Protein AF-0000000078423303 (afdb_homodimer)

Sequence (456 aa):
MHYSKVAYRYSNITTASCFVPTNVPTDEEDEVEEATNRPRKKQKTEQLGLTRTPMATLSGHTEAISSVLWSDAEEICSGSWDHTIKLWDVETGGLKSTLTGNKVFNSISYSPLCRRLASGSSDRHIRLWDPRSKDGSLVLLSLTSHTGWVMSVKWSPTHEQQLISGSLDNVVKLWDTRSCKAPLYDLAAHEDKVLCVDWTEAGLLLSGGADNKLYSYRYSAATSDVGAMHYSKVAYRYSNITTASCFVPTNVPTDEEDEVEEATNRPRKKQKTEQLGLTRTPMATLSGHTEAISSVLWSDAEEICSGSWDHTIKLWDVETGGLKSTLTGNKVFNSISYSPLCRRLASGSSDRHIRLWDPRSKDGSLVLLSLTSHTGWVMSVKWSPTHEQQLISGSLDNVVKLWDTRSCKAPLYDLAAHEDKVLCVDWTEAGLLLSGGADNKLYSYRYSAATSDVGA

pLDDT: mean 79.81, std 25.08, range [17.86, 98.44]

Solvent-accessible surface area (backbone atoms only — not comparable to full-atom values): 24249 Å² total; per-residue (Å²): 135,83,80,74,76,74,72,72,73,68,67,61,51,41,42,41,37,32,57,72,55,83,72,58,77,73,67,76,73,75,69,72,76,78,76,78,84,63,81,80,63,81,71,67,75,65,74,68,37,50,73,53,76,65,65,18,61,44,71,78,59,86,34,56,54,22,16,38,30,49,78,48,100,55,28,36,37,38,26,12,52,65,16,37,35,37,33,31,32,50,78,76,30,40,80,72,42,52,38,53,59,93,44,35,29,41,20,51,27,68,28,85,77,63,56,33,36,37,34,10,19,75,38,36,41,35,38,30,31,49,78,80,51,82,80,29,54,60,69,75,45,59,36,55,63,53,85,25,35,21,37,13,36,28,44,38,72,82,39,69,51,31,34,37,36,10,12,56,65,19,36,34,36,34,36,36,69,92,42,42,68,39,42,59,25,35,37,69,76,55,90,28,35,20,46,25,50,46,53,43,83,87,27,40,35,38,36,35,31,75,66,29,36,35,40,30,33,77,55,75,79,75,72,74,72,72,77,115,137,82,79,74,77,74,73,73,74,68,67,62,50,41,42,40,39,31,56,70,57,85,71,60,77,73,67,74,73,75,67,71,74,77,75,78,85,64,81,80,64,80,72,66,76,64,74,68,37,49,73,50,74,64,64,19,62,44,73,78,59,87,33,55,54,23,16,38,31,47,80,47,100,54,29,36,38,35,26,12,52,64,16,35,35,38,33,30,33,51,79,76,30,40,81,72,42,53,37,53,59,94,44,35,30,41,19,49,26,67,28,86,77,62,57,34,34,39,34,10,19,75,38,35,40,35,37,29,31,49,78,79,50,80,81,27,52,60,68,75,46,60,36,56,62,54,84,26,34,20,36,15,38,28,42,37,72,81,40,69,51,32,33,38,35,10,12,56,64,18,35,33,36,35,35,37,68,90,42,41,66,41,41,59,26,34,37,68,76,54,90,28,34,20,45,25,51,43,52,44,81,87,26,41,34,39,35,35,32,76,66,28,37,35,39,32,33,76,55,76,79,75,72,74,73,72,76,116

Secondary structure (DSSP, 8-state):
---------------EE----SS--------------------------EE---SEEEE--SS-EEEEEEEETTEEEEEETTSEEEEEETTTTEEEEEEE-SS-EEEEEEETTTTEEEEEESSS-EEEE-TT-SSS--EEEEE---SS-EEEEEE-SS-TTEEEEEETTS-EEEEETT-SS--SEEE---SS-EEEEEE-TTSEEEEEETTSEEEEEE-------TT-/---------------EE----SS--------------------------EE---SEEEE--SS-EEEEEEEETTEEEEEETTSEEEEEETTT--EEEEEE-SS-EEEEEEETTTTEEEEEESSS-EEEE-TT-SSS--EEEEE---SS-EEEEEE-SS-TTEEEEEETTS-EEEEETT-SS--SEEE---SS-EEEEEE-TTSEEEEEETTSEEEEEE-------TT-

Organism: Alligator mississippiensis (NCBI:txid8496)

InterPro domains:
  IPR001680 WD40 repeat [PF00400] (53-89)
  IPR001680 WD40 repeat [PF00400] (96-130)
  IPR001680 WD40 repeat [PF00400] (140-176)
  IPR001680 WD40 repeat [PF00400] (183-215)
  IPR001680 WD40 repeat [PS50082] (58-98)
  IPR001680 WD40 repeat [PS50082] (107-130)
  IPR001680 WD40 repeat [PS50082] (143-179)
  IPR001680 WD40 repeat [SM00320] (51-89)
  IPR001680 WD40 repeat [SM00320] (92-130)
  IPR001680 WD40 repeat [SM00320] (136-176)
  IPR001680 WD40 repeat [SM00320] (180-218)
  IPR015943 WD40/YVTN repeat-like-containing domain superfamily [G3DSA:2.130.10.10] (9-225)
  IPR019775 WD40 repeat, conserved site [PS00678] (76-90)
  IPR019775 WD40 repeat, conserved site [PS00678] (163-177)
  IPR020472 PAC1/LIS1-like, WD-40 repeat [PR00320] (76-90)
  IPR020472 PAC1/LIS1-like, WD-40 repeat [PR00320] (117-131)
  IPR020472 PAC1/LIS1-like, WD-40 repeat [PR00320] (163-177)
  IPR036322 WD40-repeat-containing domain superfamily [SSF50978] (51-218)

Foldseek 3Di:
DDPPPPPPPPPPFPWDFPDPPPCPPPPPPPPPPPPDCDPPDPPPPPVPPDDDDAQADQDDDPADWGIKTALDPQWMWTFFQSQWIWIAGNNVNDTDAIAGGDFGWQYWEAAPVQGWIWTWGQAQWIFIGRPPDRVRHDTPAIAHAGGGGWREKYAANVDNQWIWTWGQSQWIFIAGNVDRDDTPDIDRDGPGGWHYWDADNQQKIWTDGPVRDIDIDGDDDPPPCPVD/DDPPPPPPPPPPFPWDFPDDPPCPPPPPPPPPPPPDCDPPDPPPPPVPPDDDDAQADQDDDPADWGIKTALDPQWMWTFFQSQWIWIAGNNVNDTDAIAGGDFGWQYWEAAPVQQWIWTWGQAQWIFIGRPPDRVRHDTPAIAHAGGGGWREKYAARVDNQWIWTWGQSQWIFIAGRVDRDDTPDIDRDGPGGWHYWDADNQQKIWTDGPVRDIDIDGDDDPPPCPVD

Nearest PDB structures (foldseek):
  6n31-assembly1_A  TM=9.361E-01  e=4.127E-25  Homo sapiens
  8fky-assembly1_SP  TM=9.622E-01  e=5.938E-24  Homo sapiens
  8tx8-assembly1_A  TM=9.114E-01  e=4.020E-11  Homo sapiens
  2xu7-assembly1_A  TM=9.143E-01  e=9.953E-11  Homo sapiens
  8fyh-assembly1_J  TM=9.249E-01  e=1.168E-10  Homo sapiens

Radius of gyration: 22.67 Å; Cα contacts (8 Å, |Δi|>4): 1199; chains: 2; bounding box: 47×79×75 Å

Structure (mmCIF, N/CA/C/O backbone):
data_AF-0000000078423303-model_v1
#
loop_
_entity.id
_entity.type
_entity.pdbx_description
1 polymer 'Ribosome biogenesis protein WDR12'
#
loop_
_atom_site.group_PDB
_atom_site.id
_atom_site.type_symbol
_atom_site.label_atom_id
_atom_site.label_alt_id
_atom_site.label_comp_id
_atom_site.label_asym_id
_atom_site.label_entity_id
_atom_site.label_seq_id
_atom_site.pdbx_PDB_ins_code
_atom_site.Cartn_x
_atom_site.Cartn_y
_atom_site.Cartn_z
_atom_site.occupancy
_atom_site.B_iso_or_equiv
_atom_site.auth_seq_id
_atom_site.auth_comp_id
_atom_site.auth_asym_id
_atom_site.auth_atom_id
_atom_site.pdbx_PDB_model_num
ATOM 1 N N . MET A 1 1 ? -14.859 9.352 -38.25 1 19.59 1 MET A N 1
ATOM 2 C CA . MET A 1 1 ? -15.508 9.367 -36.938 1 19.59 1 MET A CA 1
ATOM 3 C C . MET A 1 1 ? -14.547 8.898 -35.844 1 19.59 1 MET A C 1
ATOM 5 O O . MET A 1 1 ? -14.07 7.758 -35.875 1 19.59 1 MET A O 1
ATOM 9 N N . HIS A 1 2 ? -13.602 9.695 -35.344 1 19.81 2 HIS A N 1
ATOM 10 C CA . HIS A 1 2 ? -12.312 9.562 -34.688 1 19.81 2 HIS A CA 1
ATOM 11 C C . HIS A 1 2 ? -12.477 9.109 -33.25 1 19.81 2 HIS A C 1
ATOM 13 O O . HIS A 1 2 ? -13.133 9.781 -32.438 1 19.81 2 HIS A O 1
ATOM 19 N N . TYR A 1 3 ? -12.734 7.828 -33 1 18.91 3 TYR A N 1
ATOM 20 C CA . TYR A 1 3 ? -12.961 7.117 -31.734 1 18.91 3 TYR A CA 1
ATOM 21 C C . TYR A 1 3 ? -11.836 7.395 -30.734 1 18.91 3 TYR A C 1
ATOM 23 O O . TYR A 1 3 ? -10.672 7.117 -31.016 1 18.91 3 TYR A O 1
ATOM 31 N N . SER A 1 4 ? -11.828 8.586 -30.156 1 17.86 4 SER A N 1
ATOM 32 C CA . SER A 1 4 ? -10.875 9.07 -29.156 1 17.86 4 SER A CA 1
ATOM 33 C C . SER A 1 4 ? -10.742 8.086 -28 1 17.86 4 SER A C 1
ATOM 35 O O . SER A 1 4 ? -11.727 7.766 -27.328 1 17.86 4 SER A O 1
ATOM 37 N N . LYS A 1 5 ? -9.945 7.051 -28.109 1 21.47 5 LYS A N 1
ATOM 38 C CA . LYS A 1 5 ? -9.562 6.059 -27.125 1 21.47 5 LYS A CA 1
ATOM 39 C C . LYS A 1 5 ? -9.312 6.707 -25.766 1 21.47 5 LYS A C 1
ATOM 41 O O . LYS A 1 5 ? -8.398 7.523 -25.609 1 21.47 5 LYS A O 1
ATOM 46 N N . VAL A 1 6 ? -10.281 7.141 -25.016 1 19.12 6 VAL A N 1
ATOM 47 C CA . VAL A 1 6 ? -10.266 7.547 -23.625 1 19.12 6 VAL A CA 1
ATOM 48 C C . VAL A 1 6 ? -9.414 6.57 -22.812 1 19.12 6 VAL A C 1
ATOM 50 O O . VAL A 1 6 ? -9.758 5.391 -22.688 1 19.12 6 VAL A O 1
ATOM 53 N N . ALA A 1 7 ? -8.195 6.57 -22.953 1 22.03 7 ALA A N 1
ATOM 54 C CA . ALA A 1 7 ? -7.215 5.902 -22.109 1 22.03 7 ALA A CA 1
ATOM 55 C C . ALA A 1 7 ? -7.641 5.941 -20.641 1 22.03 7 ALA A C 1
ATOM 57 O O . ALA A 1 7 ? -7.816 7.02 -20.078 1 22.03 7 ALA A O 1
ATOM 58 N N . TYR A 1 8 ? -8.578 5.176 -20.219 1 23.98 8 TYR A N 1
ATOM 59 C CA . TYR A 1 8 ? -8.953 4.91 -18.828 1 23.98 8 TYR A CA 1
ATOM 60 C C . TYR A 1 8 ? -7.723 4.918 -17.938 1 23.98 8 TYR A C 1
ATOM 62 O O . TYR A 1 8 ? -6.742 4.219 -18.203 1 23.98 8 TYR A O 1
ATOM 70 N N . ARG A 1 9 ? -7.273 6.008 -17.609 1 27.91 9 ARG A N 1
ATOM 71 C CA . ARG A 1 9 ? -6.281 6.172 -16.562 1 27.91 9 ARG A CA 1
ATOM 72 C C . ARG A 1 9 ? -6.508 5.164 -15.438 1 27.91 9 ARG A C 1
ATOM 74 O O . ARG A 1 9 ? -7.504 5.242 -14.719 1 27.91 9 ARG A O 1
ATOM 81 N N . TYR A 1 10 ? -6.418 3.924 -15.789 1 29.09 10 TYR A N 1
ATOM 82 C CA . TYR A 1 10 ? -6.379 2.891 -14.758 1 29.09 10 TYR A CA 1
ATOM 83 C C . TYR A 1 10 ? -5.668 3.395 -13.508 1 29.09 10 TYR A C 1
ATOM 85 O O . TYR A 1 10 ? -4.562 3.934 -13.594 1 29.09 10 TYR A O 1
ATOM 93 N N . SER A 1 11 ? -6.375 4.051 -12.734 1 34.47 11 SER A N 1
ATOM 94 C CA . SER A 1 11 ? -5.945 4.363 -11.375 1 34.47 11 SER A CA 1
ATOM 95 C C . SER A 1 11 ? -5.027 3.279 -10.82 1 34.47 11 SER A C 1
ATOM 97 O O . SER A 1 11 ? -5.293 2.088 -10.992 1 34.47 11 SER A O 1
ATOM 99 N N . ASN A 1 12 ? -3.85 3.414 -11 1 37.44 12 ASN A N 1
ATOM 100 C CA . ASN A 1 12 ? -2.855 2.594 -10.32 1 37.44 12 ASN A CA 1
ATOM 101 C C . ASN A 1 12 ? -3.363 2.102 -8.969 1 37.44 12 ASN A C 1
ATOM 103 O O . ASN A 1 12 ? -3.654 2.904 -8.078 1 37.44 12 ASN A O 1
ATOM 107 N N . ILE A 1 13 ? -4.172 1.067 -9.07 1 37.78 13 ILE A N 1
ATOM 108 C CA . ILE A 1 13 ? -4.742 0.351 -7.938 1 37.78 13 ILE A CA 1
ATOM 109 C C . ILE A 1 13 ? -3.678 0.159 -6.859 1 37.78 13 ILE A C 1
ATOM 111 O O . ILE A 1 13 ? -2.621 -0.419 -7.117 1 37.78 13 ILE A O 1
ATOM 115 N N . THR A 1 14 ? -3.537 1.252 -6.125 1 42.66 14 THR A N 1
ATOM 116 C CA . THR A 1 14 ? -2.645 1.173 -4.973 1 42.66 14 THR A CA 1
ATOM 117 C C . THR A 1 14 ? -3.125 0.114 -3.986 1 42.66 14 THR A C 1
ATOM 119 O O . THR A 1 14 ? -4.309 0.07 -3.643 1 42.66 14 THR A O 1
ATOM 122 N N . THR A 1 15 ? -2.547 -1.089 -4.133 1 42.69 15 THR A N 1
ATOM 123 C CA . THR A 1 15 ? -2.764 -2.072 -3.076 1 42.69 15 THR A CA 1
ATOM 124 C C . THR A 1 15 ? -2.283 -1.537 -1.73 1 42.69 15 THR A C 1
ATOM 126 O O . THR A 1 15 ? -1.137 -1.104 -1.602 1 42.69 15 THR A O 1
ATOM 129 N N . ALA A 1 16 ? -3.289 -0.937 -1.061 1 46.88 16 ALA A N 1
ATOM 130 C CA . ALA A 1 16 ? -2.918 -0.609 0.313 1 46.88 16 ALA A CA 1
ATOM 131 C C . ALA A 1 16 ? -2.963 -1.848 1.204 1 46.88 16 ALA A C 1
ATOM 133 O O . ALA A 1 16 ? -3.926 -2.617 1.159 1 46.88 16 ALA A O 1
ATOM 134 N N . SER A 1 17 ? -1.769 -2.414 1.434 1 45.38 17 SER A N 1
ATOM 135 C CA . SER A 1 17 ? -1.745 -3.449 2.463 1 45.38 17 SER A CA 1
ATOM 136 C C . SER A 1 17 ? -1.887 -2.846 3.855 1 45.38 17 SER A C 1
ATOM 138 O O . SER A 1 17 ? -1.184 -1.894 4.199 1 45.38 17 SER A O 1
ATOM 140 N N . CYS A 1 18 ? -3.123 -2.799 4.332 1 46.56 18 CYS A N 1
ATOM 141 C CA . CYS A 1 18 ? -3.359 -2.312 5.688 1 46.56 18 CYS A CA 1
ATOM 142 C C . CYS A 1 18 ? -3.107 -3.41 6.715 1 46.56 18 CYS A C 1
ATOM 144 O O . CYS A 1 18 ? -3.854 -4.391 6.777 1 46.56 18 CYS A O 1
ATOM 146 N N . PHE A 1 19 ? -1.762 -3.613 6.941 1 43.81 19 PHE A N 1
ATOM 147 C CA . PHE A 1 19 ? -1.542 -4.613 7.98 1 43.81 19 PHE A CA 1
ATOM 148 C C . PHE A 1 19 ? -1.741 -4.012 9.367 1 43.81 19 PHE A C 1
ATOM 150 O O . PHE A 1 19 ? -1.32 -2.881 9.625 1 43.81 19 PHE A O 1
ATOM 157 N N . VAL A 1 20 ? -2.834 -4.328 10.031 1 42.91 20 VAL A N 1
ATOM 158 C CA . VAL A 1 20 ? -3.043 -3.965 11.43 1 42.91 20 VAL A CA 1
ATOM 159 C C . VAL A 1 20 ? -2.041 -4.707 12.312 1 42.91 20 VAL A C 1
ATOM 161 O O . VAL A 1 20 ? -2.051 -5.938 12.375 1 42.91 20 VAL A O 1
ATOM 164 N N . PRO A 1 21 ? -0.969 -3.904 12.641 1 41 21 PRO A N 1
ATOM 165 C CA . PRO A 1 21 ? -0.154 -4.602 13.641 1 41 21 PRO A CA 1
ATOM 166 C C . PRO A 1 21 ? -0.955 -5.012 14.875 1 41 21 PRO A C 1
ATOM 168 O O . PRO A 1 21 ? -1.777 -4.234 15.367 1 41 21 PRO A O 1
ATOM 171 N N . THR A 1 22 ? -1.22 -6.234 15.047 1 39.25 22 THR A N 1
ATOM 172 C CA . THR A 1 22 ? -1.919 -6.629 16.266 1 39.25 22 THR A CA 1
ATOM 173 C C . THR A 1 22 ? -1.226 -6.051 17.5 1 39.25 22 THR A C 1
ATOM 175 O O . THR A 1 22 ? -1.858 -5.852 18.531 1 39.25 22 THR A O 1
ATOM 178 N N . ASN A 1 23 ? 0.066 -6.09 17.484 1 38.75 23 ASN A N 1
ATOM 179 C CA . ASN A 1 23 ? 0.721 -5.582 18.688 1 38.75 23 ASN A CA 1
ATOM 180 C C . ASN A 1 23 ? 1.223 -4.152 18.484 1 38.75 23 ASN A C 1
ATOM 182 O O . ASN A 1 23 ? 2.33 -3.943 17.984 1 38.75 23 ASN A O 1
ATOM 186 N N . VAL A 1 24 ? 0.417 -3.295 18.312 1 43.47 24 VAL A N 1
ATOM 187 C CA . VAL A 1 24 ? 0.889 -1.918 18.406 1 43.47 24 VAL A CA 1
ATOM 188 C C . VAL A 1 24 ? 1.726 -1.748 19.672 1 43.47 24 VAL A C 1
ATOM 190 O O . VAL A 1 24 ? 1.291 -2.119 20.766 1 43.47 24 VAL A O 1
ATOM 193 N N . PRO A 1 25 ? 3.008 -1.603 19.547 1 40.78 25 PRO A N 1
ATOM 194 C CA . PRO A 1 25 ? 3.684 -1.32 20.812 1 40.78 25 PRO A CA 1
ATOM 195 C C . PRO A 1 25 ? 2.91 -0.333 21.688 1 40.78 25 PRO A C 1
ATOM 197 O O . PRO A 1 25 ? 2.479 0.716 21.203 1 40.78 25 PRO A O 1
ATOM 200 N N . THR A 1 26 ? 2.203 -0.819 22.672 1 39.44 26 THR A N 1
ATOM 201 C CA . THR A 1 26 ? 1.695 0.122 23.656 1 39.44 26 THR A CA 1
ATOM 202 C C . THR A 1 26 ? 2.811 1.036 24.156 1 39.44 26 THR A C 1
ATOM 204 O O . THR A 1 26 ? 3.717 0.59 24.859 1 39.44 26 THR A O 1
ATOM 207 N N . ASP A 1 27 ? 3.5 1.785 23.375 1 40.19 27 ASP A N 1
ATOM 208 C CA . ASP A 1 27 ? 4.375 2.693 24.109 1 40.19 27 ASP A CA 1
ATOM 209 C C . ASP A 1 27 ? 3.779 3.047 25.469 1 40.19 27 ASP A C 1
ATOM 211 O O . ASP A 1 27 ? 2.559 3.127 25.609 1 40.19 27 ASP A O 1
ATOM 215 N N . GLU A 1 28 ? 4.602 2.959 26.594 1 40.03 28 GLU A N 1
ATOM 216 C CA . GLU A 1 28 ? 4.367 3.59 27.891 1 40.03 28 GLU A CA 1
ATOM 217 C C . GLU A 1 28 ? 3.648 4.926 27.734 1 40.03 28 GLU A C 1
ATOM 219 O O . GLU A 1 28 ? 3.881 5.648 26.75 1 40.03 28 GLU A O 1
ATOM 224 N N . GLU A 1 29 ? 2.664 5.148 28.516 1 37 29 GLU A N 1
ATOM 225 C CA . GLU A 1 29 ? 1.866 6.344 28.797 1 37 29 GLU A CA 1
ATOM 226 C C . GLU A 1 29 ? 2.721 7.605 28.719 1 37 29 GLU A C 1
ATOM 228 O O . GLU A 1 29 ? 3.596 7.812 29.562 1 37 29 GLU A O 1
ATOM 233 N N . ASP A 1 30 ? 3.348 8.016 27.781 1 39.75 30 ASP A N 1
ATOM 234 C CA . ASP A 1 30 ? 3.619 9.43 28.031 1 39.75 30 ASP A CA 1
ATOM 235 C C . ASP A 1 30 ? 2.49 10.062 28.844 1 39.75 30 ASP A C 1
ATOM 237 O O . ASP A 1 30 ? 1.356 10.164 28.375 1 39.75 30 ASP A O 1
ATOM 241 N N . GLU A 1 31 ? 2.547 9.859 30.125 1 35.56 31 GLU A N 1
ATOM 242 C CA . GLU A 1 31 ? 1.712 10.562 31.094 1 35.56 31 GLU A CA 1
ATOM 243 C C . GLU A 1 31 ? 1.505 12.023 30.703 1 35.56 31 GLU A C 1
ATOM 245 O O . GLU A 1 31 ? 2.432 12.828 30.781 1 35.56 31 GLU A O 1
ATOM 250 N N . VAL A 1 32 ? 0.817 12.352 29.703 1 36.38 32 VAL A N 1
ATOM 251 C CA . VAL A 1 32 ? 0.308 13.719 29.75 1 36.38 32 VAL A CA 1
ATOM 252 C C . VAL A 1 32 ? -0.136 14.07 31.156 1 36.38 32 VAL A C 1
ATOM 254 O O . VAL A 1 32 ? -1.007 13.406 31.734 1 36.38 32 VAL A O 1
ATOM 257 N N . GLU A 1 33 ? 0.76 14.578 32.062 1 34.41 33 GLU A N 1
ATOM 258 C CA . GLU A 1 33 ? 0.345 15.195 33.312 1 34.41 33 GLU A CA 1
ATOM 259 C C . GLU A 1 33 ? -1.027 15.844 33.188 1 34.41 33 GLU A C 1
ATOM 261 O O . GLU A 1 33 ? -1.236 16.688 32.312 1 34.41 33 GLU A O 1
ATOM 2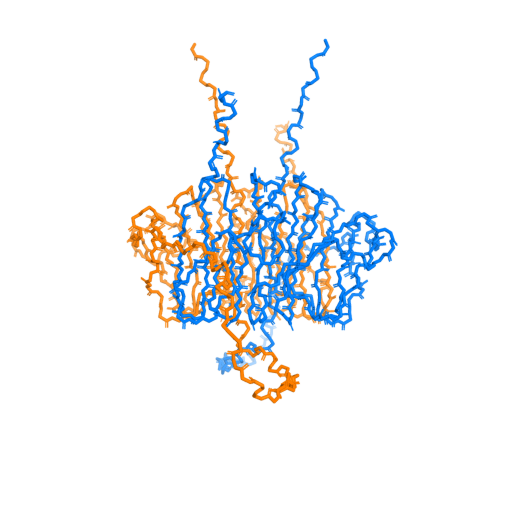66 N N . GLU A 1 34 ? -2.055 15.258 33.656 1 34.56 34 GLU A N 1
ATOM 267 C CA . GLU A 1 34 ? -3.387 15.82 33.875 1 34.56 34 GLU A CA 1
ATOM 268 C C . GLU A 1 34 ? -3.314 17.156 34.594 1 34.56 34 GLU A C 1
ATOM 270 O O . GLU A 1 34 ? -2.873 17.234 35.75 1 34.56 34 GLU A O 1
ATOM 275 N N . ALA A 1 35 ? -3 18.312 34 1 35.56 35 ALA A N 1
ATOM 276 C CA . ALA A 1 35 ? -3.225 19.625 34.625 1 35.56 35 ALA A CA 1
ATOM 277 C C . ALA A 1 35 ? -4.492 19.609 35.469 1 35.56 35 ALA A C 1
ATOM 279 O O . ALA A 1 35 ? -5.438 18.875 35.188 1 35.56 35 ALA A O 1
ATOM 280 N N . THR A 1 36 ? -4.488 20.031 36.75 1 34.69 36 THR A N 1
ATOM 281 C CA . THR A 1 36 ? -5.445 20.359 37.781 1 34.69 36 THR A CA 1
ATOM 282 C C . THR A 1 36 ? -6.688 21.016 37.219 1 34.69 36 THR A C 1
ATOM 284 O O . THR A 1 36 ? -6.637 21.594 36.125 1 34.69 36 THR A O 1
ATOM 287 N N . ASN A 1 37 ? -7.883 20.844 37.812 1 34.97 37 ASN A N 1
ATOM 288 C CA . ASN A 1 37 ? -9.297 21.156 37.656 1 34.97 37 ASN A CA 1
ATOM 289 C C . ASN A 1 37 ? -9.523 22.656 37.531 1 34.97 37 ASN A C 1
ATOM 291 O O . ASN A 1 37 ? -9.75 23.344 38.531 1 34.97 37 ASN A O 1
ATOM 295 N N . ARG A 1 38 ? -8.727 23.547 36.969 1 34.88 38 ARG A N 1
ATOM 296 C CA . ARG A 1 38 ? -9.305 24.891 37.062 1 34.88 38 ARG A CA 1
ATOM 297 C C . ARG A 1 38 ? -10.703 24.922 36.469 1 34.88 38 ARG A C 1
ATOM 299 O O . ARG A 1 38 ? -11.031 24.109 35.594 1 34.88 38 ARG A O 1
ATOM 306 N N . PRO A 1 39 ? -11.672 25.688 37 1 41.06 39 PRO A N 1
ATOM 307 C CA . PRO A 1 39 ? -13.055 25.797 36.531 1 41.06 39 PRO A CA 1
ATOM 308 C C . PRO A 1 39 ? -13.164 25.812 35 1 41.06 39 PRO A C 1
ATOM 310 O O . PRO A 1 39 ? -12.297 26.359 34.312 1 41.06 39 PRO A O 1
ATOM 313 N N . ARG A 1 40 ? -13.812 24.797 34.438 1 37.56 40 ARG A N 1
ATOM 314 C CA . ARG A 1 40 ? -14.047 24.547 33 1 37.56 40 ARG A CA 1
ATOM 315 C C . ARG A 1 40 ? -14.508 25.812 32.312 1 37.56 40 ARG A C 1
ATOM 317 O O . ARG A 1 40 ? -15.625 26.281 32.531 1 37.56 40 ARG A O 1
ATOM 324 N N . LYS A 1 41 ? -13.555 26.75 32.156 1 38 41 LYS A N 1
ATOM 325 C CA . LYS A 1 41 ? -14.047 27.75 31.219 1 38 41 LYS A CA 1
ATOM 326 C C . LYS A 1 41 ? -14.773 27.094 30.047 1 38 41 LYS A C 1
ATOM 328 O O . LYS A 1 41 ? -14.508 25.938 29.719 1 38 41 LYS A O 1
ATOM 333 N N . LYS A 1 42 ? -15.836 27.703 29.516 1 39.06 42 LYS A N 1
ATOM 334 C CA . LYS A 1 42 ? -16.656 27.375 28.344 1 39.06 42 LYS A CA 1
ATOM 335 C C . LYS A 1 42 ? -15.781 26.875 27.188 1 39.06 42 LYS A C 1
ATOM 337 O O . LYS A 1 42 ? -14.844 27.562 26.781 1 39.06 42 LYS A O 1
ATOM 342 N N . GLN A 1 43 ? -15.586 25.578 27.172 1 36.22 43 GLN A N 1
ATOM 343 C CA . GLN A 1 43 ? -14.922 24.938 26.031 1 36.22 43 GLN A CA 1
ATOM 344 C C . GLN A 1 43 ? -15.305 25.609 24.719 1 36.22 43 GLN A C 1
ATOM 346 O O . GLN A 1 43 ? -16.484 25.703 24.391 1 36.22 43 GLN A O 1
ATOM 351 N N . LYS A 1 44 ? -14.602 26.594 24.406 1 38.47 44 LYS A N 1
ATOM 352 C CA . LYS A 1 44 ? -14.812 27.078 23.047 1 38.47 44 LYS A CA 1
ATOM 353 C C . LYS A 1 44 ? -15.164 25.938 22.094 1 38.47 44 LYS A C 1
ATOM 355 O O . LYS A 1 44 ? -14.633 24.844 22.219 1 38.47 44 LYS A O 1
ATOM 360 N N . THR A 1 45 ? -16.359 25.906 21.562 1 37.81 45 THR A N 1
ATOM 361 C CA . THR A 1 45 ? -16.781 25.031 20.484 1 37.81 45 THR A CA 1
ATOM 362 C C . THR A 1 45 ? -15.625 24.75 19.516 1 37.81 45 THR A C 1
ATOM 364 O O . THR A 1 45 ? -15.172 25.656 18.812 1 37.81 45 THR A O 1
ATOM 367 N N . GLU A 1 46 ? -14.586 24.109 19.984 1 43.06 46 GLU A N 1
ATOM 368 C CA . GLU A 1 46 ? -13.672 23.625 18.953 1 43.06 46 GLU A CA 1
ATOM 369 C C . GLU A 1 46 ? -14.398 23.375 17.641 1 43.06 46 GLU A C 1
ATOM 371 O O . GLU A 1 46 ? -15.5 22.828 17.625 1 43.06 46 GLU A O 1
ATOM 376 N N . GLN A 1 47 ? -14.375 24.297 16.734 1 47.84 47 GLN A N 1
ATOM 377 C CA . GLN A 1 47 ? -14.898 24.109 15.391 1 47.84 47 GLN A CA 1
ATOM 378 C C . GLN A 1 47 ? -14.797 22.656 14.953 1 47.84 47 GLN A C 1
ATOM 380 O O . GLN A 1 47 ? -13.703 22.156 14.68 1 47.84 47 GLN A O 1
ATOM 385 N N . LEU A 1 48 ? -15.578 21.766 15.602 1 52.97 48 LEU A N 1
ATOM 386 C CA . LEU A 1 48 ? -15.727 20.375 15.18 1 52.97 48 LEU A CA 1
ATOM 387 C C . LEU A 1 48 ? -15.891 20.281 13.664 1 52.97 48 LEU A C 1
ATOM 389 O O . LEU A 1 48 ? -16.703 21.016 13.078 1 52.97 48 LEU A O 1
ATOM 393 N N . GLY A 1 49 ? -14.938 19.812 12.961 1 60.69 49 GLY A N 1
ATOM 394 C CA . GLY A 1 49 ? -15.109 19.531 11.547 1 60.69 49 GLY A CA 1
ATOM 395 C C . GLY A 1 49 ? -16.484 18.984 11.211 1 60.69 49 GLY A C 1
ATOM 396 O O . GLY A 1 49 ? -17.188 18.484 12.094 1 60.69 49 GLY A O 1
ATOM 397 N N . LEU A 1 50 ? -17.031 19.406 10.086 1 82.31 50 LEU A N 1
ATOM 398 C CA . LEU A 1 50 ? -18.266 18.812 9.555 1 82.31 50 LEU A CA 1
ATOM 399 C C . LEU A 1 50 ? -18.141 17.297 9.469 1 82.31 50 LEU A C 1
ATOM 401 O O . LEU A 1 50 ? -17.047 16.766 9.234 1 82.31 50 LEU A O 1
ATOM 405 N N . THR A 1 51 ? -19.109 16.641 10.078 1 84.06 51 THR A N 1
ATOM 406 C CA . THR A 1 51 ? -19.125 15.188 10.023 1 84.06 51 THR A CA 1
ATOM 407 C C . THR A 1 51 ? -19.797 14.703 8.742 1 84.06 51 THR A C 1
ATOM 409 O O . THR A 1 51 ? -20.844 15.219 8.352 1 84.06 51 THR A O 1
ATOM 412 N N . ARG A 1 52 ? -19.141 13.797 8.031 1 86.25 52 ARG A N 1
ATOM 413 C CA . ARG A 1 52 ? -19.719 13.195 6.832 1 86.25 52 ARG A CA 1
ATOM 414 C C . ARG A 1 52 ? -19.984 11.711 7.035 1 86.25 52 ARG A C 1
ATOM 416 O O . ARG A 1 52 ? -19.219 11.031 7.727 1 86.25 52 ARG A O 1
ATOM 423 N N . THR A 1 53 ? -21.094 11.273 6.469 1 88 53 THR A N 1
ATOM 424 C CA . THR A 1 53 ? -21.453 9.859 6.531 1 88 53 THR A CA 1
ATOM 425 C C . THR A 1 53 ? -20.906 9.109 5.32 1 88 53 THR A C 1
ATOM 427 O O . THR A 1 53 ? -20.859 9.648 4.215 1 88 53 THR A O 1
ATOM 430 N N . PRO A 1 54 ? -20.609 7.902 5.59 1 92.31 54 PRO A N 1
ATOM 431 C CA . PRO A 1 54 ? -20.109 7.113 4.465 1 92.31 54 PRO A CA 1
ATOM 432 C C . PRO A 1 54 ? -21.172 6.852 3.404 1 92.31 54 PRO A C 1
ATOM 434 O O . PRO A 1 54 ? -22.375 6.777 3.727 1 92.31 54 PRO A O 1
ATOM 437 N N . MET A 1 55 ? -20.688 6.75 2.176 1 92.31 55 MET A N 1
ATOM 438 C CA . MET A 1 55 ? -21.578 6.363 1.084 1 92.31 55 MET A CA 1
ATOM 439 C C . MET A 1 55 ? -21.875 4.871 1.131 1 92.31 55 MET A C 1
ATOM 441 O O . MET A 1 55 ? -22.969 4.438 0.744 1 92.31 55 MET A O 1
ATOM 445 N N . ALA A 1 56 ? -20.922 4.074 1.599 1 94.5 56 ALA A N 1
ATOM 446 C CA . ALA A 1 56 ? -21.094 2.629 1.715 1 94.5 56 ALA A CA 1
ATOM 447 C C . ALA A 1 56 ? -20.266 2.066 2.871 1 94.5 56 ALA A C 1
ATOM 449 O O . ALA A 1 56 ? -19.203 2.602 3.205 1 94.5 56 ALA A O 1
ATOM 450 N N . THR A 1 57 ? -20.828 1.073 3.521 1 94.81 57 THR A N 1
ATOM 451 C CA . THR A 1 57 ? -20.125 0.225 4.473 1 94.81 57 THR A CA 1
ATOM 452 C C . THR A 1 57 ? -19.922 -1.178 3.908 1 94.81 57 THR A C 1
ATOM 454 O O . THR A 1 57 ? -20.906 -1.858 3.57 1 94.81 57 THR A O 1
ATOM 457 N N . LEU A 1 58 ? -18.766 -1.539 3.752 1 95.44 58 LEU A N 1
ATOM 458 C CA . LEU A 1 58 ? -18.438 -2.877 3.271 1 95.44 58 LEU A CA 1
ATOM 459 C C . LEU A 1 58 ? -18.125 -3.809 4.434 1 95.44 58 LEU A C 1
ATOM 461 O O . LEU A 1 58 ? -16.984 -3.838 4.918 1 95.44 58 LEU A O 1
ATOM 465 N N . SER A 1 59 ? -19.203 -4.473 4.742 1 94.56 59 SER A N 1
ATOM 466 C CA . SER A 1 59 ? -19.141 -5.348 5.91 1 94.56 59 SER A CA 1
ATOM 467 C C . SER A 1 59 ? -19.406 -6.797 5.527 1 94.56 59 SER A C 1
ATOM 469 O O . SER A 1 59 ? -20.312 -7.078 4.738 1 94.56 59 SER A O 1
ATOM 471 N N . GLY A 1 60 ? -18.438 -7.664 5.75 1 94.62 60 GLY A N 1
ATOM 472 C CA . GLY A 1 60 ? -18.656 -9.07 5.426 1 94.62 60 GLY A CA 1
ATOM 473 C C . GLY A 1 60 ? -17.531 -9.969 5.906 1 94.62 60 GLY A C 1
ATOM 474 O O . GLY A 1 60 ? -17.719 -11.164 6.098 1 94.62 60 GLY A O 1
ATOM 475 N N . HIS A 1 61 ? -16.438 -9.406 6.051 1 95.56 61 HIS A N 1
ATOM 476 C CA . HIS A 1 61 ? -15.336 -10.195 6.586 1 95.56 61 HIS A CA 1
ATOM 477 C C . HIS A 1 61 ? -15.523 -10.469 8.078 1 95.56 61 HIS A C 1
ATOM 479 O O . HIS A 1 61 ? -16.062 -9.625 8.805 1 95.56 61 HIS A O 1
ATOM 485 N N . THR A 1 62 ? -15.039 -11.594 8.523 1 97.38 62 THR A N 1
ATOM 486 C CA . THR A 1 62 ? -15.203 -11.984 9.914 1 97.38 62 THR A CA 1
ATOM 487 C C . THR A 1 62 ? -13.883 -11.883 10.672 1 97.38 62 THR A C 1
ATOM 489 O O . THR A 1 62 ? -13.852 -12.023 11.898 1 97.38 62 THR A O 1
ATOM 492 N N . GLU A 1 63 ? -12.805 -11.711 9.984 1 94.62 63 GLU A N 1
ATOM 493 C CA . GLU A 1 63 ? -11.477 -11.492 10.547 1 94.62 63 GLU A CA 1
ATOM 494 C C . GLU A 1 63 ? -10.781 -10.312 9.883 1 94.62 63 GLU A C 1
ATOM 496 O O . GLU A 1 63 ? -11.367 -9.641 9.031 1 94.62 63 GLU A O 1
ATOM 501 N N . ALA A 1 64 ? -9.578 -10.07 10.266 1 90.62 64 ALA A N 1
ATOM 502 C CA . ALA A 1 64 ? -8.812 -8.914 9.805 1 90.62 64 ALA A CA 1
ATOM 503 C C . ALA A 1 64 ? -8.719 -8.906 8.281 1 90.62 64 ALA A C 1
ATOM 505 O O . ALA A 1 64 ? -8.508 -9.953 7.656 1 90.62 64 ALA A O 1
ATOM 506 N N . ILE A 1 65 ? -8.93 -7.73 7.73 1 93.62 65 ILE A N 1
ATOM 507 C CA . ILE A 1 65 ? -8.664 -7.488 6.316 1 93.62 65 ILE A CA 1
ATOM 508 C C . ILE A 1 65 ? -7.188 -7.168 6.109 1 93.62 65 ILE A C 1
ATOM 510 O O . ILE A 1 65 ? -6.656 -6.238 6.727 1 93.62 65 ILE A O 1
ATOM 514 N N . SER A 1 66 ? -6.531 -7.906 5.254 1 90.75 66 SER A N 1
ATOM 515 C CA . SER A 1 66 ? -5.082 -7.805 5.117 1 90.75 66 SER A CA 1
ATOM 516 C C . SER A 1 66 ? -4.695 -6.973 3.898 1 90.75 66 SER A C 1
ATOM 518 O O . SER A 1 66 ? -3.6 -6.41 3.846 1 90.75 66 SER A O 1
ATOM 520 N N . SER A 1 67 ? -5.531 -6.965 2.979 1 92.69 67 SER A N 1
ATOM 521 C CA . SER A 1 67 ? -5.223 -6.285 1.725 1 92.69 67 SER A CA 1
ATOM 522 C C . SER A 1 67 ? -6.488 -5.801 1.027 1 92.69 67 SER A C 1
ATOM 524 O O . SER A 1 67 ? -7.508 -6.492 1.031 1 92.69 67 SER A O 1
ATOM 526 N N . VAL A 1 68 ? -6.367 -4.598 0.471 1 93.06 68 VAL A N 1
ATOM 527 C CA . VAL A 1 68 ? -7.48 -4.008 -0.263 1 93.06 68 VAL A CA 1
ATOM 528 C C . VAL A 1 68 ? -6.965 -3.328 -1.529 1 93.06 68 VAL A C 1
ATOM 530 O O . VAL A 1 68 ? -5.895 -2.719 -1.521 1 93.06 68 VAL A O 1
ATOM 533 N N . LEU A 1 69 ? -7.723 -3.486 -2.576 1 91.69 69 LEU A N 1
ATOM 534 C CA . LEU A 1 69 ? -7.359 -2.795 -3.811 1 91.69 69 LEU A CA 1
ATOM 535 C C . LEU A 1 69 ? -8.609 -2.42 -4.605 1 91.69 69 LEU A C 1
ATOM 537 O O . LEU A 1 69 ? -9.688 -2.963 -4.367 1 91.69 69 LEU A O 1
ATOM 541 N N . TRP A 1 70 ? -8.414 -1.379 -5.438 1 92.19 70 TRP A N 1
ATOM 542 C CA . TRP A 1 70 ? -9.43 -1.062 -6.434 1 92.19 70 TRP A CA 1
ATOM 543 C C . TRP A 1 70 ? -9.234 -1.903 -7.691 1 92.19 70 TRP A C 1
ATOM 545 O O . TRP A 1 70 ? -8.18 -1.855 -8.32 1 92.19 70 TRP A O 1
ATOM 555 N N . SER A 1 71 ? -10.195 -2.717 -8.047 1 92.62 71 SER A N 1
ATOM 556 C CA . SER A 1 71 ? -10.102 -3.541 -9.242 1 92.62 71 SER A CA 1
ATOM 557 C C . SER A 1 71 ? -10.766 -2.859 -10.438 1 92.62 71 SER A C 1
ATOM 559 O O . SER A 1 71 ? -10.609 -3.299 -11.578 1 92.62 71 SER A O 1
ATOM 561 N N . ASP A 1 72 ? -11.523 -1.875 -10.188 1 91 72 ASP A N 1
ATOM 562 C CA . ASP A 1 72 ? -12.156 -0.999 -11.172 1 91 72 ASP A CA 1
ATOM 563 C C . ASP A 1 72 ? -12.539 0.342 -10.547 1 91 72 ASP A C 1
ATOM 565 O O . ASP A 1 72 ? -12.266 0.582 -9.367 1 91 72 ASP A O 1
ATOM 569 N N . ALA A 1 73 ? -13.141 1.275 -11.289 1 88.75 73 ALA A N 1
ATOM 570 C CA . ALA A 1 73 ? -13.492 2.613 -10.812 1 88.75 73 ALA A CA 1
ATOM 571 C C . ALA A 1 73 ? -14.414 2.545 -9.602 1 88.75 73 ALA A C 1
ATOM 573 O O . ALA A 1 73 ? -14.328 3.385 -8.703 1 88.75 73 ALA A O 1
ATOM 574 N N . GLU A 1 74 ? -15.258 1.549 -9.547 1 91.75 74 GLU A N 1
ATOM 575 C CA . GLU A 1 74 ? -16.234 1.473 -8.461 1 91.75 74 GLU A CA 1
ATOM 576 C C . GLU A 1 74 ? -16.25 0.081 -7.836 1 91.75 74 GLU A C 1
ATOM 578 O O . GLU A 1 74 ? -17.281 -0.355 -7.316 1 91.75 74 GLU A O 1
ATOM 583 N N . GLU A 1 75 ? -15.172 -0.602 -7.949 1 93.56 75 GLU A N 1
ATOM 584 C CA . GLU A 1 75 ? -15.086 -1.946 -7.387 1 93.56 75 GLU A CA 1
ATOM 585 C C . GLU A 1 75 ? -13.828 -2.105 -6.535 1 93.56 75 GLU A C 1
ATOM 587 O O . GLU A 1 75 ? -12.734 -1.701 -6.941 1 93.56 75 GLU A O 1
ATOM 592 N N . ILE A 1 76 ? -14.078 -2.744 -5.367 1 93.94 76 ILE A N 1
ATOM 593 C CA . ILE A 1 76 ? -12.984 -2.992 -4.434 1 93.94 76 ILE A CA 1
ATOM 594 C C . ILE A 1 76 ? -12.844 -4.496 -4.199 1 93.94 76 ILE A C 1
ATOM 596 O O . ILE A 1 76 ? -13.836 -5.215 -4.086 1 93.94 76 ILE A O 1
ATOM 600 N N . CYS A 1 77 ? -11.602 -4.938 -4.176 1 94.62 77 CYS A N 1
ATOM 601 C CA . CYS A 1 77 ? -11.289 -6.285 -3.705 1 94.62 77 CYS A CA 1
ATOM 602 C C . CYS A 1 77 ? -10.594 -6.242 -2.352 1 94.62 77 CYS A C 1
ATOM 604 O O . CYS A 1 77 ? -9.68 -5.441 -2.143 1 94.62 77 CYS A O 1
ATOM 606 N N . SER A 1 78 ? -11.055 -7.086 -1.437 1 94.12 78 SER A N 1
ATOM 607 C CA . SER A 1 78 ? -10.445 -7.172 -0.114 1 94.12 78 SER A CA 1
ATOM 608 C C . SER A 1 78 ? -10.07 -8.609 0.226 1 94.12 78 SER A C 1
ATOM 610 O O . SER A 1 78 ? -10.867 -9.531 0.044 1 94.12 78 SER A O 1
ATOM 612 N N . GLY A 1 79 ? -8.836 -8.828 0.589 1 95.38 79 GLY A N 1
ATOM 613 C CA . GLY A 1 79 ? -8.359 -10.094 1.122 1 95.38 79 GLY A CA 1
ATOM 614 C C . GLY A 1 79 ? -8.273 -10.109 2.637 1 95.38 79 GLY A C 1
ATOM 615 O O . GLY A 1 79 ? -7.91 -9.109 3.254 1 95.38 79 GLY A O 1
ATOM 616 N N . SER A 1 80 ? -8.539 -11.312 3.203 1 94.81 80 SER A N 1
ATOM 617 C CA . SER A 1 80 ? -8.742 -11.336 4.648 1 94.81 80 SER A CA 1
ATOM 618 C C . SER A 1 80 ? -8.156 -12.602 5.27 1 94.81 80 SER A C 1
ATOM 620 O O . SER A 1 80 ? -7.93 -13.594 4.574 1 94.81 80 SER A O 1
ATOM 622 N N . TRP A 1 81 ? -8.023 -12.516 6.535 1 95.38 81 TRP A N 1
ATOM 623 C CA . TRP A 1 81 ? -7.625 -13.664 7.34 1 95.38 81 TRP A CA 1
ATOM 624 C C . TRP A 1 81 ? -8.766 -14.664 7.457 1 95.38 81 TRP A C 1
ATOM 626 O O . TRP A 1 81 ? -8.555 -15.805 7.883 1 95.38 81 TRP A O 1
ATOM 636 N N . ASP A 1 82 ? -9.969 -14.367 7.035 1 96.12 82 ASP A N 1
ATOM 637 C CA . ASP A 1 82 ? -11.102 -15.289 7.129 1 96.12 82 ASP A CA 1
ATOM 638 C C . ASP A 1 82 ? -11.133 -16.234 5.934 1 96.12 82 ASP A C 1
ATOM 640 O O . ASP A 1 82 ? -12.156 -16.875 5.664 1 96.12 82 ASP A O 1
ATOM 644 N N . HIS A 1 83 ? -10.117 -16.188 5.121 1 96.88 83 HIS A N 1
ATOM 645 C CA . HIS A 1 83 ? -9.883 -17.094 4.004 1 96.88 83 HIS A CA 1
ATOM 646 C C . HIS A 1 83 ? -10.719 -16.703 2.791 1 96.88 83 HIS A C 1
ATOM 648 O O . HIS A 1 83 ? -10.938 -17.516 1.896 1 96.88 83 HIS A O 1
ATOM 654 N N . THR A 1 84 ? -11.125 -15.414 2.797 1 96.19 84 THR A N 1
ATOM 655 C CA . THR A 1 84 ? -11.906 -15.023 1.629 1 96.19 84 THR A CA 1
ATOM 656 C C . THR A 1 84 ? -11.344 -13.758 0.992 1 96.19 84 THR A C 1
ATOM 658 O O . THR A 1 84 ? -10.711 -12.945 1.669 1 96.19 84 THR A O 1
ATOM 661 N N . ILE A 1 85 ? -11.508 -13.711 -0.273 1 95.88 85 ILE A N 1
ATOM 662 C CA . ILE A 1 85 ? -11.43 -12.477 -1.035 1 95.88 85 ILE A CA 1
ATOM 663 C C . ILE A 1 85 ? -12.836 -12.031 -1.436 1 95.88 85 ILE A C 1
ATOM 665 O O . ILE A 1 85 ? -13.602 -12.812 -2.008 1 95.88 85 ILE A O 1
ATOM 669 N N . LYS A 1 86 ? -13.086 -10.805 -1.149 1 95.62 86 LYS A N 1
ATOM 670 C CA . LYS A 1 86 ? -14.414 -10.297 -1.472 1 95.62 86 LYS A CA 1
ATOM 671 C C . LYS A 1 86 ? -14.336 -9.133 -2.461 1 95.62 86 LYS A C 1
ATOM 673 O O . LYS A 1 86 ? -13.43 -8.297 -2.375 1 95.62 86 LYS A O 1
ATOM 678 N N . LEU A 1 87 ? -15.242 -9.164 -3.4 1 95.75 87 LEU A N 1
ATOM 679 C CA . LEU A 1 87 ? -15.422 -8.086 -4.363 1 95.75 87 LEU A CA 1
ATOM 680 C C . LEU A 1 87 ? -16.672 -7.266 -4.039 1 95.75 87 LEU A C 1
ATOM 682 O O . LEU A 1 87 ? -17.75 -7.824 -3.873 1 95.75 87 LEU A O 1
ATOM 686 N N . TRP A 1 88 ? -16.438 -5.988 -3.965 1 96 88 TRP A N 1
ATOM 687 C CA . TRP A 1 88 ? -17.516 -5.102 -3.521 1 96 88 TRP A CA 1
ATOM 688 C C . TRP A 1 88 ? -17.859 -4.086 -4.605 1 96 88 TRP A C 1
ATOM 690 O O . TRP A 1 88 ? -16.969 -3.537 -5.262 1 96 88 TRP A O 1
ATOM 700 N N . ASP A 1 89 ? -19.125 -3.828 -4.723 1 95.69 89 ASP A N 1
ATOM 701 C CA . ASP A 1 89 ? -19.594 -2.643 -5.441 1 95.69 89 ASP A CA 1
ATOM 702 C C . ASP A 1 89 ? -19.625 -1.424 -4.523 1 95.69 89 ASP A C 1
ATOM 704 O O . ASP A 1 89 ? -20.406 -1.378 -3.57 1 95.69 89 ASP A O 1
ATOM 708 N N . VAL A 1 90 ? -18.859 -0.424 -4.75 1 93.81 90 VAL A N 1
ATOM 709 C CA . VAL A 1 90 ? -18.672 0.692 -3.828 1 93.81 90 VAL A CA 1
ATOM 710 C C . VAL A 1 90 ? -19.891 1.613 -3.879 1 93.81 90 VAL A C 1
ATOM 712 O O . VAL A 1 90 ? -20.234 2.248 -2.879 1 93.81 90 VAL A O 1
ATOM 715 N N . GLU A 1 91 ? -20.516 1.735 -5.004 1 91 91 GLU A N 1
ATOM 716 C CA . GLU A 1 91 ? -21.703 2.594 -5.133 1 91 91 GLU A CA 1
ATOM 717 C C . GLU A 1 91 ? -22.859 2.061 -4.309 1 91 91 GLU A C 1
ATOM 719 O O . GLU A 1 91 ? -23.547 2.824 -3.625 1 91 91 GLU A O 1
ATOM 724 N N . THR A 1 92 ? -23.016 0.818 -4.332 1 92.31 92 THR A N 1
ATOM 725 C CA . THR A 1 92 ? -24.156 0.232 -3.652 1 92.31 92 THR A CA 1
ATOM 726 C C . THR A 1 92 ? -23.766 -0.293 -2.275 1 92.31 92 THR A C 1
ATOM 728 O O . THR A 1 92 ? -24.625 -0.475 -1.404 1 92.31 92 THR A O 1
ATOM 731 N N . GLY A 1 93 ? -22.562 -0.574 -2.119 1 93.5 93 GLY A N 1
ATOM 732 C CA . GLY A 1 93 ? -22.078 -1.246 -0.919 1 93.5 93 GLY A CA 1
ATOM 733 C C . GLY A 1 93 ? -22.312 -2.744 -0.942 1 93.5 93 GLY A C 1
ATOM 734 O O . GLY A 1 93 ? -22.094 -3.43 0.056 1 93.5 93 GLY A O 1
ATOM 735 N N . GLY A 1 94 ? -22.672 -3.217 -2.031 1 95.38 94 GLY A N 1
ATOM 736 C CA . GLY A 1 94 ? -23.047 -4.621 -2.123 1 95.38 94 GLY A CA 1
ATOM 737 C C . GLY A 1 94 ? -21.859 -5.531 -2.389 1 95.38 94 GLY A C 1
ATOM 738 O O . GLY A 1 94 ? -20.891 -5.129 -3.039 1 95.38 94 GLY A O 1
ATOM 739 N N . LEU A 1 95 ? -22.016 -6.773 -1.875 1 95.62 95 LEU A N 1
ATOM 740 C CA . LEU A 1 95 ? -21.062 -7.836 -2.168 1 95.62 95 LEU A CA 1
ATOM 741 C C . LEU A 1 95 ? -21.344 -8.445 -3.537 1 95.62 95 LEU A C 1
ATOM 743 O O . LEU A 1 95 ? -22.422 -8.984 -3.779 1 95.62 95 LEU A O 1
ATOM 747 N N . LYS A 1 96 ? -20.328 -8.297 -4.387 1 93.94 96 LYS A N 1
ATOM 748 C CA . LYS A 1 96 ? -20.484 -8.828 -5.738 1 93.94 96 LYS A CA 1
ATOM 749 C C . LYS A 1 96 ? -20.141 -10.312 -5.789 1 93.94 96 LYS A C 1
ATOM 751 O O . LYS A 1 96 ? -20.812 -11.102 -6.445 1 93.94 96 LYS A O 1
ATOM 756 N N . SER A 1 97 ? -19.047 -10.672 -5.172 1 93.56 97 SER A N 1
ATOM 757 C CA . SER A 1 97 ? -18.578 -12.047 -5.195 1 93.56 97 SER A CA 1
ATOM 758 C C . SER A 1 97 ? -17.625 -12.328 -4.031 1 93.56 97 SER A C 1
ATOM 760 O O . SER A 1 97 ? -17.078 -11.406 -3.434 1 93.56 97 SER A O 1
ATOM 762 N N . THR A 1 98 ? -17.609 -13.633 -3.674 1 95.19 98 THR A N 1
ATOM 763 C CA . THR A 1 98 ? -16.672 -14.125 -2.676 1 95.19 98 THR A CA 1
ATOM 764 C C . THR A 1 98 ? -15.828 -15.258 -3.244 1 95.19 98 THR A C 1
ATOM 766 O O . THR A 1 98 ? -16.359 -16.25 -3.752 1 95.19 98 THR A O 1
ATOM 769 N N . LEU A 1 99 ? -14.555 -15.031 -3.271 1 95.38 99 LEU A N 1
ATOM 770 C CA . LEU A 1 99 ? -13.617 -16.109 -3.576 1 95.38 99 LEU A CA 1
ATOM 771 C C . LEU A 1 99 ? -13.07 -16.734 -2.297 1 95.38 99 LEU A C 1
ATOM 773 O O . LEU A 1 99 ? -12.539 -16.031 -1.436 1 95.38 99 LEU A O 1
ATOM 777 N N . THR A 1 100 ? -13.18 -18.047 -2.219 1 95.75 100 THR A N 1
ATOM 778 C CA . THR A 1 100 ? -12.844 -18.719 -0.97 1 95.75 100 THR A CA 1
ATOM 779 C C . THR A 1 100 ? -11.586 -19.562 -1.137 1 95.75 100 THR A C 1
ATOM 781 O O . THR A 1 100 ? -11.484 -20.344 -2.086 1 95.75 100 THR A O 1
ATOM 784 N N . GLY A 1 101 ? -10.672 -19.266 -0.308 1 95.06 101 GLY A N 1
ATOM 785 C CA . GLY A 1 101 ? -9.508 -20.125 -0.198 1 95.06 101 GLY A CA 1
ATOM 786 C C . GLY A 1 101 ? -9.492 -20.969 1.067 1 95.06 101 GLY A C 1
ATOM 787 O O . GLY A 1 101 ? -10.516 -21.078 1.747 1 95.06 101 GLY A O 1
ATOM 788 N N . ASN A 1 102 ? -8.344 -21.609 1.316 1 95.88 102 ASN A N 1
ATOM 789 C CA . ASN A 1 102 ? -8.242 -22.453 2.502 1 95.88 102 ASN A CA 1
ATOM 790 C C . ASN A 1 102 ? -7.152 -21.969 3.453 1 95.88 102 ASN A C 1
ATOM 792 O O . ASN A 1 102 ? -6.852 -22.625 4.453 1 95.88 102 ASN A O 1
ATOM 796 N N . LYS A 1 103 ? -6.559 -20.891 3.127 1 97.12 103 LYS A N 1
ATOM 797 C CA . LYS A 1 103 ? -5.551 -20.25 3.961 1 97.12 103 LYS A CA 1
ATOM 798 C C . LYS A 1 103 ? -5.82 -18.75 4.086 1 97.12 103 LYS A C 1
ATOM 800 O O . LYS A 1 103 ? -6.562 -18.188 3.287 1 97.12 103 LYS A O 1
ATOM 805 N N . VAL A 1 104 ? -5.203 -18.234 5.094 1 95.75 104 VAL A N 1
ATOM 806 C CA . VAL A 1 104 ? -5.223 -16.781 5.27 1 95.75 104 VAL A CA 1
ATOM 807 C C . VAL A 1 104 ? -4.641 -16.094 4.035 1 95.75 104 VAL A C 1
ATOM 809 O O . VAL A 1 104 ? -3.631 -16.547 3.488 1 95.75 104 VAL A O 1
ATOM 812 N N . PHE A 1 105 ? -5.262 -14.977 3.613 1 95.75 105 PHE A N 1
ATOM 813 C CA . PHE A 1 105 ? -4.676 -14.156 2.561 1 95.75 105 PHE A CA 1
ATOM 814 C C . PHE A 1 105 ? -3.82 -13.047 3.152 1 95.75 105 PHE A C 1
ATOM 816 O O . PHE A 1 105 ? -4.285 -12.273 3.994 1 95.75 105 PHE A O 1
ATOM 823 N N . ASN A 1 106 ? -2.594 -12.945 2.672 1 94 106 ASN A N 1
ATOM 824 C CA . ASN A 1 106 ? -1.677 -11.906 3.139 1 94 106 ASN A CA 1
ATOM 825 C C . ASN A 1 106 ? -1.648 -10.719 2.191 1 94 106 ASN A C 1
ATOM 827 O O . ASN A 1 106 ? -1.429 -9.578 2.621 1 94 106 ASN A O 1
ATOM 831 N N . SER A 1 107 ? -1.826 -10.977 0.977 1 94.38 107 SER A N 1
ATOM 832 C CA . SER A 1 107 ? -1.76 -9.938 -0.043 1 94.38 107 SER A CA 1
ATOM 833 C C . SER A 1 107 ? -2.531 -10.344 -1.296 1 94.38 107 SER A C 1
ATOM 835 O O . SER A 1 107 ? -2.629 -11.523 -1.616 1 94.38 107 SER A O 1
ATOM 837 N N . ILE A 1 108 ? -3.062 -9.297 -1.93 1 96 108 ILE A N 1
ATOM 838 C CA . ILE A 1 108 ? -3.668 -9.516 -3.24 1 96 108 ILE A CA 1
ATOM 839 C C . ILE A 1 108 ? -3.184 -8.445 -4.215 1 96 108 ILE A C 1
ATOM 841 O O . ILE A 1 108 ? -2.787 -7.352 -3.799 1 96 108 ILE A O 1
ATOM 845 N N . SER A 1 109 ? -3.199 -8.773 -5.434 1 96.44 109 SER A N 1
ATOM 846 C CA . SER A 1 109 ? -2.863 -7.887 -6.543 1 96.44 109 SER A CA 1
ATOM 847 C C . SER A 1 109 ? -3.76 -8.141 -7.75 1 96.44 109 SER A C 1
ATOM 849 O O . SER A 1 109 ? -4.164 -9.281 -8 1 96.44 109 SER A O 1
ATOM 851 N N . TYR A 1 110 ? -4.07 -7.078 -8.43 1 96.19 110 TYR A N 1
ATOM 852 C CA . TYR A 1 110 ? -4.922 -7.184 -9.609 1 96.19 110 TYR A CA 1
ATOM 853 C C . TYR A 1 110 ? -4.203 -6.68 -10.852 1 96.19 110 TYR A C 1
ATOM 855 O O . TYR A 1 110 ? -3.508 -5.66 -10.812 1 96.19 110 TYR A O 1
ATOM 863 N N . SER A 1 111 ? -4.398 -7.379 -11.938 1 95.94 111 SER A N 1
ATOM 864 C CA . SER A 1 111 ? -3.879 -6.941 -13.227 1 95.94 111 SER A CA 1
ATOM 865 C C . SER A 1 111 ? -5.008 -6.531 -14.164 1 95.94 111 SER A C 1
ATOM 867 O O . SER A 1 111 ? -5.801 -7.371 -14.602 1 95.94 111 SER A O 1
ATOM 869 N N . PRO A 1 112 ? -5.023 -5.262 -14.531 1 94.75 112 PRO A N 1
ATOM 870 C CA . PRO A 1 112 ? -5.996 -4.879 -15.555 1 94.75 112 PRO A CA 1
ATOM 871 C C . PRO A 1 112 ? -5.68 -5.48 -16.922 1 94.75 112 PRO A C 1
ATOM 873 O O . PRO A 1 112 ? -6.562 -5.574 -17.781 1 94.75 112 PRO A O 1
ATOM 876 N N . LEU A 1 113 ? -4.414 -5.836 -17.109 1 94.81 113 LEU A N 1
ATOM 877 C CA . LEU A 1 113 ? -3.977 -6.387 -18.391 1 94.81 113 LEU A CA 1
ATOM 878 C C . LEU A 1 113 ? -4.562 -7.777 -18.609 1 94.81 113 LEU A C 1
ATOM 880 O O . LEU A 1 113 ? -5.09 -8.07 -19.688 1 94.81 113 LEU A O 1
ATOM 884 N N . CYS A 1 114 ? -4.473 -8.57 -17.688 1 94.75 114 CYS A N 1
ATOM 885 C CA . CYS A 1 114 ? -4.969 -9.93 -17.875 1 94.75 114 CYS A CA 1
ATOM 886 C C . CYS A 1 114 ? -6.262 -10.156 -17.094 1 94.75 114 CYS A C 1
ATOM 888 O O . CYS A 1 114 ? -6.855 -11.227 -17.156 1 94.75 114 CYS A O 1
ATOM 890 N N . ARG A 1 115 ? -6.652 -9.102 -16.312 1 94.44 115 ARG A N 1
ATOM 891 C CA . ARG A 1 115 ? -7.902 -9.102 -15.555 1 94.44 115 ARG A CA 1
ATOM 892 C C . ARG A 1 115 ? -7.953 -10.273 -14.578 1 94.44 115 ARG A C 1
ATOM 894 O O . ARG A 1 115 ? -8.969 -10.969 -14.492 1 94.44 115 ARG A O 1
ATOM 901 N N . ARG A 1 116 ? -6.887 -10.492 -13.82 1 95.69 116 ARG A N 1
ATOM 902 C CA . ARG A 1 116 ? -6.801 -11.547 -12.812 1 95.69 116 ARG A CA 1
ATOM 903 C C . ARG A 1 116 ? -6.301 -10.992 -11.484 1 95.69 116 ARG A C 1
ATOM 905 O O . ARG A 1 116 ? -5.574 -10 -11.453 1 95.69 116 ARG A O 1
ATOM 912 N N . LEU A 1 117 ? -6.758 -11.727 -10.438 1 96.31 117 LEU A N 1
ATOM 913 C CA . LEU A 1 117 ? -6.195 -11.5 -9.109 1 96.31 117 LEU A CA 1
ATOM 914 C C . LEU A 1 117 ? -5.086 -12.508 -8.812 1 96.31 117 LEU A C 1
ATOM 916 O O . LEU A 1 117 ? -5.172 -13.672 -9.211 1 96.31 117 LEU A O 1
ATOM 920 N N . ALA A 1 118 ? -4.055 -12.039 -8.219 1 97.38 118 ALA A N 1
ATOM 921 C CA . ALA A 1 118 ? -3.051 -12.898 -7.586 1 97.38 118 ALA A CA 1
ATOM 922 C C . ALA A 1 118 ? -3.062 -12.734 -6.07 1 97.38 118 ALA A C 1
ATOM 924 O O . ALA A 1 118 ? -3.217 -11.625 -5.559 1 97.38 118 ALA A O 1
ATOM 925 N N . SER A 1 119 ? -2.904 -13.844 -5.371 1 97.12 119 SER A N 1
ATOM 926 C CA . SER A 1 119 ? -2.9 -13.758 -3.914 1 97.12 119 SER A CA 1
ATOM 927 C C . SER A 1 119 ? -1.686 -14.469 -3.324 1 97.12 119 SER A C 1
ATOM 929 O O . SER A 1 119 ? -1.233 -15.484 -3.857 1 97.12 119 SER A O 1
ATOM 931 N N . GLY A 1 120 ? -1.113 -13.859 -2.324 1 97.56 120 GLY A N 1
ATOM 932 C CA . GLY A 1 120 ? -0.215 -14.539 -1.406 1 97.56 120 GLY A CA 1
ATOM 933 C C . GLY A 1 120 ? -0.893 -14.977 -0.123 1 97.56 120 GLY A C 1
ATOM 934 O O . GLY A 1 120 ? -1.73 -14.258 0.421 1 97.56 120 GLY A O 1
ATOM 935 N N . SER A 1 121 ? -0.551 -16.188 0.371 1 97.19 121 SER A N 1
ATOM 936 C CA . SER A 1 121 ? -1.229 -16.766 1.526 1 97.19 121 SER A CA 1
ATOM 937 C C . SER A 1 121 ? -0.227 -17.297 2.545 1 97.19 121 SER A C 1
ATOM 939 O O . SER A 1 121 ? 0.983 -17.25 2.318 1 97.19 121 SER A O 1
ATOM 941 N N . SER A 1 122 ? -0.823 -17.812 3.688 1 96.44 122 SER A N 1
ATOM 942 C CA . SER A 1 122 ? 0.003 -18.422 4.727 1 96.44 122 SER A CA 1
ATOM 943 C C . SER A 1 122 ? 0.378 -19.859 4.363 1 96.44 122 SER A C 1
ATOM 945 O O . SER A 1 122 ? 0.202 -20.766 5.172 1 96.44 122 SER A O 1
ATOM 947 N N . ASP A 1 123 ? 0.824 -20.047 3.215 1 97.94 123 ASP A N 1
ATOM 948 C CA . ASP A 1 123 ? 1.481 -21.219 2.652 1 97.94 123 ASP A CA 1
ATOM 949 C C . ASP A 1 123 ? 2.436 -20.828 1.525 1 97.94 123 ASP A C 1
ATOM 951 O O . ASP A 1 123 ? 2.695 -19.641 1.31 1 97.94 123 ASP A O 1
ATOM 955 N N . ARG A 1 124 ? 2.988 -21.766 0.831 1 98.06 124 ARG A N 1
ATOM 956 C CA . ARG A 1 124 ? 4.066 -21.5 -0.121 1 98.06 124 ARG A CA 1
ATOM 957 C C . ARG A 1 124 ? 3.506 -21.125 -1.49 1 98.06 124 ARG A C 1
ATOM 959 O O . ARG A 1 124 ? 4.262 -20.984 -2.455 1 98.06 124 ARG A O 1
ATOM 966 N N . HIS A 1 125 ? 2.189 -20.938 -1.659 1 98.19 125 HIS A N 1
ATOM 967 C CA . HIS A 1 125 ? 1.585 -20.844 -2.982 1 98.19 125 HIS A CA 1
ATOM 968 C C . HIS A 1 125 ? 1.155 -19.406 -3.287 1 98.19 125 HIS A C 1
ATOM 970 O O . HIS A 1 125 ? 0.646 -18.703 -2.408 1 98.19 125 HIS A O 1
ATOM 976 N N . ILE A 1 126 ? 1.364 -19.016 -4.504 1 98.44 126 ILE A N 1
ATOM 977 C CA . ILE A 1 126 ? 0.648 -17.922 -5.129 1 98.44 126 ILE A CA 1
ATOM 978 C C . ILE A 1 126 ? -0.509 -18.453 -5.965 1 98.44 126 ILE A C 1
ATOM 980 O O . ILE A 1 126 ? -0.32 -19.359 -6.789 1 98.44 126 ILE A O 1
ATOM 984 N N . ARG A 1 127 ? -1.645 -17.938 -5.762 1 98 127 ARG A N 1
ATOM 985 C CA . ARG A 1 127 ? -2.811 -18.422 -6.492 1 98 127 ARG A CA 1
ATOM 986 C C . ARG A 1 127 ? -3.393 -17.328 -7.379 1 98 127 ARG A C 1
ATOM 988 O O . ARG A 1 127 ? -3.484 -16.172 -6.969 1 98 127 ARG A O 1
ATOM 995 N N . LEU A 1 128 ? -3.746 -17.703 -8.555 1 97.38 128 LEU A N 1
ATOM 996 C CA . LEU A 1 128 ? -4.402 -16.812 -9.5 1 97.38 128 LEU A CA 1
ATOM 997 C C . LEU A 1 128 ? -5.906 -17.062 -9.539 1 97.38 128 LEU A C 1
ATOM 999 O O . LEU A 1 128 ? -6.344 -18.219 -9.531 1 97.38 128 LEU A O 1
ATOM 1003 N N . TRP A 1 129 ? -6.617 -15.953 -9.508 1 95.94 129 TRP A N 1
ATOM 1004 C CA . TRP A 1 129 ? -8.07 -16 -9.461 1 95.94 129 TRP A CA 1
ATOM 1005 C C . TRP A 1 129 ? -8.688 -15.227 -10.617 1 95.94 129 TRP A C 1
ATOM 1007 O O . TRP A 1 129 ? -8.125 -14.219 -11.062 1 95.94 129 TRP A O 1
ATOM 1017 N N . ASP A 1 130 ? -9.766 -15.703 -11.062 1 92.88 130 ASP A N 1
ATOM 1018 C CA . ASP A 1 130 ? -10.633 -14.906 -11.922 1 92.88 130 ASP A CA 1
ATOM 1019 C C . ASP A 1 130 ? -11.727 -14.211 -11.109 1 92.88 130 ASP A C 1
ATOM 1021 O O . ASP A 1 130 ? -12.641 -14.867 -10.602 1 92.88 130 ASP A O 1
ATOM 1025 N N . PRO A 1 131 ? -11.672 -12.93 -11.008 1 90 131 PRO A N 1
ATOM 1026 C CA . PRO A 1 131 ? -12.641 -12.234 -10.156 1 90 131 PRO A CA 1
ATOM 1027 C C . PRO A 1 131 ? -14.062 -12.32 -10.703 1 90 131 PRO A C 1
ATOM 1029 O O . PRO A 1 131 ? -15.023 -12.031 -9.977 1 90 131 PRO A O 1
ATOM 1032 N N . ARG A 1 132 ? -14.25 -12.703 -11.906 1 82.44 132 ARG A N 1
ATOM 1033 C CA . ARG A 1 132 ? -15.562 -12.797 -12.531 1 82.44 132 ARG A CA 1
ATOM 1034 C C . ARG A 1 132 ? -16.188 -14.164 -12.281 1 82.44 132 ARG A C 1
ATOM 1036 O O . ARG A 1 132 ? -17.344 -14.398 -12.664 1 82.44 132 ARG A O 1
ATOM 1043 N N . SER A 1 133 ? -15.32 -14.914 -11.664 1 80.5 133 SER A N 1
ATOM 1044 C CA . SER A 1 133 ? -15.836 -16.266 -11.438 1 80.5 133 SER A CA 1
ATOM 1045 C C . SER A 1 133 ? -17.031 -16.234 -10.484 1 80.5 133 SER A C 1
ATOM 1047 O O . SER A 1 133 ? -16.969 -15.609 -9.43 1 80.5 133 SER A O 1
ATOM 1049 N N . LYS A 1 134 ? -18.109 -16.75 -10.953 1 72.25 134 LYS A N 1
ATOM 1050 C CA . LYS A 1 134 ? -19.312 -16.812 -10.133 1 72.25 134 LYS A CA 1
ATOM 1051 C C . LYS A 1 134 ? -19.312 -18.062 -9.258 1 72.25 134 LYS A C 1
ATOM 1053 O O . LYS A 1 134 ? -20.094 -18.172 -8.32 1 72.25 134 LYS A O 1
ATOM 1058 N N . ASP A 1 135 ? -18.453 -18.953 -9.586 1 67.5 135 ASP A N 1
ATOM 1059 C CA . ASP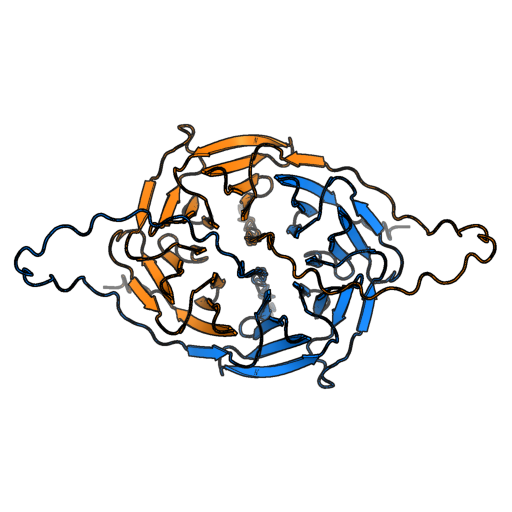 A 1 135 ? -18.438 -20.219 -8.867 1 67.5 135 ASP A CA 1
ATOM 1060 C C . ASP A 1 135 ? -17.672 -20.094 -7.551 1 67.5 135 ASP A C 1
ATOM 1062 O O . ASP A 1 135 ? -17.672 -21.031 -6.746 1 67.5 135 ASP A O 1
ATOM 1066 N N . GLY A 1 136 ? -17.328 -18.953 -7.035 1 63.53 136 GLY A N 1
ATOM 1067 C CA . GLY A 1 136 ? -16.797 -18.594 -5.727 1 63.53 136 GLY A CA 1
ATOM 1068 C C . GLY A 1 136 ? -15.367 -19.031 -5.516 1 63.53 136 GLY A C 1
ATOM 1069 O O . GLY A 1 136 ? -14.664 -18.484 -4.664 1 63.53 136 GLY A O 1
ATOM 1070 N N . SER A 1 137 ? -14.914 -20.328 -5.809 1 60.91 137 SER A N 1
ATOM 1071 C CA . SER A 1 137 ? -13.602 -20.797 -5.398 1 60.91 137 SER A CA 1
ATOM 1072 C C . SER A 1 137 ? -12.766 -21.234 -6.598 1 60.91 137 SER A C 1
ATOM 1074 O O . SER A 1 137 ? -12.102 -22.266 -6.559 1 60.91 137 SER A O 1
ATOM 1076 N N . LEU A 1 138 ? -12.68 -20.375 -7.656 1 77.75 138 LEU A N 1
ATOM 1077 C CA . LEU A 1 138 ? -11.891 -21.031 -8.695 1 77.75 138 LEU A CA 1
ATOM 1078 C C . LEU A 1 138 ? -10.5 -20.422 -8.789 1 77.75 138 LEU A C 1
ATOM 1080 O O . LEU A 1 138 ? -10.352 -19.266 -9.156 1 77.75 138 LEU A O 1
ATOM 1084 N N . VAL A 1 139 ? -9.562 -21.281 -8.172 1 85.75 139 VAL A N 1
ATOM 1085 C CA . VAL A 1 139 ? -8.164 -21 -8.445 1 85.75 139 VAL A CA 1
ATOM 1086 C C . VAL A 1 139 ? -7.816 -21.438 -9.875 1 85.75 139 VAL A C 1
ATOM 1088 O O . VAL A 1 139 ? -8.008 -22.594 -10.234 1 85.75 139 VAL A O 1
ATOM 1091 N N . LEU A 1 140 ? -7.379 -20.516 -10.609 1 87 140 LEU A N 1
ATOM 1092 C CA . LEU A 1 140 ? -7.02 -20.797 -11.992 1 87 140 LEU A CA 1
ATOM 1093 C C . LEU A 1 140 ? -5.691 -21.547 -12.062 1 87 140 LEU A C 1
ATOM 1095 O O . LEU A 1 140 ? -5.539 -22.484 -12.852 1 87 140 LEU A O 1
ATOM 1099 N N . LEU A 1 141 ? -4.789 -21.062 -11.281 1 92.31 141 LEU A N 1
ATOM 1100 C CA . LEU A 1 141 ? -3.412 -21.547 -11.305 1 92.31 141 LEU A CA 1
ATOM 1101 C C . LEU A 1 141 ? -2.707 -21.25 -9.984 1 92.31 141 LEU A C 1
ATOM 1103 O O . LEU A 1 141 ? -3.021 -20.25 -9.32 1 92.31 141 LEU A O 1
ATOM 1107 N N . SER A 1 142 ? -1.751 -22.172 -9.609 1 96.88 142 SER A N 1
ATOM 1108 C CA . SER A 1 142 ? -0.925 -21.938 -8.43 1 96.88 142 SER A CA 1
ATOM 1109 C C . SER A 1 142 ? 0.559 -21.953 -8.781 1 96.88 142 SER A C 1
ATOM 1111 O O . SER A 1 142 ? 1.025 -22.875 -9.453 1 96.88 142 SER A O 1
ATOM 1113 N N . LEU A 1 143 ? 1.241 -20.984 -8.375 1 97.75 143 LEU A N 1
ATOM 1114 C CA . LEU A 1 143 ? 2.697 -20.953 -8.445 1 97.75 143 LEU A CA 1
ATOM 1115 C C . LEU A 1 143 ? 3.32 -21.484 -7.16 1 97.75 143 LEU A C 1
ATOM 1117 O O . LEU A 1 143 ? 2.957 -21.062 -6.066 1 97.75 143 LEU A O 1
ATOM 1121 N N . THR A 1 144 ? 4.305 -22.422 -7.219 1 96.94 144 THR A N 1
ATOM 1122 C CA . THR A 1 144 ? 4.555 -23.25 -6.047 1 96.94 144 THR A CA 1
ATOM 1123 C C . THR A 1 144 ? 6.047 -23.297 -5.727 1 96.94 144 THR A C 1
ATOM 1125 O O . THR A 1 144 ? 6.512 -24.203 -5.027 1 96.94 144 THR A O 1
ATOM 1128 N N . SER A 1 145 ? 6.793 -22.375 -6.012 1 94.19 145 SER A N 1
ATOM 1129 C CA . SER A 1 145 ? 8.234 -22.5 -5.84 1 94.19 145 SER A CA 1
ATOM 1130 C C . SER A 1 145 ? 8.68 -21.922 -4.5 1 94.19 145 SER A C 1
ATOM 1132 O O . SER A 1 145 ? 9.727 -22.312 -3.967 1 94.19 145 SER A O 1
ATOM 1134 N N . HIS A 1 146 ? 8.031 -21.047 -3.854 1 97.88 146 HIS A N 1
ATOM 1135 C CA . HIS A 1 146 ? 8.398 -20.578 -2.523 1 97.88 146 HIS A CA 1
ATOM 1136 C C . HIS A 1 146 ? 8.367 -21.719 -1.506 1 97.88 146 HIS A C 1
ATOM 1138 O O . HIS A 1 146 ? 7.699 -22.734 -1.718 1 97.88 146 HIS A O 1
ATOM 1144 N N . THR A 1 147 ? 9.109 -21.562 -0.403 1 98.38 147 THR A N 1
ATOM 1145 C CA . THR A 1 147 ? 9.125 -22.578 0.648 1 98.38 147 THR A CA 1
ATOM 1146 C C . THR A 1 147 ? 8.531 -22.031 1.939 1 98.38 147 THR A C 1
ATOM 1148 O O . THR A 1 147 ? 8.367 -22.766 2.916 1 98.38 147 THR A O 1
ATOM 1151 N N . GLY A 1 148 ? 8.258 -20.781 2.061 1 98.25 148 GLY A N 1
ATOM 1152 C CA . GLY A 1 148 ? 7.578 -20.141 3.172 1 98.25 148 GLY A CA 1
ATOM 1153 C C . GLY A 1 148 ? 6.312 -19.406 2.756 1 98.25 148 GLY A C 1
ATOM 1154 O O . GLY A 1 148 ? 5.93 -19.438 1.585 1 98.25 148 GLY A O 1
ATOM 1155 N N . TRP A 1 149 ? 5.672 -18.844 3.773 1 97.94 149 TRP A N 1
ATOM 1156 C CA . TRP A 1 149 ? 4.477 -18.062 3.479 1 97.94 149 TRP A CA 1
ATOM 1157 C C . TRP A 1 149 ? 4.781 -16.953 2.461 1 97.94 149 TRP A C 1
ATOM 1159 O O . TRP A 1 149 ? 5.84 -16.328 2.514 1 97.94 149 TRP A O 1
ATOM 1169 N N . VAL A 1 150 ? 3.875 -16.719 1.597 1 97.88 150 VAL A N 1
ATOM 1170 C CA . VAL A 1 150 ? 3.982 -15.625 0.647 1 97.88 150 VAL A CA 1
ATOM 1171 C C . VAL A 1 150 ? 3.32 -14.375 1.226 1 97.88 150 VAL A C 1
ATOM 1173 O O . VAL A 1 150 ? 2.098 -14.336 1.394 1 97.88 150 VAL A O 1
ATOM 1176 N N . MET A 1 151 ? 4.125 -13.312 1.405 1 94.88 151 MET A N 1
ATOM 1177 C CA . MET A 1 151 ? 3.658 -12.141 2.15 1 94.88 151 MET A CA 1
ATOM 1178 C C . MET A 1 151 ? 3.18 -11.047 1.205 1 94.88 151 MET A C 1
ATOM 1180 O O . MET A 1 151 ? 2.33 -10.234 1.571 1 94.88 151 MET A O 1
ATOM 1184 N N . SER A 1 152 ? 3.721 -11.062 0.026 1 95.44 152 SER A N 1
ATOM 1185 C CA . SER A 1 152 ? 3.381 -9.992 -0.901 1 95.44 152 SER A CA 1
ATOM 1186 C C . SER A 1 152 ? 3.471 -10.461 -2.35 1 95.44 152 SER A C 1
ATOM 1188 O O . SER A 1 152 ? 4.348 -11.25 -2.697 1 95.44 152 SER A O 1
ATOM 1190 N N . VAL A 1 153 ? 2.539 -9.938 -3.141 1 97.38 153 VAL A N 1
ATOM 1191 C CA . VAL A 1 153 ? 2.506 -10.203 -4.574 1 97.38 153 VAL A CA 1
ATOM 1192 C C . VAL A 1 153 ? 2.197 -8.914 -5.336 1 97.38 153 VAL A C 1
ATOM 1194 O O . VAL A 1 153 ? 1.445 -8.07 -4.852 1 97.38 153 VAL A O 1
ATOM 1197 N N . LYS A 1 154 ? 2.803 -8.789 -6.461 1 96.88 154 LYS A N 1
ATOM 1198 C CA . LYS A 1 154 ? 2.561 -7.633 -7.32 1 96.88 154 LYS A CA 1
ATOM 1199 C C . LYS A 1 154 ? 2.637 -8.016 -8.797 1 96.88 154 LYS A C 1
ATOM 1201 O O . LYS A 1 154 ? 3.668 -8.5 -9.266 1 96.88 154 LYS A O 1
ATOM 1206 N N . TRP A 1 155 ? 1.542 -7.758 -9.516 1 97.25 155 TRP A N 1
ATOM 1207 C CA . TRP A 1 155 ? 1.544 -7.949 -10.961 1 97.25 155 TRP A CA 1
ATOM 1208 C C . TRP A 1 155 ? 2.422 -6.906 -11.648 1 97.25 155 TRP A C 1
ATOM 1210 O O . TRP A 1 155 ? 2.486 -5.754 -11.211 1 97.25 155 TRP A O 1
ATOM 1220 N N . SER A 1 156 ? 2.959 -7.367 -12.75 1 96.25 156 SER A N 1
ATOM 1221 C CA . SER A 1 156 ? 3.604 -6.387 -13.617 1 96.25 156 SER A CA 1
ATOM 1222 C C . SER A 1 156 ? 2.586 -5.41 -14.203 1 96.25 156 SER A C 1
ATOM 1224 O O . SER A 1 156 ? 1.521 -5.82 -14.664 1 96.25 156 SER A O 1
ATOM 1226 N N . PRO A 1 157 ? 3.006 -4.18 -14.125 1 94.25 157 PRO A N 1
ATOM 1227 C CA . PRO A 1 157 ? 2.078 -3.223 -14.727 1 94.25 157 PRO A CA 1
ATOM 1228 C C . PRO A 1 157 ? 2.123 -3.246 -16.25 1 94.25 157 PRO A C 1
ATOM 1230 O O . PRO A 1 157 ? 1.229 -2.701 -16.906 1 94.25 157 PRO A O 1
ATOM 1233 N N . THR A 1 158 ? 3.104 -3.895 -16.812 1 94.81 158 THR A N 1
ATOM 1234 C CA . THR A 1 158 ? 3.285 -3.76 -18.25 1 94.81 158 THR A CA 1
ATOM 1235 C C . THR A 1 158 ? 3.287 -5.129 -18.922 1 94.81 158 THR A C 1
ATOM 1237 O O . THR A 1 158 ? 3.221 -5.219 -20.156 1 94.81 158 THR A O 1
ATOM 1240 N N . HIS A 1 159 ? 3.373 -6.16 -18.188 1 95.44 159 HIS A N 1
ATOM 1241 C CA . HIS A 1 159 ? 3.398 -7.504 -18.75 1 95.44 159 HIS A CA 1
ATOM 1242 C C . HIS A 1 159 ? 2.297 -8.375 -18.156 1 95.44 159 HIS A C 1
ATOM 1244 O O . HIS A 1 159 ? 2.312 -8.672 -16.953 1 95.44 159 HIS A O 1
ATOM 1250 N N . GLU A 1 160 ? 1.468 -8.922 -18.938 1 96.31 160 GLU A N 1
ATOM 1251 C CA . GLU A 1 160 ? 0.234 -9.547 -18.484 1 96.31 160 GLU A CA 1
ATOM 1252 C C . GLU A 1 160 ? 0.503 -10.938 -17.906 1 96.31 160 GLU A C 1
ATOM 1254 O O . GLU A 1 160 ? -0.368 -11.531 -17.266 1 96.31 160 GLU A O 1
ATOM 1259 N N . GLN A 1 161 ? 1.749 -11.453 -18.109 1 97.25 161 GLN A N 1
ATOM 1260 C CA . GLN A 1 161 ? 2.014 -12.812 -17.656 1 97.25 161 GLN A CA 1
ATOM 1261 C C . GLN A 1 161 ? 3.023 -12.812 -16.516 1 97.25 161 GLN A C 1
ATOM 1263 O O . GLN A 1 161 ? 3.525 -13.867 -16.125 1 97.25 161 GLN A O 1
ATOM 1268 N N . GLN A 1 162 ? 3.324 -11.625 -16 1 97.69 162 GLN A N 1
ATOM 1269 C CA . GLN A 1 162 ? 4.422 -11.602 -15.039 1 97.69 162 GLN A CA 1
ATOM 1270 C C . GLN A 1 162 ? 3.992 -10.945 -13.734 1 97.69 162 GLN A C 1
ATOM 1272 O O . GLN A 1 162 ? 3.17 -10.031 -13.734 1 97.69 162 GLN A O 1
ATOM 1277 N N . LEU A 1 163 ? 4.539 -11.477 -12.664 1 97.56 163 LEU A N 1
ATOM 1278 C CA . LEU A 1 163 ? 4.367 -10.898 -11.336 1 97.56 163 LEU A CA 1
ATOM 1279 C C . LEU A 1 163 ? 5.582 -11.18 -10.461 1 97.56 163 LEU A C 1
ATOM 1281 O O . LEU A 1 163 ? 6.445 -11.977 -10.828 1 97.56 163 LEU A O 1
ATOM 1285 N N . ILE A 1 164 ? 5.691 -10.453 -9.352 1 97.69 164 ILE A N 1
ATOM 1286 C CA . ILE A 1 164 ? 6.738 -10.727 -8.375 1 97.69 164 ILE A CA 1
ATOM 1287 C C . ILE A 1 164 ? 6.109 -11.031 -7.02 1 97.69 164 ILE A C 1
ATOM 1289 O O . ILE A 1 164 ? 4.965 -10.648 -6.758 1 97.69 164 ILE A O 1
ATOM 1293 N N . SER A 1 165 ? 6.848 -11.773 -6.215 1 97.69 165 SER A N 1
ATOM 1294 C CA . SER A 1 165 ? 6.379 -12.148 -4.887 1 97.69 165 SER A CA 1
ATOM 1295 C C . SER A 1 165 ? 7.508 -12.078 -3.861 1 97.69 165 SER A C 1
ATOM 1297 O O . SER A 1 165 ? 8.68 -12.227 -4.211 1 97.69 165 SER A O 1
ATOM 1299 N N . GLY A 1 166 ? 7.176 -11.758 -2.646 1 97 166 GLY A N 1
ATOM 1300 C CA . GLY A 1 166 ? 8.055 -11.812 -1.49 1 97 166 GLY A CA 1
ATOM 1301 C C . GLY A 1 166 ? 7.582 -12.781 -0.422 1 97 166 GLY A C 1
ATOM 1302 O O . GLY A 1 166 ? 6.379 -12.891 -0.17 1 97 166 GLY A O 1
ATOM 1303 N N . SER A 1 167 ? 8.523 -13.422 0.174 1 97.25 167 SER A N 1
ATOM 1304 C CA . SER A 1 167 ? 8.164 -14.539 1.044 1 97.25 167 SER A CA 1
ATOM 1305 C C . SER A 1 167 ? 8.984 -14.531 2.326 1 97.25 167 SER A C 1
ATOM 1307 O O . SER A 1 167 ? 10.031 -13.883 2.393 1 97.25 167 SER A O 1
ATOM 1309 N N . LEU A 1 168 ? 8.484 -15.328 3.301 1 96.94 168 LEU A N 1
ATOM 1310 C CA . LEU A 1 168 ? 9.203 -15.539 4.555 1 96.94 168 LEU A CA 1
ATOM 1311 C C . LEU A 1 168 ? 10.438 -16.406 4.332 1 96.94 168 LEU A C 1
ATOM 1313 O O . LEU A 1 168 ? 11.289 -16.516 5.223 1 96.94 168 LEU A O 1
ATOM 1317 N N . ASP A 1 169 ? 10.633 -16.969 3.146 1 98 169 ASP A N 1
ATOM 1318 C CA . ASP A 1 169 ? 11.828 -17.75 2.85 1 98 169 ASP A CA 1
ATOM 1319 C C . ASP A 1 169 ? 12.992 -16.844 2.439 1 98 169 ASP A C 1
ATOM 1321 O O . ASP A 1 169 ? 14.008 -17.328 1.938 1 98 169 ASP A O 1
ATOM 1325 N N . ASN A 1 170 ? 12.805 -15.539 2.527 1 97.12 170 ASN A N 1
ATOM 1326 C CA . ASN A 1 170 ? 13.812 -14.508 2.324 1 97.12 170 ASN A CA 1
ATOM 1327 C C . ASN A 1 170 ? 14.07 -14.258 0.84 1 97.12 170 ASN A C 1
ATOM 1329 O O . ASN A 1 170 ? 15.055 -13.617 0.475 1 97.12 170 ASN A O 1
ATOM 1333 N N . VAL A 1 171 ? 13.195 -14.742 -0.004 1 97.81 171 VAL A N 1
ATOM 1334 C CA . VAL A 1 171 ? 13.477 -14.664 -1.433 1 97.81 171 VAL A CA 1
ATOM 1335 C C . VAL A 1 171 ? 12.367 -13.891 -2.141 1 97.81 171 VAL A C 1
ATOM 1337 O O . VAL A 1 171 ? 11.188 -14.086 -1.846 1 97.81 171 VAL A O 1
ATOM 1340 N N . VAL A 1 172 ? 12.805 -13 -3.025 1 97.62 172 VAL A N 1
ATOM 1341 C CA . VAL A 1 172 ? 11.898 -12.445 -4.023 1 97.62 172 VAL A CA 1
ATOM 1342 C C . VAL A 1 172 ? 11.938 -13.289 -5.293 1 97.62 172 VAL A C 1
ATOM 1344 O O . VAL A 1 172 ? 13.016 -13.656 -5.77 1 97.62 172 VAL A O 1
ATOM 1347 N N . LYS A 1 173 ? 10.742 -13.602 -5.797 1 98.06 173 LYS A N 1
ATOM 1348 C CA . LYS A 1 173 ? 10.695 -14.367 -7.043 1 98.06 173 LYS A CA 1
ATOM 1349 C C . LYS A 1 173 ? 9.938 -13.594 -8.125 1 98.06 173 LYS A C 1
ATOM 1351 O O . LYS A 1 173 ? 8.898 -12.992 -7.859 1 98.06 173 LYS A O 1
ATOM 1356 N N . LEU A 1 174 ? 10.516 -13.547 -9.281 1 97.88 174 LEU A N 1
ATOM 1357 C CA . LEU A 1 174 ? 9.844 -13.07 -10.484 1 97.88 174 LEU A CA 1
ATOM 1358 C C . LEU A 1 174 ? 9.281 -14.234 -11.289 1 97.88 174 LEU A C 1
ATOM 1360 O O . LEU A 1 174 ? 10.008 -15.172 -11.625 1 97.88 174 LEU A O 1
ATOM 1364 N N . TRP A 1 175 ? 8.008 -14.07 -11.625 1 97.75 175 TRP A N 1
ATOM 1365 C CA . TRP A 1 175 ? 7.305 -15.195 -12.234 1 97.75 175 TRP A CA 1
ATOM 1366 C C . TRP A 1 175 ? 6.848 -14.852 -13.641 1 97.75 175 TRP A C 1
ATOM 1368 O O . TRP A 1 175 ? 6.555 -13.688 -13.945 1 97.75 175 TRP A O 1
ATOM 1378 N N . ASP A 1 176 ? 6.852 -15.867 -14.492 1 97 176 ASP A N 1
ATOM 1379 C CA . ASP A 1 176 ? 5.992 -15.977 -15.664 1 97 176 ASP A CA 1
ATOM 1380 C C . ASP A 1 176 ? 4.891 -17.016 -15.445 1 97 176 ASP A C 1
ATOM 1382 O O . ASP A 1 176 ? 5.176 -18.188 -15.195 1 97 176 ASP A O 1
ATOM 1386 N N . THR A 1 177 ? 3.701 -16.625 -15.484 1 97 177 THR A N 1
ATOM 1387 C CA . THR A 1 177 ? 2.592 -17.438 -15.016 1 97 177 THR A CA 1
ATOM 1388 C C . THR A 1 177 ? 2.385 -18.641 -15.922 1 97 177 THR A C 1
ATOM 1390 O O . THR A 1 177 ? 1.649 -19.578 -15.578 1 97 177 THR A O 1
ATOM 1393 N N . ARG A 1 178 ? 3 -18.672 -17.047 1 94.75 178 ARG A N 1
ATOM 1394 C CA . ARG A 1 178 ? 2.92 -19.828 -17.953 1 94.75 178 ARG A CA 1
ATOM 1395 C C . ARG A 1 178 ? 3.748 -20.984 -17.406 1 94.75 178 ARG A C 1
ATOM 1397 O O . ARG A 1 178 ? 3.6 -22.125 -17.875 1 94.75 178 ARG A O 1
ATOM 1404 N N . SER A 1 179 ? 4.668 -20.672 -16.453 1 91.88 179 SER A N 1
ATOM 1405 C CA . SER A 1 179 ? 5.41 -21.703 -15.734 1 91.88 179 SER A CA 1
ATOM 1406 C C . SER A 1 179 ? 5.035 -21.734 -14.25 1 91.88 179 SER A C 1
ATOM 1408 O O . SER A 1 179 ? 5.41 -20.828 -13.5 1 91.88 179 SER A O 1
ATOM 1410 N N . CYS A 1 180 ? 4.402 -22.781 -13.805 1 89.75 180 CYS A N 1
ATOM 1411 C CA . CYS A 1 180 ? 3.836 -22.797 -12.461 1 89.75 180 CYS A CA 1
ATOM 1412 C C . CYS A 1 180 ? 4.879 -23.234 -11.438 1 89.75 180 CYS A C 1
ATOM 1414 O O . CYS A 1 180 ? 4.824 -22.828 -10.281 1 89.75 180 CYS A O 1
ATOM 1416 N N . LYS A 1 181 ? 5.832 -23.953 -11.805 1 92.31 181 LYS A N 1
ATOM 1417 C CA . LYS A 1 181 ? 6.734 -24.578 -10.836 1 92.31 181 LYS A CA 1
ATOM 1418 C C . LYS A 1 181 ? 8.047 -23.812 -10.742 1 92.31 181 LYS A C 1
ATOM 1420 O O . LYS A 1 181 ? 8.781 -23.922 -9.758 1 92.31 181 LYS A O 1
ATOM 1425 N N . ALA A 1 182 ? 8.328 -23.062 -11.789 1 94.06 182 ALA A N 1
ATOM 1426 C CA . ALA A 1 182 ? 9.641 -22.422 -11.82 1 94.06 182 ALA A CA 1
ATOM 1427 C C . ALA A 1 182 ? 9.5 -20.922 -12.07 1 94.06 182 ALA A C 1
ATOM 1429 O O . ALA A 1 182 ? 8.984 -20.5 -13.109 1 94.06 182 ALA A O 1
ATOM 1430 N N . PRO A 1 183 ? 10.086 -20.172 -11.18 1 96.5 183 PRO A N 1
ATOM 1431 C CA . PRO A 1 183 ? 10.133 -18.734 -11.453 1 96.5 183 PRO A CA 1
ATOM 1432 C C . PRO A 1 183 ? 11.117 -18.375 -12.562 1 96.5 183 PRO A C 1
ATOM 1434 O O . PRO A 1 183 ? 12.008 -19.172 -12.883 1 96.5 183 PRO A O 1
ATOM 1437 N N . LEU A 1 184 ? 10.891 -17.25 -13.164 1 95.12 184 LEU A N 1
ATOM 1438 C CA . LEU A 1 184 ? 11.859 -16.703 -14.109 1 95.12 184 LEU A CA 1
ATOM 1439 C C . LEU A 1 184 ? 13.18 -16.391 -13.414 1 95.12 184 LEU A C 1
ATOM 1441 O O . LEU A 1 184 ? 14.25 -16.734 -13.922 1 95.12 184 LEU A O 1
ATOM 1445 N N . TYR A 1 185 ? 13.078 -15.68 -12.25 1 95.5 185 TYR A N 1
ATOM 1446 C CA . TYR A 1 185 ? 14.258 -15.305 -11.477 1 95.5 185 TYR A CA 1
ATOM 1447 C C . TYR A 1 185 ? 14.008 -15.445 -9.984 1 95.5 185 TYR A C 1
ATOM 1449 O O . TYR A 1 185 ? 12.891 -15.188 -9.508 1 95.5 185 TYR A O 1
ATOM 1457 N N . ASP A 1 186 ? 15.047 -15.859 -9.297 1 95.94 186 ASP A N 1
ATOM 1458 C CA . ASP A 1 186 ? 15.141 -15.688 -7.852 1 95.94 186 ASP A CA 1
ATOM 1459 C C . ASP A 1 186 ? 16.016 -14.477 -7.5 1 95.94 186 ASP A C 1
ATOM 1461 O O . ASP A 1 186 ? 17.188 -14.43 -7.859 1 95.94 186 ASP A O 1
ATOM 1465 N N . LEU A 1 187 ? 15.445 -13.562 -6.863 1 94.75 187 LEU A N 1
ATOM 1466 C CA . LEU A 1 187 ? 16.172 -12.391 -6.379 1 94.75 187 LEU A CA 1
ATOM 1467 C C . LEU A 1 187 ? 16.5 -12.539 -4.898 1 94.75 187 LEU A C 1
ATOM 1469 O O . LEU A 1 187 ? 15.789 -12.023 -4.039 1 94.75 187 LEU A O 1
ATOM 1473 N N . ALA A 1 188 ? 17.672 -13.141 -4.594 1 93.56 188 ALA A N 1
ATOM 1474 C CA . ALA A 1 188 ? 18.031 -13.586 -3.248 1 93.56 188 ALA A CA 1
ATOM 1475 C C . ALA A 1 188 ? 18.984 -12.602 -2.59 1 93.56 188 ALA A C 1
ATOM 1477 O O . ALA A 1 188 ? 20.094 -12.977 -2.205 1 93.56 188 ALA A O 1
ATOM 1478 N N . ALA A 1 189 ? 18.578 -11.453 -2.299 1 95.31 189 ALA A N 1
ATOM 1479 C CA . ALA A 1 189 ? 19.453 -10.453 -1.687 1 95.31 189 ALA A CA 1
ATOM 1480 C C . ALA A 1 189 ? 19.125 -10.273 -0.207 1 95.31 189 ALA A C 1
ATOM 1482 O O . ALA A 1 189 ? 20.016 -9.984 0.601 1 95.31 189 ALA A O 1
ATOM 1483 N N . HIS A 1 190 ? 17.969 -10.477 0.205 1 96.31 190 HIS A N 1
ATOM 1484 C CA . HIS A 1 190 ? 17.531 -10.242 1.579 1 96.31 190 HIS A CA 1
ATOM 1485 C C . HIS A 1 190 ? 18.125 -11.281 2.527 1 96.31 190 HIS A C 1
ATOM 1487 O O . HIS A 1 190 ? 18.188 -12.469 2.189 1 96.31 190 HIS A O 1
ATOM 1493 N N . GLU A 1 191 ? 18.484 -10.891 3.711 1 96.81 191 GLU A N 1
ATOM 1494 C CA . GLU A 1 191 ? 19.016 -11.773 4.75 1 96.81 191 GLU A CA 1
ATOM 1495 C C . GLU A 1 191 ? 17.922 -12.18 5.73 1 96.81 191 GLU A C 1
ATOM 1497 O O . GLU A 1 191 ? 18.172 -12.898 6.699 1 96.81 191 GLU A O 1
ATOM 1502 N N . ASP A 1 192 ? 16.781 -11.734 5.574 1 96.69 192 ASP A N 1
ATOM 1503 C CA . ASP A 1 192 ? 15.602 -12.031 6.391 1 96.69 192 ASP A CA 1
ATOM 1504 C C . ASP A 1 192 ? 14.328 -11.992 5.551 1 96.69 192 ASP A C 1
ATOM 1506 O O . ASP A 1 192 ? 14.375 -11.781 4.336 1 96.69 192 ASP A O 1
ATOM 1510 N N . LYS A 1 193 ? 13.211 -12.266 6.184 1 94.62 193 LYS A N 1
ATOM 1511 C CA . LYS A 1 193 ? 11.906 -12.375 5.543 1 94.62 193 LYS A CA 1
ATOM 1512 C C . LYS A 1 193 ? 11.633 -11.18 4.641 1 94.62 193 LYS A C 1
ATOM 1514 O O . LYS A 1 193 ? 11.953 -10.039 4.996 1 94.62 193 LYS A O 1
ATOM 1519 N N . VAL A 1 194 ? 11.07 -11.422 3.471 1 95.06 194 VAL A N 1
ATOM 1520 C CA . VAL A 1 194 ? 10.617 -10.375 2.559 1 95.06 194 VAL A CA 1
ATOM 1521 C C . VAL A 1 194 ? 9.148 -10.07 2.816 1 95.06 194 VAL A C 1
ATOM 1523 O O . VAL A 1 194 ? 8.297 -10.961 2.744 1 95.06 194 VAL A O 1
ATOM 1526 N N . LEU A 1 195 ? 8.859 -8.812 3.037 1 91.25 195 LEU A N 1
ATOM 1527 C CA . LEU A 1 195 ? 7.527 -8.469 3.518 1 91.25 195 LEU A CA 1
ATOM 1528 C C . LEU A 1 195 ? 6.758 -7.688 2.459 1 91.25 195 LEU A C 1
ATOM 1530 O O . LEU A 1 195 ? 5.523 -7.691 2.457 1 91.25 195 LEU A O 1
ATOM 1534 N N . CYS A 1 196 ? 7.453 -7.043 1.591 1 92.19 196 CYS A N 1
ATOM 1535 C CA . CYS A 1 196 ? 6.758 -6.234 0.594 1 92.19 196 CYS A CA 1
ATOM 1536 C C . CYS A 1 196 ? 7.523 -6.219 -0.724 1 92.19 196 CYS A C 1
ATOM 1538 O O . CYS A 1 196 ? 8.758 -6.281 -0.733 1 92.19 196 CYS A O 1
ATOM 1540 N N . VAL A 1 197 ? 6.727 -6.117 -1.852 1 94.19 197 VAL A N 1
ATOM 1541 C CA . VAL A 1 197 ? 7.289 -5.984 -3.189 1 94.19 197 VAL A CA 1
ATOM 1542 C C . VAL A 1 197 ? 6.465 -4.988 -4 1 94.19 197 VAL A C 1
ATOM 1544 O O . VAL A 1 197 ? 5.281 -4.781 -3.725 1 94.19 197 VAL A O 1
ATOM 1547 N N . ASP A 1 198 ? 7.164 -4.391 -4.953 1 93.56 198 ASP A N 1
ATOM 1548 C CA . ASP A 1 198 ? 6.504 -3.467 -5.871 1 93.56 198 ASP A CA 1
ATOM 1549 C C . ASP A 1 198 ? 7.152 -3.508 -7.25 1 93.56 198 ASP A C 1
ATOM 1551 O O . ASP A 1 198 ? 8.289 -3.969 -7.395 1 93.56 198 ASP A O 1
ATOM 1555 N N . TRP A 1 199 ? 6.363 -3.131 -8.172 1 94.06 199 TRP A N 1
ATOM 1556 C CA . TRP A 1 199 ? 6.797 -3.109 -9.57 1 94.06 199 TRP A CA 1
ATOM 1557 C C . TRP A 1 199 ? 6.281 -1.864 -10.281 1 94.06 199 TRP A C 1
ATOM 1559 O O . TRP A 1 199 ? 5.07 -1.675 -10.414 1 94.06 199 TRP A O 1
ATOM 1569 N N . THR A 1 200 ? 7.18 -1.024 -10.781 1 92.12 200 THR A N 1
ATOM 1570 C CA . THR A 1 200 ? 6.781 0.226 -11.414 1 92.12 200 THR A CA 1
ATOM 1571 C C . THR A 1 200 ? 6.59 0.029 -12.914 1 92.12 200 THR A C 1
ATOM 1573 O O . THR A 1 200 ? 7.078 -0.946 -13.492 1 92.12 200 THR A O 1
ATOM 1576 N N . GLU A 1 201 ? 6 1.01 -13.539 1 91.75 201 GLU A N 1
ATOM 1577 C CA . GLU A 1 201 ? 5.805 0.998 -14.984 1 91.75 201 GLU A CA 1
ATOM 1578 C C . GLU A 1 201 ? 7.137 1.1 -15.719 1 91.75 201 GLU A C 1
ATOM 1580 O O . GLU A 1 201 ? 7.289 0.562 -16.812 1 91.75 201 GLU A O 1
ATOM 1585 N N . ALA A 1 202 ? 8.086 1.681 -15.055 1 90.75 202 ALA A N 1
ATOM 1586 C CA . ALA A 1 202 ? 9.391 1.876 -15.672 1 90.75 202 ALA A CA 1
ATOM 1587 C C . ALA A 1 202 ? 10.242 0.615 -15.562 1 90.75 202 ALA A C 1
ATOM 1589 O O . ALA A 1 202 ? 11.398 0.596 -16 1 90.75 202 ALA A O 1
ATOM 1590 N N . GLY A 1 203 ? 9.727 -0.358 -14.977 1 92.44 203 GLY A N 1
ATOM 1591 C CA . GLY A 1 203 ? 10.43 -1.631 -14.914 1 92.44 203 GLY A CA 1
ATOM 1592 C C . GLY A 1 203 ? 11.336 -1.758 -13.711 1 92.44 203 GLY A C 1
ATOM 1593 O O . GLY A 1 203 ? 12.273 -2.557 -13.711 1 92.44 203 GLY A O 1
ATOM 1594 N N . LEU A 1 204 ? 11.133 -0.949 -12.789 1 93.31 204 LEU A N 1
ATOM 1595 C CA . LEU A 1 204 ? 11.891 -1.06 -11.547 1 93.31 204 LEU A CA 1
ATOM 1596 C C . LEU A 1 204 ? 11.141 -1.9 -10.523 1 93.31 204 LEU A C 1
ATOM 1598 O O . LEU A 1 204 ? 9.945 -1.675 -10.281 1 93.31 204 LEU A O 1
ATOM 1602 N N . LEU A 1 205 ? 11.852 -2.887 -9.977 1 94.19 205 LEU A N 1
ATOM 1603 C CA . LEU A 1 205 ? 11.344 -3.713 -8.883 1 94.19 205 LEU A CA 1
ATOM 1604 C C . LEU A 1 205 ? 11.891 -3.238 -7.547 1 94.19 205 LEU A C 1
ATOM 1606 O O . LEU A 1 205 ? 13.055 -2.826 -7.457 1 94.19 205 LEU A O 1
ATOM 1610 N N . LEU A 1 206 ? 11.07 -3.291 -6.566 1 94.38 206 LEU A N 1
ATOM 1611 C CA . LEU A 1 206 ? 11.469 -2.92 -5.215 1 94.38 206 LEU A CA 1
ATOM 1612 C C . LEU A 1 206 ? 11.016 -3.969 -4.203 1 94.38 206 LEU A C 1
ATOM 1614 O O . LEU A 1 206 ? 9.898 -4.469 -4.285 1 94.38 206 LEU A O 1
ATOM 1618 N N . SER A 1 207 ? 11.883 -4.297 -3.271 1 94.06 207 SER A N 1
ATOM 1619 C CA . SER A 1 207 ? 11.531 -5.195 -2.178 1 94.06 207 SER A CA 1
ATOM 1620 C C . SER A 1 207 ? 12 -4.648 -0.836 1 94.06 207 SER A C 1
ATOM 1622 O O . SER A 1 207 ? 13.016 -3.943 -0.768 1 94.06 207 SER A O 1
ATOM 1624 N N . GLY A 1 208 ? 11.234 -4.895 0.147 1 93.25 208 GLY A N 1
ATOM 1625 C CA . GLY A 1 208 ? 11.578 -4.578 1.522 1 93.25 208 GLY A CA 1
ATOM 1626 C C . GLY A 1 208 ? 11.445 -5.762 2.461 1 93.25 208 GLY A C 1
ATOM 1627 O O . GLY A 1 208 ? 10.508 -6.547 2.35 1 93.25 208 GLY A O 1
ATOM 1628 N N . GLY A 1 209 ? 12.445 -5.805 3.367 1 91.44 209 GLY A N 1
ATOM 1629 C CA . GLY A 1 209 ? 12.461 -6.965 4.242 1 91.44 209 GLY A CA 1
ATOM 1630 C C . GLY A 1 209 ? 12.664 -6.609 5.703 1 91.44 209 GLY A C 1
ATOM 1631 O O . GLY A 1 209 ? 12.805 -5.434 6.047 1 91.44 209 GLY A O 1
ATOM 1632 N N . ALA A 1 210 ? 12.609 -7.668 6.52 1 92.19 210 ALA A N 1
ATOM 1633 C CA . ALA A 1 210 ? 12.812 -7.543 7.961 1 92.19 210 ALA A CA 1
ATOM 1634 C C . ALA A 1 210 ? 14.273 -7.246 8.289 1 92.19 210 ALA A C 1
ATOM 1636 O O . ALA A 1 210 ? 14.609 -6.949 9.43 1 92.19 210 ALA A O 1
ATOM 1637 N N . ASP A 1 211 ? 15.156 -7.27 7.359 1 92.69 211 ASP A N 1
ATOM 1638 C CA . ASP A 1 211 ? 16.562 -6.914 7.551 1 92.69 211 ASP A CA 1
ATOM 1639 C C . ASP A 1 211 ? 16.75 -5.402 7.48 1 92.69 211 ASP A C 1
ATOM 1641 O O . ASP A 1 211 ? 17.891 -4.914 7.473 1 92.69 211 ASP A O 1
ATOM 1645 N N . ASN A 1 212 ? 15.734 -4.598 7.344 1 92.5 212 ASN A N 1
ATOM 1646 C CA . ASN A 1 212 ? 15.695 -3.141 7.316 1 92.5 212 ASN A CA 1
ATOM 1647 C C . ASN A 1 212 ? 16.328 -2.586 6.047 1 92.5 212 ASN A C 1
ATOM 1649 O O . ASN A 1 212 ? 16.812 -1.45 6.035 1 92.5 212 ASN A O 1
ATOM 1653 N N . LYS A 1 213 ? 16.328 -3.449 5.016 1 94 213 LYS A N 1
ATOM 1654 C CA . LYS A 1 213 ? 16.906 -3.033 3.738 1 94 213 LYS A CA 1
ATOM 1655 C C . LYS A 1 213 ? 15.852 -3.027 2.635 1 94 213 LYS A C 1
ATOM 1657 O O . LYS A 1 213 ? 14.852 -3.75 2.715 1 94 213 LYS A O 1
ATOM 1662 N N . LEU A 1 214 ? 16.094 -2.127 1.714 1 95.56 214 LEU A N 1
ATOM 1663 C CA . LEU A 1 214 ? 15.383 -2.156 0.441 1 95.56 214 LEU A CA 1
ATOM 1664 C C . LEU A 1 214 ? 16.328 -2.527 -0.7 1 95.56 214 LEU A C 1
ATOM 1666 O O . LEU A 1 214 ? 17.469 -2.076 -0.736 1 95.56 214 LEU A O 1
ATOM 1670 N N . TYR A 1 215 ? 15.812 -3.354 -1.572 1 96.25 215 TYR A N 1
ATOM 1671 C CA . TYR A 1 215 ? 16.562 -3.693 -2.775 1 96.25 215 TYR A CA 1
ATOM 1672 C C . TYR A 1 215 ? 15.789 -3.32 -4.031 1 96.25 215 TYR A C 1
ATOM 1674 O O . TYR A 1 215 ? 14.578 -3.539 -4.105 1 96.25 215 TYR A O 1
ATOM 1682 N N . SER A 1 216 ? 16.5 -2.762 -4.93 1 95.19 216 SER A N 1
ATOM 1683 C CA . SER A 1 216 ? 15.891 -2.434 -6.219 1 95.19 216 SER A CA 1
ATOM 1684 C C . SER A 1 216 ? 16.531 -3.227 -7.348 1 95.19 216 SER A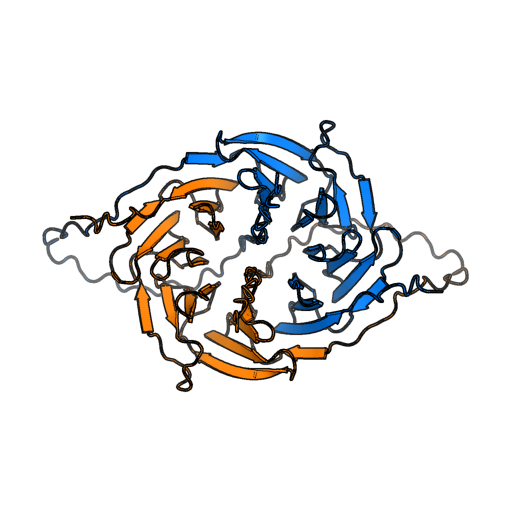 C 1
ATOM 1686 O O . SER A 1 216 ? 17.734 -3.512 -7.309 1 95.19 216 SER A O 1
ATOM 1688 N N . TYR A 1 217 ? 15.703 -3.604 -8.297 1 95 217 TYR A N 1
ATOM 1689 C CA . TYR A 1 217 ? 16.125 -4.312 -9.5 1 95 217 TYR A CA 1
ATOM 1690 C C . TYR A 1 217 ? 15.562 -3.643 -10.75 1 95 217 TYR A C 1
ATOM 1692 O O . TYR A 1 217 ? 14.5 -3.021 -10.711 1 95 217 TYR A O 1
ATOM 1700 N N . ARG A 1 218 ? 16.281 -3.754 -11.781 1 93.44 218 ARG A N 1
ATOM 1701 C CA . ARG A 1 218 ? 15.75 -3.367 -13.078 1 93.44 218 ARG A CA 1
ATOM 1702 C C . ARG A 1 218 ? 15.406 -4.594 -13.914 1 93.44 218 ARG A C 1
ATOM 1704 O O . ARG A 1 218 ? 16.203 -5.527 -14.023 1 93.44 218 ARG A O 1
ATOM 1711 N N . TYR A 1 219 ? 14.258 -4.562 -14.391 1 92.69 219 TYR A N 1
ATOM 1712 C CA . TYR A 1 219 ? 13.805 -5.668 -15.227 1 92.69 219 TYR A CA 1
ATOM 1713 C C . TYR A 1 219 ? 13.18 -5.152 -16.516 1 92.69 219 TYR A C 1
ATOM 1715 O O . TYR A 1 219 ? 12.328 -4.262 -16.5 1 92.69 219 TYR A O 1
ATOM 1723 N N . SER A 1 220 ? 13.672 -5.566 -17.688 1 85.25 220 SER A N 1
ATOM 1724 C CA . SER A 1 220 ? 13.094 -5.344 -19.016 1 85.25 220 SER A CA 1
ATOM 1725 C C . SER A 1 220 ? 12.828 -6.66 -19.734 1 85.25 220 SER A C 1
ATOM 1727 O O . SER A 1 220 ? 13.719 -7.508 -19.844 1 85.25 220 SER A O 1
ATOM 1729 N N . ALA A 1 221 ? 11.578 -6.887 -20 1 72.81 221 ALA A N 1
ATOM 1730 C CA . ALA A 1 221 ? 11.242 -8.125 -20.688 1 72.81 221 ALA A CA 1
ATOM 1731 C C . ALA A 1 221 ? 11.844 -8.148 -22.094 1 72.81 221 ALA A C 1
ATOM 1733 O O . ALA A 1 221 ? 11.938 -7.105 -22.75 1 72.81 221 ALA A O 1
ATOM 1734 N N . ALA A 1 222 ? 12.711 -9 -22.391 1 60.09 222 ALA A N 1
ATOM 1735 C CA . ALA A 1 222 ? 13.289 -9.141 -23.734 1 60.09 222 ALA A CA 1
ATOM 1736 C C . ALA A 1 222 ? 12.227 -8.969 -24.812 1 60.09 222 ALA A C 1
ATOM 1738 O O . ALA A 1 222 ? 11.102 -9.453 -24.672 1 60.09 222 ALA A O 1
ATOM 1739 N N . THR A 1 223 ? 12.172 -7.816 -25.453 1 51 223 THR A N 1
ATOM 1740 C CA . THR A 1 223 ? 11.391 -7.738 -26.688 1 51 223 THR A CA 1
ATOM 1741 C C . THR A 1 223 ? 11.578 -9 -27.516 1 51 223 THR A C 1
ATOM 1743 O O . THR A 1 223 ? 12.703 -9.453 -27.734 1 51 223 THR A O 1
ATOM 1746 N N . SER A 1 224 ? 10.875 -9.992 -27.422 1 42.97 224 SER A N 1
ATOM 1747 C CA . SER A 1 224 ? 10.961 -11.039 -28.438 1 42.97 224 SER A CA 1
ATOM 1748 C C . SER A 1 224 ? 11.141 -10.438 -29.828 1 42.97 224 SER A C 1
ATOM 1750 O O . SER A 1 224 ? 10.391 -9.555 -30.219 1 42.97 224 SER A O 1
ATOM 1752 N N . ASP A 1 225 ? 12.344 -10.164 -30.266 1 40.31 225 ASP A N 1
ATOM 1753 C CA . ASP A 1 225 ? 12.609 -9.945 -31.688 1 40.31 225 ASP A CA 1
ATOM 1754 C C . ASP A 1 225 ? 11.812 -10.914 -32.562 1 40.31 225 ASP A C 1
ATOM 1756 O O . ASP A 1 225 ? 12.164 -12.086 -32.656 1 40.31 225 ASP A O 1
ATOM 1760 N N . VAL A 1 226 ? 10.531 -10.844 -32.5 1 40.81 226 VAL A N 1
ATOM 1761 C CA . VAL A 1 226 ? 9.828 -11.555 -33.562 1 40.81 226 VAL A CA 1
ATOM 1762 C C . VAL A 1 226 ? 10.422 -11.172 -34.906 1 40.81 226 VAL A C 1
ATOM 1764 O O . VAL A 1 226 ? 9.82 -11.438 -35.969 1 40.81 226 VAL A O 1
ATOM 1767 N N . GLY A 1 227 ? 11.414 -10.297 -34.969 1 31.81 227 GLY A N 1
ATOM 1768 C CA . GLY A 1 227 ? 11.812 -10.117 -36.375 1 31.81 227 GLY A CA 1
ATOM 1769 C C . GLY A 1 227 ? 12.508 -11.328 -36.938 1 31.81 227 GLY A C 1
ATOM 1770 O O . GLY A 1 227 ? 12.984 -11.297 -38.094 1 31.81 227 GLY A O 1
ATOM 1771 N N . ALA A 1 228 ? 12.688 -12.5 -36.406 1 30.83 228 ALA A N 1
ATOM 1772 C CA . ALA A 1 228 ? 13.375 -13.328 -37.375 1 30.83 228 ALA A CA 1
ATOM 1773 C C . ALA A 1 228 ? 12.391 -13.898 -38.406 1 30.83 228 ALA A C 1
ATOM 1775 O O . ALA A 1 228 ? 11.211 -14.086 -38.094 1 30.83 228 ALA A O 1
ATOM 1776 N N . MET B 1 1 ? 5.723 24.734 -33.688 1 19.58 1 MET B N 1
ATOM 1777 C CA . MET B 1 1 ? 6.582 23.703 -33.125 1 19.58 1 MET B CA 1
ATOM 1778 C C . MET B 1 1 ? 5.949 23.094 -31.859 1 19.58 1 MET B C 1
ATOM 1780 O O . MET B 1 1 ? 5.699 23.797 -30.891 1 19.58 1 MET B O 1
ATOM 1784 N N . HIS B 1 2 ? 4.98 22.188 -31.922 1 19.62 2 HIS B N 1
ATOM 1785 C CA . HIS B 1 2 ? 3.893 21.703 -31.078 1 19.62 2 HIS B CA 1
ATOM 1786 C C . HIS B 1 2 ? 4.422 20.844 -29.938 1 19.62 2 HIS B C 1
ATOM 1788 O O . HIS B 1 2 ? 5.055 19.812 -30.172 1 19.62 2 HIS B O 1
ATOM 1794 N N . TYR B 1 3 ? 4.977 21.422 -28.891 1 19.05 3 TYR B N 1
ATOM 1795 C CA . TYR B 1 3 ? 5.559 20.844 -27.672 1 19.05 3 TYR B CA 1
ATOM 1796 C C . TYR B 1 3 ? 4.602 19.859 -27.031 1 19.05 3 TYR B C 1
ATOM 1798 O O . TYR B 1 3 ? 3.473 20.219 -26.672 1 19.05 3 TYR B O 1
ATOM 1806 N N . SER B 1 4 ? 4.5 18.672 -27.594 1 17.94 4 SER B N 1
ATOM 1807 C CA . SER B 1 4 ? 3.674 17.547 -27.156 1 17.94 4 SER B CA 1
ATOM 1808 C C . SER B 1 4 ? 3.893 17.25 -25.672 1 17.94 4 SER B C 1
ATOM 1810 O O . SER B 1 4 ? 5.023 17 -25.234 1 17.94 4 SER B O 1
ATOM 1812 N N . LYS B 1 5 ? 3.232 17.938 -24.766 1 21.78 5 LYS B N 1
ATOM 1813 C CA . LYS B 1 5 ? 3.17 17.766 -23.328 1 21.78 5 LYS B CA 1
ATOM 1814 C C . LYS B 1 5 ? 3.145 16.281 -22.953 1 21.78 5 LYS B C 1
ATOM 1816 O O . LYS B 1 5 ? 2.197 15.562 -23.281 1 21.78 5 LYS B O 1
ATOM 1821 N N . VAL B 1 6 ? 4.207 15.547 -23.062 1 19.7 6 VAL B N 1
ATOM 1822 C CA . VAL B 1 6 ? 4.445 14.203 -22.547 1 19.7 6 VAL B CA 1
ATOM 1823 C C . VAL B 1 6 ? 3.902 14.102 -21.125 1 19.7 6 VAL B C 1
ATOM 1825 O O . VAL B 1 6 ? 4.375 14.797 -20.219 1 19.7 6 VAL B O 1
ATOM 1828 N N . ALA B 1 7 ? 2.691 14.039 -20.938 1 22 7 ALA B N 1
ATOM 1829 C CA . ALA B 1 7 ? 1.982 13.703 -19.703 1 22 7 ALA B CA 1
ATOM 1830 C C . ALA B 1 7 ? 2.736 12.641 -18.906 1 22 7 ALA B C 1
ATOM 1832 O O . ALA B 1 7 ? 2.957 11.531 -19.406 1 22 7 ALA B O 1
ATOM 1833 N N . TYR B 1 8 ? 3.799 12.945 -18.297 1 23.89 8 TYR B N 1
ATOM 1834 C CA . TYR B 1 8 ? 4.496 12.117 -17.312 1 23.89 8 TYR B CA 1
ATOM 1835 C C . TYR B 1 8 ? 3.51 11.297 -16.484 1 23.89 8 TYR B C 1
ATOM 1837 O O . TYR B 1 8 ? 2.566 11.844 -15.914 1 23.89 8 TYR B O 1
ATOM 1845 N N . ARG B 1 9 ? 3.029 10.305 -17.016 1 27.94 9 ARG B N 1
ATOM 1846 C CA . ARG B 1 9 ? 2.281 9.297 -16.281 1 27.94 9 ARG B CA 1
ATOM 1847 C C . ARG B 1 9 ? 2.861 9.094 -14.883 1 27.94 9 ARG B C 1
ATOM 1849 O O . ARG B 1 9 ? 3.984 8.609 -14.734 1 27.94 9 ARG B O 1
ATOM 1856 N N . TYR B 1 10 ? 2.854 10.148 -14.125 1 29.17 10 TYR B N 1
ATOM 1857 C CA . TYR B 1 10 ? 3.148 10 -12.703 1 29.17 10 TYR B CA 1
ATOM 1858 C C . TYR B 1 10 ? 2.668 8.656 -12.188 1 29.17 10 TYR B C 1
ATOM 1860 O O . TYR B 1 10 ? 1.516 8.273 -12.406 1 29.17 10 TYR B O 1
ATOM 1868 N N . SER B 1 11 ? 3.441 7.703 -12.375 1 34.47 11 SER B N 1
ATOM 1869 C CA . SER B 1 11 ? 3.283 6.414 -11.711 1 34.47 11 SER B CA 1
ATOM 1870 C C . SER B 1 11 ? 2.631 6.57 -10.336 1 34.47 11 SER B C 1
ATOM 1872 O O . SER B 1 11 ? 2.965 7.492 -9.586 1 34.47 11 SER B O 1
ATOM 1874 N N . ASN B 1 12 ? 1.436 6.492 -10.289 1 37.66 12 ASN B N 1
ATOM 1875 C CA . ASN B 1 12 ? 0.698 6.379 -9.039 1 37.66 12 ASN B CA 1
ATOM 1876 C C . ASN B 1 12 ? 1.536 5.707 -7.953 1 37.66 12 ASN B C 1
ATOM 1878 O O . ASN B 1 12 ? 1.937 4.551 -8.102 1 37.66 12 ASN B O 1
ATOM 1882 N N . ILE B 1 13 ? 2.395 6.555 -7.395 1 37.94 13 ILE B N 1
ATOM 1883 C CA . ILE B 1 13 ? 3.26 6.203 -6.273 1 37.94 13 ILE B CA 1
ATOM 1884 C C . ILE B 1 13 ? 2.477 5.379 -5.258 1 37.94 13 ILE B C 1
ATOM 1886 O O . ILE B 1 13 ? 1.44 5.82 -4.754 1 37.94 13 ILE B O 1
ATOM 1890 N N . THR B 1 14 ? 2.418 4.094 -5.617 1 43.41 14 THR B N 1
ATOM 1891 C CA . THR B 1 14 ? 1.794 3.16 -4.688 1 43.41 14 THR B CA 1
ATOM 1892 C C . THR B 1 14 ? 2.564 3.111 -3.373 1 43.41 14 THR B C 1
ATOM 1894 O O . THR B 1 14 ? 3.795 3.02 -3.371 1 43.41 14 THR B O 1
ATOM 1897 N N . THR B 1 15 ? 2.076 3.904 -2.41 1 43.72 15 THR B N 1
ATOM 1898 C CA . THR B 1 15 ? 2.602 3.727 -1.061 1 43.72 15 THR B CA 1
ATOM 1899 C C . THR B 1 15 ? 2.355 2.303 -0.568 1 43.72 15 THR B C 1
ATOM 1901 O O . THR B 1 15 ? 1.225 1.812 -0.612 1 43.72 15 THR B O 1
ATOM 1904 N N . ALA B 1 16 ? 3.43 1.522 -0.808 1 47.84 16 ALA B N 1
ATOM 1905 C CA . ALA B 1 16 ? 3.316 0.215 -0.165 1 47.84 16 ALA B CA 1
ATOM 1906 C C . ALA B 1 16 ? 3.672 0.301 1.316 1 47.84 16 ALA B C 1
ATOM 1908 O O . ALA B 1 16 ? 4.672 0.921 1.688 1 47.84 16 ALA B O 1
ATOM 1909 N N . SER B 1 17 ? 2.613 0.323 2.145 1 46.28 17 SER B N 1
ATOM 1910 C CA . SER B 1 17 ? 2.91 0.178 3.566 1 46.28 17 SER B CA 1
ATOM 1911 C C . SER B 1 17 ? 3.303 -1.256 3.904 1 46.28 17 SER B C 1
ATOM 1913 O O . SER B 1 17 ? 2.621 -2.203 3.508 1 46.28 17 SER B O 1
ATOM 1915 N N . CYS B 1 18 ? 4.609 -1.501 3.955 1 47.59 18 CYS B N 1
ATOM 1916 C CA . CYS B 1 18 ? 5.105 -2.818 4.332 1 47.59 18 CYS B CA 1
ATOM 1917 C C . CYS B 1 18 ? 5.16 -2.967 5.848 1 47.59 18 CYS B C 1
ATOM 1919 O O . CYS B 1 18 ? 5.969 -2.314 6.512 1 47.59 18 CYS B O 1
ATOM 1921 N N . PHE B 1 19 ? 3.908 -3.201 6.398 1 44.84 19 PHE B N 1
ATOM 1922 C CA . PHE B 1 19 ? 3.98 -3.393 7.84 1 44.84 19 PHE B CA 1
ATOM 1923 C C . PHE B 1 19 ? 4.43 -4.809 8.18 1 44.84 19 PHE B C 1
ATOM 1925 O O . PHE B 1 19 ? 4.008 -5.77 7.523 1 44.84 19 PHE B O 1
ATOM 1932 N N . VAL B 1 20 ? 5.637 -4.973 8.664 1 43.47 20 VAL B N 1
ATOM 1933 C CA . VAL B 1 20 ? 6.109 -6.246 9.203 1 43.47 20 VAL B CA 1
ATOM 1934 C C . VAL B 1 20 ? 5.34 -6.59 10.469 1 43.47 20 VAL B C 1
ATOM 1936 O O . VAL B 1 20 ? 5.414 -5.867 11.469 1 43.47 20 VAL B O 1
ATOM 1939 N N . PRO B 1 21 ? 4.316 -7.488 10.219 1 41.38 21 PRO B N 1
ATOM 1940 C CA . PRO B 1 21 ? 3.73 -7.906 11.492 1 41.38 21 PRO B CA 1
ATOM 1941 C C . PRO B 1 21 ? 4.762 -8.5 12.453 1 41.38 21 PRO B C 1
ATOM 1943 O O . PRO B 1 21 ? 5.629 -9.273 12.031 1 41.38 21 PRO B O 1
ATOM 1946 N N . THR B 1 22 ? 5.109 -7.844 13.469 1 39.59 22 THR B N 1
ATOM 1947 C CA . THR B 1 22 ? 6.035 -8.453 14.422 1 39.59 22 THR B CA 1
ATOM 1948 C C . THR B 1 22 ? 5.535 -9.82 14.867 1 39.59 22 THR B C 1
ATOM 1950 O O . THR B 1 22 ? 6.324 -10.672 15.281 1 39.59 22 THR B O 1
ATOM 1953 N N . ASN B 1 23 ? 4.27 -9.93 15.062 1 39.31 23 ASN B N 1
ATOM 1954 C CA . ASN B 1 23 ? 3.799 -11.234 15.523 1 39.31 23 ASN B CA 1
ATOM 1955 C C . ASN B 1 23 ? 3.166 -12.031 14.391 1 39.31 23 ASN B C 1
ATOM 1957 O O . ASN B 1 23 ? 1.969 -11.898 14.125 1 39.31 23 ASN B O 1
ATOM 1961 N N . VAL B 1 24 ? 3.857 -12.344 13.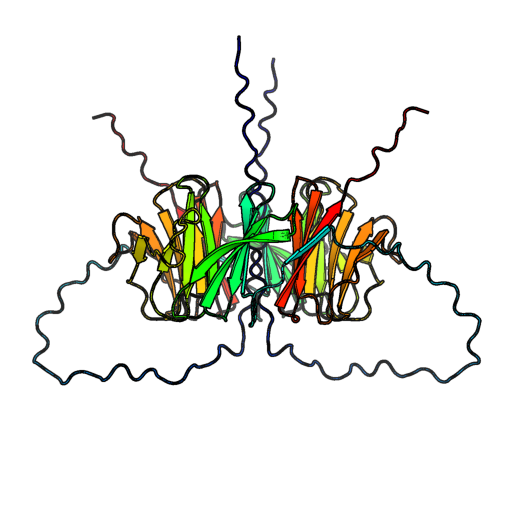477 1 44 24 VAL B N 1
ATOM 1962 C CA . VAL B 1 24 ? 3.314 -13.336 12.555 1 44 24 VAL B CA 1
ATOM 1963 C C . VAL B 1 24 ? 2.723 -14.508 13.336 1 44 24 VAL B C 1
ATOM 1965 O O . VAL B 1 24 ? 3.385 -15.07 14.211 1 44 24 VAL B O 1
ATOM 1968 N N . PRO B 1 25 ? 1.427 -14.625 13.367 1 41.22 25 PRO B N 1
ATOM 1969 C CA . PRO B 1 25 ? 0.984 -15.844 14.039 1 41.22 25 PRO B CA 1
ATOM 1970 C C . PRO B 1 25 ? 1.843 -17.062 13.688 1 41.22 25 PRO B C 1
ATOM 1972 O O . PRO B 1 25 ? 2.115 -17.312 12.508 1 41.22 25 PRO B O 1
ATOM 1975 N N . THR B 1 26 ? 2.754 -17.406 14.547 1 39.84 26 THR B N 1
ATOM 1976 C CA . THR B 1 26 ? 3.377 -18.719 14.352 1 39.84 26 THR B CA 1
ATOM 1977 C C . THR B 1 26 ? 2.318 -19.797 14.141 1 39.84 26 THR B C 1
ATOM 1979 O O . THR B 1 26 ? 1.599 -20.156 15.07 1 39.84 26 THR B O 1
ATOM 1982 N N . ASP B 1 27 ? 1.438 -19.719 13.195 1 40.38 27 ASP B N 1
ATOM 1983 C CA . ASP B 1 27 ? 0.663 -20.953 13.094 1 40.38 27 ASP B CA 1
ATOM 1984 C C . ASP B 1 27 ? 1.477 -22.156 13.562 1 40.38 27 ASP B C 1
ATOM 1986 O O . ASP B 1 27 ? 2.697 -22.188 13.391 1 40.38 27 ASP B O 1
ATOM 1990 N N . GLU B 1 28 ? 0.882 -23.047 14.461 1 40.28 28 GLU B N 1
ATOM 1991 C CA . GLU B 1 28 ? 1.333 -24.406 14.727 1 40.28 28 GLU B CA 1
ATOM 1992 C C . GLU B 1 28 ? 1.935 -25.047 13.477 1 40.28 28 GLU B C 1
ATOM 1994 O O . GLU B 1 28 ? 1.482 -24.781 12.359 1 40.28 28 GLU B O 1
ATOM 1999 N N . GLU B 1 29 ? 3.039 -25.672 13.625 1 37.16 29 GLU B N 1
ATOM 2000 C CA . GLU B 1 29 ? 3.801 -26.547 12.727 1 37.16 29 GLU B CA 1
ATOM 2001 C C . GLU B 1 29 ? 2.873 -27.375 11.844 1 37.16 29 GLU B C 1
ATOM 2003 O O . GLU B 1 29 ? 2.162 -28.25 12.336 1 37.16 29 GLU B O 1
ATOM 2008 N N . ASP B 1 30 ? 2.039 -26.953 11.07 1 39.94 30 ASP B N 1
ATOM 2009 C CA . ASP B 1 30 ? 1.727 -28.047 10.172 1 39.94 30 ASP B CA 1
ATOM 2010 C C . ASP B 1 30 ? 2.945 -28.953 9.953 1 39.94 30 ASP B C 1
ATOM 2012 O O . ASP B 1 30 ? 3.945 -28.516 9.375 1 39.94 30 ASP B O 1
ATOM 2016 N N . GLU B 1 31 ? 3.188 -29.781 10.914 1 35.72 31 GLU B N 1
ATOM 2017 C CA . GLU B 1 31 ? 4.145 -30.875 10.781 1 35.72 31 GLU B CA 1
ATOM 2018 C C . GLU B 1 31 ? 4.125 -31.469 9.375 1 35.72 31 GLU B C 1
ATOM 2020 O O . GLU B 1 31 ? 3.168 -32.156 9 1 35.72 31 GLU B O 1
ATOM 2025 N N . VAL B 1 32 ? 4.551 -30.812 8.391 1 36.78 32 VAL B N 1
ATOM 2026 C CA . VAL B 1 32 ? 4.926 -31.641 7.254 1 36.78 32 VAL B CA 1
ATOM 2027 C C . VAL B 1 32 ? 5.602 -32.938 7.746 1 36.78 32 VAL B C 1
ATOM 2029 O O . VAL B 1 32 ? 6.633 -32.875 8.422 1 36.78 32 VAL B O 1
ATOM 2032 N N . GLU B 1 33 ? 4.848 -34 8.086 1 34.88 33 GLU B N 1
ATOM 2033 C CA . GLU B 1 33 ? 5.441 -35.312 8.289 1 34.88 33 GLU B CA 1
ATOM 2034 C C . GLU B 1 33 ? 6.695 -35.5 7.43 1 34.88 33 GLU B C 1
ATOM 2036 O O . GLU B 1 33 ? 6.648 -35.312 6.211 1 34.88 33 GLU B O 1
ATOM 2041 N N . GLU B 1 34 ? 7.844 -35.406 7.973 1 34.84 34 GLU B N 1
ATOM 2042 C CA . GLU B 1 34 ? 9.117 -35.812 7.391 1 34.84 34 GLU B CA 1
ATOM 2043 C C . GLU B 1 34 ? 9.031 -37.188 6.789 1 34.84 34 GLU B C 1
ATOM 2045 O O . GLU B 1 34 ? 8.812 -38.188 7.508 1 34.84 34 GLU B O 1
ATOM 2050 N N . ALA B 1 35 ? 8.438 -37.469 5.625 1 35.41 35 ALA B N 1
ATOM 2051 C CA . ALA B 1 35 ? 8.617 -38.75 4.945 1 35.41 35 ALA B CA 1
ATOM 2052 C C . ALA B 1 35 ? 10.023 -39.312 5.176 1 35.41 35 ALA B C 1
ATOM 2054 O O . ALA B 1 35 ? 10.969 -38.562 5.402 1 35.41 35 ALA B O 1
ATOM 2055 N N . THR B 1 36 ? 10.227 -40.562 5.637 1 35.34 36 THR B N 1
ATOM 2056 C CA . THR B 1 36 ? 11.344 -41.469 5.793 1 35.34 36 THR B CA 1
ATOM 2057 C C . THR B 1 36 ? 12.336 -41.312 4.652 1 35.34 36 THR B C 1
ATOM 2059 O O . THR B 1 36 ? 11.977 -40.875 3.561 1 35.34 36 THR B O 1
ATOM 2062 N N . ASN B 1 37 ? 13.641 -41.406 4.918 1 35.72 37 ASN B N 1
ATOM 2063 C CA . ASN B 1 37 ? 14.914 -41.312 4.219 1 35.72 37 ASN B CA 1
ATOM 2064 C C . ASN B 1 37 ? 14.961 -42.25 3 1 35.72 37 ASN B C 1
ATOM 2066 O O . ASN B 1 37 ? 15.336 -43.406 3.107 1 35.72 37 ASN B O 1
ATOM 2070 N N . ARG B 1 38 ? 13.969 -42.5 2.158 1 35.53 38 ARG B N 1
ATOM 2071 C CA . ARG B 1 38 ? 14.406 -43.375 1.07 1 35.53 38 ARG B CA 1
ATOM 2072 C C . ARG B 1 38 ? 15.641 -42.812 0.386 1 35.53 38 ARG B C 1
ATOM 2074 O O . ARG B 1 38 ? 15.875 -41.594 0.405 1 35.53 38 ARG B O 1
ATOM 2081 N N . PRO B 1 39 ? 16.609 -43.625 -0.067 1 41.34 39 PRO B N 1
ATOM 2082 C CA . PRO B 1 39 ? 17.859 -43.219 -0.724 1 41.34 39 PRO B CA 1
ATOM 2083 C C . PRO B 1 39 ? 17.641 -42.062 -1.692 1 41.34 39 PRO B C 1
ATOM 2085 O O . PRO B 1 39 ? 16.609 -41.969 -2.363 1 41.34 39 PRO B O 1
ATOM 2088 N N . ARG B 1 40 ? 18.25 -40.906 -1.404 1 37.91 40 ARG B N 1
ATOM 2089 C CA . ARG B 1 40 ? 18.219 -39.625 -2.135 1 37.91 40 ARG B CA 1
ATOM 2090 C C . ARG B 1 40 ? 18.406 -39.875 -3.631 1 37.91 40 ARG B C 1
ATOM 2092 O O . ARG B 1 40 ? 19.5 -40.219 -4.074 1 37.91 40 ARG B O 1
ATOM 2099 N N . LYS B 1 41 ? 17.359 -40.438 -4.25 1 37.94 41 LYS B N 1
ATOM 2100 C CA . LYS B 1 41 ? 17.562 -40.281 -5.688 1 37.94 41 LYS B CA 1
ATOM 2101 C C . LYS B 1 41 ? 18.109 -38.906 -6.035 1 37.94 41 LYS B C 1
ATOM 2103 O O . LYS B 1 41 ? 17.906 -37.938 -5.293 1 37.94 41 LYS B O 1
ATOM 2108 N N . LYS B 1 42 ? 18.984 -38.781 -7.039 1 39.56 42 LYS B N 1
ATOM 2109 C CA . LYS B 1 42 ? 19.578 -37.594 -7.656 1 39.56 42 LYS B CA 1
ATOM 2110 C C . LYS B 1 42 ? 18.547 -36.469 -7.785 1 39.56 42 LYS B C 1
ATOM 2112 O O . LYS B 1 42 ? 17.484 -36.656 -8.352 1 39.56 42 LYS B O 1
ATOM 2117 N N . GLN B 1 43 ? 18.516 -35.625 -6.746 1 36.75 43 GLN B N 1
ATOM 2118 C CA . GLN B 1 43 ? 17.703 -34.406 -6.793 1 36.75 43 GLN B CA 1
ATOM 2119 C C . GLN B 1 43 ? 17.734 -33.812 -8.188 1 36.75 43 GLN B C 1
ATOM 2121 O O . GLN B 1 43 ? 18.797 -33.531 -8.734 1 36.75 43 GLN B O 1
ATOM 2126 N N . LYS B 1 44 ? 16.875 -34.25 -9 1 38.78 44 LYS B N 1
ATOM 2127 C CA . LYS B 1 44 ? 16.75 -33.5 -10.25 1 38.78 44 LYS B CA 1
ATOM 2128 C C . LYS B 1 44 ? 17.016 -32 -10.023 1 38.78 44 LYS B C 1
ATOM 2130 O O . LYS B 1 44 ? 16.672 -31.453 -8.977 1 38.78 44 LYS B O 1
ATOM 2135 N N . THR B 1 45 ? 18.078 -31.484 -10.594 1 38 45 THR B N 1
ATOM 2136 C CA . THR B 1 45 ? 18.359 -30.062 -10.672 1 38 45 THR B CA 1
ATOM 2137 C C . THR B 1 45 ? 17.062 -29.25 -10.773 1 38 45 THR B C 1
ATOM 2139 O O . THR B 1 45 ? 16.359 -29.312 -11.781 1 38 45 THR B O 1
ATOM 2142 N N . GLU B 1 46 ? 16.234 -29.297 -9.75 1 42.97 46 GLU B N 1
ATOM 2143 C CA . GLU B 1 46 ? 15.188 -28.281 -9.797 1 42.97 46 GLU B CA 1
ATOM 2144 C C . GLU B 1 46 ? 15.633 -27.047 -10.57 1 42.97 46 GLU B C 1
ATOM 2146 O O . GLU B 1 46 ? 16.766 -26.578 -10.406 1 42.97 46 GLU B O 1
ATOM 2151 N N . GLN B 1 47 ? 15.32 -26.953 -11.82 1 47.97 47 GLN B N 1
ATOM 2152 C CA . GLN B 1 47 ? 15.562 -25.766 -12.617 1 47.97 47 GLN B CA 1
ATOM 2153 C C . GLN B 1 47 ? 15.523 -24.5 -11.742 1 47.97 47 GLN B C 1
ATOM 2155 O O . GLN B 1 47 ? 14.453 -24.094 -11.289 1 47.97 47 GLN B O 1
ATOM 2160 N N . LEU B 1 48 ? 16.531 -24.359 -10.852 1 53.19 48 LEU B N 1
ATOM 2161 C CA . LEU B 1 48 ? 16.734 -23.141 -10.078 1 53.19 48 LEU B CA 1
ATOM 2162 C C . LEU B 1 48 ? 16.578 -21.906 -10.961 1 53.19 48 LEU B C 1
ATOM 2164 O O . LEU B 1 48 ? 17.156 -21.828 -12.047 1 53.19 48 LEU B O 1
ATOM 2168 N N . GLY B 1 49 ? 15.539 -21.156 -10.805 1 60.81 49 GLY B N 1
ATOM 2169 C CA . GLY B 1 49 ? 15.438 -19.875 -11.492 1 60.81 49 GLY B CA 1
ATOM 2170 C C . GLY B 1 49 ? 16.766 -19.141 -11.555 1 60.81 49 GLY B C 1
ATOM 2171 O O . GLY B 1 49 ? 17.688 -19.422 -10.789 1 60.81 49 GLY B O 1
ATOM 2172 N N . LEU B 1 50 ? 17.016 -18.484 -12.68 1 82.88 50 LEU B N 1
ATOM 2173 C CA . LEU B 1 50 ? 18.156 -17.578 -12.805 1 82.88 50 LEU B CA 1
ATOM 2174 C C . LEU B 1 50 ? 18.188 -16.578 -11.664 1 82.88 50 LEU B C 1
ATOM 2176 O O . LEU B 1 50 ? 17.125 -16.172 -11.156 1 82.88 50 LEU B O 1
ATOM 2180 N N . THR B 1 51 ? 19.328 -16.516 -11.008 1 84.38 51 THR B N 1
ATOM 2181 C CA . THR B 1 51 ? 19.469 -15.555 -9.922 1 84.38 51 THR B CA 1
ATOM 2182 C C . THR B 1 51 ? 19.906 -14.188 -10.469 1 84.38 51 THR B C 1
ATOM 2184 O O . THR B 1 51 ? 20.766 -14.109 -11.336 1 84.38 51 THR B O 1
ATOM 2187 N N . ARG B 1 52 ? 19.219 -13.148 -10.047 1 86.88 52 ARG B N 1
ATOM 2188 C CA . ARG B 1 52 ? 19.594 -11.789 -10.422 1 86.88 52 ARG B CA 1
ATOM 2189 C C . ARG B 1 52 ? 20.031 -10.984 -9.203 1 86.88 52 ARG B C 1
ATOM 2191 O O . ARG B 1 52 ? 19.5 -11.172 -8.102 1 86.88 52 ARG B O 1
ATOM 2198 N N . THR B 1 53 ? 21.031 -10.156 -9.445 1 88.38 53 THR B N 1
ATOM 2199 C CA . THR B 1 53 ? 21.531 -9.281 -8.391 1 88.38 53 THR B CA 1
ATOM 2200 C C . THR B 1 53 ? 20.828 -7.934 -8.422 1 88.38 53 THR B C 1
ATOM 2202 O O . THR B 1 53 ? 20.5 -7.422 -9.5 1 88.38 53 THR B O 1
ATOM 2205 N N . PRO B 1 54 ? 20.734 -7.402 -7.262 1 92.62 54 PRO B N 1
ATOM 2206 C CA . PRO B 1 54 ? 20.094 -6.086 -7.227 1 92.62 54 PRO B CA 1
ATOM 2207 C C . PRO B 1 54 ? 20.938 -5 -7.891 1 92.62 54 PRO B C 1
ATOM 2209 O O . PRO B 1 54 ? 22.172 -5.09 -7.895 1 92.62 54 PRO B O 1
ATOM 2212 N N . MET B 1 55 ? 20.219 -4.043 -8.453 1 92.56 55 MET B N 1
ATOM 2213 C CA . MET B 1 55 ? 20.906 -2.877 -9.008 1 92.56 55 MET B CA 1
ATOM 2214 C C . MET B 1 55 ? 21.344 -1.93 -7.895 1 92.56 55 MET B C 1
ATOM 2216 O O . MET B 1 55 ? 22.359 -1.24 -8.023 1 92.56 55 MET B O 1
ATOM 2220 N N . ALA B 1 56 ? 20.594 -1.886 -6.793 1 94.75 56 ALA B N 1
ATOM 2221 C CA . ALA B 1 56 ? 20.922 -1.041 -5.652 1 94.75 56 ALA B CA 1
ATOM 2222 C C . ALA B 1 56 ? 20.438 -1.657 -4.344 1 94.75 56 ALA B C 1
ATOM 2224 O O . ALA B 1 56 ? 19.422 -2.357 -4.328 1 94.75 56 ALA B O 1
ATOM 2225 N N . THR B 1 57 ? 21.219 -1.479 -3.307 1 94.88 57 THR B N 1
ATOM 2226 C CA . THR B 1 57 ? 20.828 -1.751 -1.929 1 94.88 57 THR B CA 1
ATOM 2227 C C . THR B 1 57 ? 20.656 -0.45 -1.147 1 94.88 57 THR B C 1
ATOM 2229 O O . THR B 1 57 ? 21.594 0.341 -1.038 1 94.88 57 THR B O 1
ATOM 2232 N N . LEU B 1 58 ? 19.531 -0.231 -0.714 1 95.44 58 LEU B N 1
ATOM 2233 C CA . LEU B 1 58 ? 19.25 0.945 0.101 1 95.44 58 LEU B CA 1
ATOM 2234 C C . LEU B 1 58 ? 19.281 0.598 1.586 1 95.44 58 LEU B C 1
ATOM 2236 O O . LEU B 1 58 ? 18.281 0.124 2.139 1 95.44 58 LEU B O 1
ATOM 2240 N N . SER B 1 59 ? 20.469 0.895 2.055 1 94.56 59 SER B N 1
ATOM 2241 C CA . SER B 1 59 ? 20.75 0.535 3.439 1 94.56 59 SER B CA 1
ATOM 2242 C C . SER B 1 59 ? 21.078 1.768 4.273 1 94.56 59 SER B C 1
ATOM 2244 O O . SER B 1 59 ? 21.828 2.639 3.836 1 94.56 59 SER B O 1
ATOM 2246 N N . GLY B 1 60 ? 20.25 2.061 5.262 1 94.69 60 GLY B N 1
ATOM 2247 C CA . GLY B 1 60 ? 20.531 3.213 6.102 1 94.69 60 GLY B CA 1
ATOM 2248 C C . GLY B 1 60 ? 19.641 3.291 7.324 1 94.69 60 GLY B C 1
ATOM 2249 O O . GLY B 1 60 ? 20 3.918 8.328 1 94.69 60 GLY B O 1
ATOM 2250 N N . HIS B 1 61 ? 18.562 2.715 7.219 1 95.56 61 HIS B N 1
ATOM 2251 C CA . HIS B 1 61 ? 17.672 2.686 8.383 1 95.56 61 HIS B CA 1
ATOM 2252 C C . HIS B 1 61 ? 18.203 1.73 9.445 1 95.56 61 HIS B C 1
ATOM 2254 O O . HIS B 1 61 ? 18.781 0.692 9.125 1 95.56 61 HIS B O 1
ATOM 2260 N N . THR B 1 62 ? 17.953 2.041 10.695 1 97.44 62 THR B N 1
ATOM 2261 C CA . THR B 1 62 ? 18.453 1.237 11.805 1 97.44 62 THR B CA 1
ATOM 2262 C C . THR B 1 62 ? 17.312 0.452 12.453 1 97.44 62 THR B C 1
ATOM 2264 O O . THR B 1 62 ? 17.547 -0.4 13.312 1 97.44 62 THR B O 1
ATOM 2267 N N . GLU B 1 63 ? 16.109 0.765 12.141 1 94.75 63 GLU B N 1
ATOM 2268 C CA . GLU B 1 63 ? 14.914 0.06 12.594 1 94.75 63 GLU B CA 1
ATOM 2269 C C . GLU B 1 63 ? 13.969 -0.246 11.43 1 94.75 63 GLU B C 1
ATOM 2271 O O . GLU B 1 63 ? 14.297 0.036 10.273 1 94.75 63 GLU B O 1
ATOM 2276 N N . ALA B 1 64 ? 12.859 -0.806 11.734 1 90.75 64 ALA B N 1
ATOM 2277 C CA . ALA B 1 64 ? 11.898 -1.253 10.727 1 90.75 64 ALA B CA 1
ATOM 2278 C C . ALA B 1 64 ? 11.477 -0.099 9.82 1 90.75 64 ALA B C 1
ATOM 2280 O O . ALA B 1 64 ? 11.242 1.017 10.297 1 90.75 64 ALA B O 1
ATOM 2281 N N . ILE B 1 65 ? 11.445 -0.398 8.539 1 93.69 65 ILE B N 1
ATOM 2282 C CA . ILE B 1 65 ? 10.867 0.513 7.559 1 93.69 65 ILE B CA 1
ATOM 2283 C C . ILE B 1 65 ? 9.352 0.318 7.504 1 93.69 65 ILE B C 1
ATOM 2285 O O . ILE B 1 65 ? 8.867 -0.794 7.27 1 93.69 65 ILE B O 1
ATOM 2289 N N . SER B 1 66 ? 8.609 1.372 7.699 1 90.75 66 SER B N 1
ATOM 2290 C CA . SER B 1 66 ? 7.164 1.267 7.848 1 90.75 66 SER B CA 1
ATOM 2291 C C . SER B 1 66 ? 6.445 1.64 6.555 1 90.75 66 SER B C 1
ATOM 2293 O O . SER B 1 66 ? 5.309 1.217 6.328 1 90.75 66 SER B O 1
ATOM 2295 N N . SER B 1 67 ? 7.059 2.424 5.805 1 92.56 67 SER B N 1
ATOM 2296 C CA . SER B 1 67 ? 6.418 2.932 4.598 1 92.56 67 SER B CA 1
ATOM 2297 C C . SER B 1 67 ? 7.449 3.293 3.533 1 92.56 67 SER B C 1
ATOM 2299 O O . SER B 1 67 ? 8.516 3.832 3.852 1 92.56 67 SER B O 1
ATOM 2301 N N . VAL B 1 68 ? 7.086 2.963 2.303 1 93.12 68 VAL B N 1
ATOM 2302 C CA . VAL B 1 68 ? 7.953 3.273 1.172 1 93.12 68 VAL B CA 1
ATOM 2303 C C . VAL B 1 68 ? 7.113 3.768 -0.003 1 93.12 68 VAL B C 1
ATOM 2305 O O . VAL B 1 68 ? 6.012 3.268 -0.24 1 93.12 68 VAL B O 1
ATOM 2308 N N . LEU B 1 69 ? 7.633 4.746 -0.674 1 91.75 69 LEU B N 1
ATOM 2309 C CA . LEU B 1 69 ? 6.949 5.227 -1.871 1 91.75 69 LEU B CA 1
ATOM 2310 C C . LEU B 1 69 ? 7.949 5.73 -2.904 1 91.75 69 LEU B C 1
ATOM 2312 O O . LEU B 1 69 ? 9.109 5.996 -2.572 1 91.75 69 LEU B O 1
ATOM 2316 N N . TRP B 1 70 ? 7.477 5.699 -4.16 1 92.19 70 TRP B N 1
ATOM 2317 C CA . TRP B 1 70 ? 8.219 6.367 -5.223 1 92.19 70 TRP B CA 1
ATOM 2318 C C . TRP B 1 70 ? 7.852 7.848 -5.297 1 92.19 70 TRP B C 1
ATOM 2320 O O . TRP B 1 70 ? 6.684 8.195 -5.496 1 92.19 70 TRP B O 1
ATOM 2330 N N . SER B 1 71 ? 8.789 8.727 -5.078 1 92.56 71 SER B N 1
ATOM 2331 C CA . SER B 1 71 ? 8.523 10.156 -5.152 1 92.56 71 SER B CA 1
ATOM 2332 C C . SER B 1 71 ? 8.844 10.711 -6.535 1 92.56 71 SER B C 1
ATOM 2334 O O . SER B 1 71 ? 8.469 11.844 -6.859 1 92.56 71 SER B O 1
ATOM 2336 N N . ASP B 1 72 ? 9.547 9.984 -7.305 1 91.06 72 ASP B N 1
ATOM 2337 C CA . ASP B 1 72 ? 9.867 10.242 -8.703 1 91.06 72 ASP B CA 1
ATOM 2338 C C . ASP B 1 72 ? 10.242 8.961 -9.438 1 91.06 72 ASP B C 1
ATOM 2340 O O . ASP B 1 72 ? 10.219 7.875 -8.844 1 91.06 72 ASP B O 1
ATOM 2344 N N . ALA B 1 73 ? 10.578 8.992 -10.734 1 88.88 73 ALA B N 1
ATOM 2345 C CA . ALA B 1 73 ? 10.883 7.824 -11.555 1 88.88 73 ALA B CA 1
ATOM 2346 C C . ALA B 1 73 ? 12.039 7.027 -10.961 1 88.88 73 ALA B C 1
ATOM 2348 O O . ALA B 1 73 ? 12.07 5.797 -11.047 1 88.88 73 ALA B O 1
ATOM 2349 N N . GLU B 1 74 ? 12.984 7.699 -10.352 1 91.81 74 GLU B N 1
ATOM 2350 C CA . GLU B 1 74 ? 14.172 7.016 -9.844 1 91.81 74 GLU B CA 1
ATOM 2351 C C . GLU B 1 74 ? 14.461 7.418 -8.398 1 91.81 74 GLU B C 1
ATOM 2353 O O . GLU B 1 74 ? 15.617 7.41 -7.969 1 91.81 74 GLU B O 1
ATOM 2358 N N . GLU B 1 75 ? 13.445 7.82 -7.707 1 93.62 75 GLU B N 1
ATOM 2359 C CA . GLU B 1 75 ? 13.609 8.234 -6.316 1 93.62 75 GLU B CA 1
ATOM 2360 C C . GLU B 1 75 ? 12.594 7.547 -5.414 1 93.62 75 GLU B C 1
ATOM 2362 O O . GLU B 1 75 ? 11.406 7.488 -5.738 1 93.62 75 GLU B O 1
ATOM 2367 N N . ILE B 1 76 ? 13.148 7.074 -4.277 1 93.88 76 ILE B N 1
ATOM 2368 C CA . ILE B 1 76 ? 12.312 6.398 -3.291 1 93.88 76 ILE B CA 1
ATOM 2369 C C . ILE B 1 76 ? 12.375 7.148 -1.961 1 93.88 76 ILE B C 1
ATOM 2371 O O . ILE B 1 76 ? 13.438 7.617 -1.554 1 93.88 76 ILE B O 1
ATOM 2375 N N . CYS B 1 77 ? 11.219 7.293 -1.337 1 94.62 77 CYS B N 1
ATOM 2376 C CA . CYS B 1 77 ? 11.156 7.746 0.048 1 94.62 77 CYS B CA 1
ATOM 2377 C C . CYS B 1 77 ? 10.766 6.602 0.978 1 94.62 77 CYS B C 1
ATOM 2379 O O . CYS B 1 77 ? 9.836 5.844 0.68 1 94.62 77 CYS B O 1
ATOM 2381 N N . SER B 1 78 ? 11.484 6.469 2.068 1 94.12 78 SER B N 1
ATOM 2382 C CA . SER B 1 78 ? 11.188 5.445 3.062 1 94.12 78 SER B CA 1
ATOM 2383 C C . SER B 1 78 ? 11.039 6.051 4.453 1 94.12 78 SER B C 1
ATOM 2385 O O . SER B 1 78 ? 11.875 6.852 4.879 1 94.12 78 SER B O 1
ATOM 2387 N N . GLY B 1 79 ? 9.945 5.785 5.105 1 95.31 79 GLY B N 1
ATOM 2388 C CA . GLY B 1 79 ? 9.727 6.125 6.5 1 95.31 79 GLY B CA 1
ATOM 2389 C C . GLY B 1 79 ? 9.969 4.957 7.441 1 95.31 79 GLY B C 1
ATOM 2390 O O . GLY B 1 79 ? 9.633 3.816 7.121 1 95.31 79 GLY B O 1
ATOM 2391 N N . SER B 1 80 ? 10.477 5.297 8.648 1 94.81 80 SER B N 1
ATOM 2392 C CA . SER B 1 80 ? 10.984 4.223 9.492 1 94.81 80 SER B CA 1
ATOM 2393 C C . SER B 1 80 ? 10.68 4.48 10.961 1 94.81 80 SER B C 1
ATOM 2395 O O . SER B 1 80 ? 10.406 5.621 11.352 1 94.81 80 SER B O 1
ATOM 2397 N N . TRP B 1 81 ? 10.805 3.447 11.688 1 95.25 81 TRP B N 1
ATOM 2398 C CA . TRP B 1 81 ? 10.703 3.512 13.141 1 95.25 81 TRP B CA 1
ATOM 2399 C C . TRP B 1 81 ? 11.945 4.172 13.742 1 95.25 81 TRP B C 1
ATOM 2401 O O . TRP B 1 81 ? 11.945 4.543 14.914 1 95.25 81 TRP B O 1
ATOM 2411 N N . ASP B 1 82 ? 13 4.422 13.016 1 96.19 82 ASP B N 1
ATOM 2412 C CA . ASP B 1 82 ? 14.211 5.043 13.531 1 96.19 82 ASP B CA 1
ATOM 2413 C C . ASP B 1 82 ? 14.086 6.566 13.539 1 96.19 82 ASP B C 1
ATOM 2415 O O . ASP B 1 82 ? 15.094 7.273 13.648 1 96.19 82 ASP B O 1
ATOM 2419 N N . HIS B 1 83 ? 12.914 7.059 13.227 1 96.88 83 HIS B N 1
ATOM 2420 C CA . HIS B 1 83 ? 12.547 8.469 13.312 1 96.88 83 HIS B CA 1
ATOM 2421 C C . HIS B 1 83 ? 13.062 9.242 12.102 1 96.88 83 HIS B C 1
ATOM 2423 O O . HIS B 1 83 ? 13.172 10.469 12.148 1 96.88 83 HIS B O 1
ATOM 2429 N N . THR B 1 84 ? 13.32 8.469 11.023 1 96.19 84 THR B N 1
ATOM 2430 C CA . THR B 1 84 ? 13.789 9.203 9.859 1 96.19 84 THR B CA 1
ATOM 2431 C C . THR B 1 84 ? 12.977 8.836 8.617 1 96.19 84 THR B C 1
ATOM 2433 O O . THR B 1 84 ? 12.43 7.738 8.531 1 96.19 84 THR B O 1
ATOM 2436 N N . ILE B 1 85 ? 12.852 9.805 7.785 1 95.88 85 ILE B N 1
ATOM 2437 C CA . ILE B 1 85 ? 12.492 9.602 6.387 1 95.88 85 ILE B CA 1
ATOM 2438 C C . ILE B 1 85 ? 13.727 9.773 5.504 1 95.88 85 ILE B C 1
ATOM 2440 O O . ILE B 1 85 ? 14.422 10.789 5.594 1 95.88 85 ILE B O 1
ATOM 2444 N N . LYS B 1 86 ? 13.906 8.805 4.676 1 95.69 86 LYS B N 1
ATOM 2445 C CA . LYS B 1 86 ? 15.078 8.867 3.809 1 95.69 86 LYS B CA 1
ATOM 2446 C C . LYS B 1 86 ? 14.672 8.891 2.338 1 95.69 86 LYS B C 1
ATOM 2448 O O . LYS B 1 86 ? 13.727 8.211 1.938 1 95.69 86 LYS B O 1
ATOM 2453 N N . LEU B 1 87 ? 15.359 9.727 1.6 1 95.81 87 LEU B N 1
ATOM 2454 C CA . LEU B 1 87 ? 15.211 9.797 0.15 1 95.81 87 LEU B CA 1
ATOM 2455 C C . LEU B 1 87 ? 16.406 9.164 -0.553 1 95.81 87 LEU B C 1
ATOM 2457 O O . LEU B 1 87 ? 17.547 9.5 -0.259 1 95.81 87 LEU B O 1
ATOM 2461 N N . TRP B 1 88 ? 16.078 8.2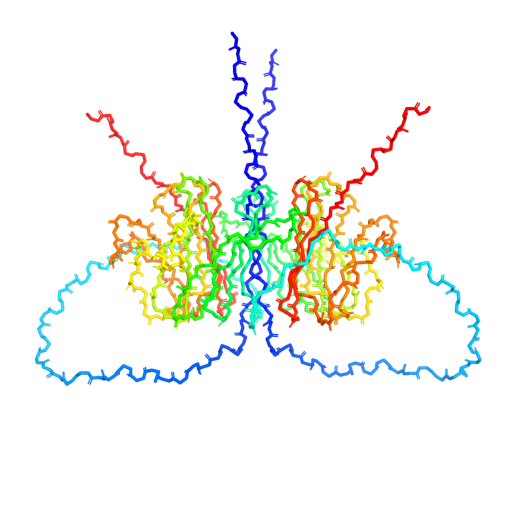81 -1.443 1 96.06 88 TRP B N 1
ATOM 2462 C CA . TRP B 1 88 ? 17.109 7.492 -2.086 1 96.06 88 TRP B CA 1
ATOM 2463 C C . TRP B 1 88 ? 17.125 7.723 -3.594 1 96.06 88 TRP B C 1
ATOM 2465 O O . TRP B 1 88 ? 16.062 7.789 -4.223 1 96.06 88 TRP B O 1
ATOM 2475 N N . ASP B 1 89 ? 18.297 7.77 -4.129 1 95.75 89 ASP B N 1
ATOM 2476 C CA . ASP B 1 89 ? 18.469 7.625 -5.57 1 95.75 89 ASP B CA 1
ATOM 2477 C C . ASP B 1 89 ? 18.578 6.156 -5.965 1 95.75 89 ASP B C 1
ATOM 2479 O O . ASP B 1 89 ? 19.547 5.477 -5.598 1 95.75 89 ASP B O 1
ATOM 2483 N N . VAL B 1 90 ? 17.688 5.621 -6.719 1 93.88 90 VAL B N 1
ATOM 2484 C CA . VAL B 1 90 ? 17.594 4.188 -6.98 1 93.88 90 VAL B CA 1
ATOM 2485 C C . VAL B 1 90 ? 18.672 3.775 -7.98 1 93.88 90 VAL B C 1
ATOM 2487 O O . VAL B 1 90 ? 19.156 2.643 -7.945 1 93.88 90 VAL B O 1
ATOM 2490 N N . GLU B 1 91 ? 19.031 4.637 -8.883 1 91.19 91 GLU B N 1
ATOM 2491 C CA . GLU B 1 91 ? 20.062 4.32 -9.875 1 91.19 91 GLU B CA 1
ATOM 2492 C C . GLU B 1 91 ? 21.422 4.145 -9.219 1 91.19 91 GLU B C 1
ATOM 2494 O O . GLU B 1 91 ? 22.156 3.209 -9.547 1 91.19 91 GLU B O 1
ATOM 2499 N N . THR B 1 92 ? 21.688 4.949 -8.305 1 92.38 92 THR B N 1
ATOM 2500 C CA . THR B 1 92 ? 23.016 4.91 -7.691 1 92.38 92 THR B CA 1
ATOM 2501 C C . THR B 1 92 ? 22.984 4.141 -6.375 1 92.38 92 THR B C 1
ATOM 2503 O O . THR B 1 92 ? 24.016 3.674 -5.895 1 92.38 92 THR B O 1
ATOM 2506 N N . GLY B 1 93 ? 21.859 4.078 -5.801 1 93.62 93 GLY B N 1
ATOM 2507 C CA . GLY B 1 93 ? 21.734 3.527 -4.461 1 93.62 93 GLY B CA 1
ATOM 2508 C C . GLY B 1 93 ? 22.109 4.512 -3.373 1 93.62 93 GLY B C 1
ATOM 2509 O O . GLY B 1 93 ? 22.156 4.152 -2.195 1 93.62 93 GLY B O 1
ATOM 2510 N N . GLY B 1 94 ? 22.266 5.691 -3.744 1 95.44 94 GLY B N 1
ATOM 2511 C CA . GLY B 1 94 ? 22.75 6.684 -2.799 1 95.44 94 GLY B CA 1
ATOM 2512 C C . GLY B 1 94 ? 21.641 7.34 -2.004 1 95.44 94 GLY B C 1
ATOM 2513 O O . GLY B 1 94 ? 20.516 7.48 -2.496 1 95.44 94 GLY B O 1
ATOM 2514 N N . LEU B 1 95 ? 22.016 7.746 -0.773 1 95.56 95 LEU B N 1
ATOM 2515 C CA . LEU B 1 95 ? 21.141 8.547 0.074 1 95.56 95 LEU B CA 1
ATOM 2516 C C . LEU B 1 95 ? 21.172 10.008 -0.34 1 95.56 95 LEU B C 1
ATOM 2518 O O . LEU B 1 95 ? 22.234 10.648 -0.317 1 95.56 95 LEU B O 1
ATOM 2522 N N . LYS B 1 96 ? 20 10.469 -0.745 1 93.94 96 LYS B N 1
ATOM 2523 C CA . LYS B 1 96 ? 19.906 11.859 -1.183 1 93.94 96 LYS B CA 1
ATOM 2524 C C . LYS B 1 96 ? 19.703 12.797 0.002 1 93.94 96 LYS B C 1
ATOM 2526 O O . LYS B 1 96 ? 20.312 13.875 0.061 1 93.94 96 LYS B O 1
ATOM 2531 N N . SER B 1 97 ? 18.812 12.43 0.873 1 93.5 97 SER B N 1
ATOM 2532 C CA . SER B 1 97 ? 18.5 13.273 2.02 1 93.5 97 SER B CA 1
ATOM 2533 C C . SER B 1 97 ? 17.859 12.453 3.143 1 93.5 97 SER B C 1
ATOM 2535 O O . SER B 1 97 ? 17.375 11.344 2.912 1 93.5 97 SER B O 1
ATOM 2537 N N . THR B 1 98 ? 18.047 13.008 4.363 1 95.19 98 THR B N 1
ATOM 2538 C CA . THR B 1 98 ? 17.406 12.445 5.543 1 95.19 98 THR B CA 1
ATOM 2539 C C . THR B 1 98 ? 16.578 13.516 6.258 1 95.19 98 THR B C 1
ATOM 2541 O O . THR B 1 98 ? 17.094 14.586 6.594 1 95.19 98 THR B O 1
ATOM 2544 N N . LEU B 1 99 ? 15.312 13.258 6.344 1 95.44 99 LEU B N 1
ATOM 2545 C CA . LEU B 1 99 ? 14.453 14.07 7.191 1 95.44 99 LEU B CA 1
ATOM 2546 C C . LEU B 1 99 ? 14.258 13.43 8.555 1 95.44 99 LEU B C 1
ATOM 2548 O O . LEU B 1 99 ? 13.844 12.266 8.648 1 95.44 99 LEU B O 1
ATOM 2552 N N . THR B 1 100 ? 14.523 14.203 9.594 1 95.81 100 THR B N 1
ATOM 2553 C CA . THR B 1 100 ? 14.539 13.625 10.938 1 95.81 100 THR B CA 1
ATOM 2554 C C . THR B 1 100 ? 13.367 14.156 11.766 1 95.81 100 THR B C 1
ATOM 2556 O O . THR B 1 100 ? 13.141 15.367 11.82 1 95.81 100 THR B O 1
ATOM 2559 N N . GLY B 1 101 ? 12.625 13.234 12.219 1 95.06 101 GLY B N 1
ATOM 2560 C CA . GLY B 1 101 ? 11.602 13.57 13.203 1 95.06 101 GLY B CA 1
ATOM 2561 C C . GLY B 1 101 ? 11.953 13.117 14.602 1 95.06 101 GLY B C 1
ATOM 2562 O O . GLY B 1 101 ? 13.102 12.766 14.883 1 95.06 101 GLY B O 1
ATOM 2563 N N . ASN B 1 102 ? 10.945 13.219 15.508 1 95.88 102 ASN B N 1
ATOM 2564 C CA . ASN B 1 102 ? 11.195 12.82 16.891 1 95.88 102 ASN B CA 1
ATOM 2565 C C . ASN B 1 102 ? 10.289 11.664 17.312 1 95.88 102 ASN B C 1
ATOM 2567 O O . ASN B 1 102 ? 10.273 11.281 18.484 1 95.88 102 ASN B O 1
ATOM 2571 N N . LYS B 1 103 ? 9.531 11.188 16.422 1 97.12 103 LYS B N 1
ATOM 2572 C CA . LYS B 1 103 ? 8.664 10.031 16.641 1 97.12 103 LYS B CA 1
ATOM 2573 C C . LYS B 1 103 ? 8.797 9.016 15.5 1 97.12 103 LYS B C 1
ATOM 2575 O O . LYS B 1 103 ? 9.273 9.352 14.414 1 97.12 103 LYS B O 1
ATOM 2580 N N . VAL B 1 104 ? 8.352 7.867 15.844 1 95.88 104 VAL B N 1
ATOM 2581 C CA . VAL B 1 104 ? 8.258 6.82 14.828 1 95.88 104 VAL B CA 1
ATOM 2582 C C . VAL B 1 104 ? 7.363 7.281 13.68 1 95.88 104 VAL B C 1
ATOM 2584 O O . VAL B 1 104 ? 6.309 7.883 13.914 1 95.88 104 VAL B O 1
ATOM 2587 N N . PHE B 1 105 ? 7.762 6.961 12.43 1 95.75 105 PHE B N 1
ATOM 2588 C CA . PHE B 1 105 ? 6.887 7.195 11.289 1 95.75 105 PHE B CA 1
ATOM 2589 C C . PHE B 1 105 ? 6.066 5.949 10.969 1 95.75 105 PHE B C 1
ATOM 2591 O O . PHE B 1 105 ? 6.621 4.863 10.789 1 95.75 105 PHE B O 1
ATOM 2598 N N . ASN B 1 106 ? 4.766 6.121 10.859 1 94 106 ASN B N 1
ATOM 2599 C CA . ASN B 1 106 ? 3.869 5.016 10.539 1 94 106 ASN B CA 1
ATOM 2600 C C . ASN B 1 106 ? 3.514 4.996 9.055 1 94 106 ASN B C 1
ATOM 2602 O O . ASN B 1 106 ? 3.275 3.928 8.484 1 94 106 ASN B O 1
ATOM 2606 N N . SER B 1 107 ? 3.447 6.117 8.5 1 94.38 107 SER B N 1
ATOM 2607 C CA . SER B 1 107 ? 3.053 6.242 7.102 1 94.38 107 SER B CA 1
ATOM 2608 C C . SER B 1 107 ? 3.576 7.539 6.492 1 94.38 107 SER B C 1
ATOM 2610 O O . SER B 1 107 ? 3.725 8.547 7.191 1 94.38 107 SER B O 1
ATOM 2612 N N . ILE B 1 108 ? 3.852 7.426 5.199 1 96 108 ILE B N 1
ATOM 2613 C CA . ILE B 1 108 ? 4.184 8.633 4.445 1 96 108 ILE B CA 1
ATOM 2614 C C . ILE B 1 108 ? 3.393 8.656 3.139 1 96 108 ILE B C 1
ATOM 2616 O O . ILE B 1 108 ? 2.986 7.609 2.631 1 96 108 ILE B O 1
ATOM 2620 N N . SER B 1 109 ? 3.18 9.812 2.652 1 96.44 109 SER B N 1
ATOM 2621 C CA . SER B 1 109 ? 2.521 10.07 1.375 1 96.44 109 SER B CA 1
ATOM 2622 C C . SER B 1 109 ? 3.16 11.25 0.654 1 96.44 109 SER B C 1
ATOM 2624 O O . SER B 1 109 ? 3.607 12.203 1.292 1 96.44 109 SER B O 1
ATOM 2626 N N . TYR B 1 110 ? 3.211 11.141 -0.645 1 96.12 110 TYR B N 1
ATOM 2627 C CA . TYR B 1 110 ? 3.801 12.203 -1.453 1 96.12 110 TYR B CA 1
ATOM 2628 C C . TYR B 1 110 ? 2.783 12.766 -2.436 1 96.12 110 TYR B C 1
ATOM 2630 O O . TYR B 1 110 ? 2.016 12.016 -3.047 1 96.12 110 TYR B O 1
ATOM 2638 N N . SER B 1 111 ? 2.824 14.062 -2.588 1 95.94 111 SER B N 1
ATOM 2639 C CA . SER B 1 111 ? 1.998 14.727 -3.59 1 95.94 111 SER B CA 1
ATOM 2640 C C . SER B 1 111 ? 2.852 15.312 -4.711 1 95.94 111 SER B C 1
ATOM 2642 O O . SER B 1 111 ? 3.611 16.25 -4.488 1 95.94 111 SER B O 1
ATOM 2644 N N . PRO B 1 112 ? 2.66 14.789 -5.91 1 94.62 112 PRO B N 1
ATOM 2645 C CA . PRO B 1 112 ? 3.35 15.438 -7.023 1 94.62 112 PRO B CA 1
ATOM 2646 C C . PRO B 1 112 ? 2.807 16.844 -7.32 1 94.62 112 PRO B C 1
ATOM 2648 O O . PRO B 1 112 ? 3.492 17.656 -7.945 1 94.62 112 PRO B O 1
ATOM 2651 N N . LEU B 1 113 ? 1.573 17.078 -6.891 1 94.69 113 LEU B N 1
ATOM 2652 C CA . LEU B 1 113 ? 0.93 18.359 -7.145 1 94.69 113 LEU B CA 1
ATOM 2653 C C . LEU B 1 113 ? 1.589 19.469 -6.332 1 94.69 113 LEU B C 1
ATOM 2655 O O . LEU B 1 113 ? 1.903 20.531 -6.867 1 94.69 113 LEU B O 1
ATOM 2659 N N . CYS B 1 114 ? 1.783 19.25 -5.141 1 94.62 114 CYS B N 1
ATOM 2660 C CA . CYS B 1 114 ? 2.361 20.297 -4.309 1 94.62 114 CYS B CA 1
ATOM 2661 C C . CYS B 1 114 ? 3.807 19.969 -3.947 1 94.62 114 CYS B C 1
ATOM 2663 O O . CYS B 1 114 ? 4.48 20.766 -3.287 1 94.62 114 CYS B O 1
ATOM 2665 N N . ARG B 1 115 ? 4.254 18.734 -4.363 1 94.38 115 ARG B N 1
ATOM 2666 C CA . ARG B 1 115 ? 5.629 18.297 -4.172 1 94.38 115 ARG B CA 1
ATOM 2667 C C . ARG B 1 115 ? 6.004 18.281 -2.695 1 94.38 115 ARG B C 1
ATOM 2669 O O . ARG B 1 115 ? 7.082 18.766 -2.322 1 94.38 115 ARG B O 1
ATOM 2676 N N . ARG B 1 116 ? 5.148 17.734 -1.856 1 95.62 116 ARG B N 1
ATOM 2677 C CA . ARG B 1 116 ? 5.387 17.609 -0.422 1 95.62 116 ARG B CA 1
ATOM 2678 C C . ARG B 1 116 ? 5.129 16.188 0.059 1 95.62 116 ARG B C 1
ATOM 2680 O O . ARG B 1 116 ? 4.328 15.469 -0.533 1 95.62 116 ARG B O 1
ATOM 2687 N N . LEU B 1 117 ? 5.867 15.891 1.162 1 96.25 117 LEU B N 1
ATOM 2688 C CA . LEU B 1 117 ? 5.586 14.664 1.905 1 96.25 117 LEU B CA 1
ATOM 2689 C C . LEU B 1 117 ? 4.676 14.953 3.096 1 96.25 117 LEU B C 1
ATOM 2691 O O . LEU B 1 117 ? 4.793 16 3.736 1 96.25 117 LEU B O 1
ATOM 2695 N N . ALA B 1 118 ? 3.756 14.094 3.307 1 97.31 118 ALA B N 1
ATOM 2696 C CA . ALA B 1 118 ? 3.006 14.039 4.559 1 97.31 118 ALA B CA 1
ATOM 2697 C C . ALA B 1 118 ? 3.326 12.773 5.34 1 97.31 118 ALA B C 1
ATOM 2699 O O . ALA B 1 118 ? 3.475 11.695 4.758 1 97.31 118 ALA B O 1
ATOM 2700 N N . SER B 1 119 ? 3.43 12.914 6.648 1 97.12 119 SER B N 1
ATOM 2701 C CA . SER B 1 119 ? 3.73 11.742 7.465 1 97.12 119 SER B CA 1
ATOM 2702 C C . SER B 1 119 ? 2.75 11.602 8.625 1 97.12 119 SER B C 1
ATOM 2704 O O . SER B 1 119 ? 2.295 12.609 9.18 1 97.12 119 SER B O 1
ATOM 2706 N N . GLY B 1 120 ? 2.352 10.391 8.883 1 97.56 120 GLY B N 1
ATOM 2707 C CA . GLY B 1 120 ? 1.743 10.023 10.148 1 97.56 120 GLY B CA 1
ATOM 2708 C C . GLY B 1 120 ? 2.721 9.375 11.117 1 97.56 120 GLY B C 1
ATOM 2709 O O . GLY B 1 120 ? 3.578 8.594 10.711 1 97.56 120 GLY B O 1
ATOM 2710 N N . SER B 1 121 ? 2.605 9.719 12.422 1 97.19 121 SER B N 1
ATOM 2711 C CA . SER B 1 121 ? 3.568 9.266 13.414 1 97.19 121 SER B CA 1
ATOM 2712 C C . SER B 1 121 ? 2.865 8.727 14.656 1 97.19 121 SER B C 1
ATOM 2714 O O . SER B 1 121 ? 1.635 8.75 14.742 1 97.19 121 SER B O 1
ATOM 2716 N N . SER B 1 122 ? 3.734 8.219 15.617 1 96.44 122 SER B N 1
ATOM 2717 C CA . SER B 1 122 ? 3.213 7.719 16.875 1 96.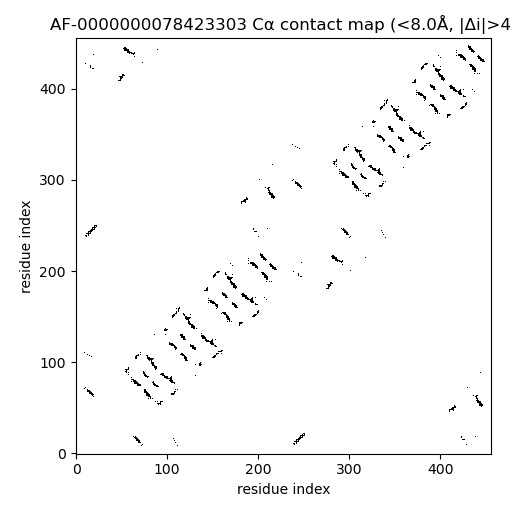44 122 SER B CA 1
ATOM 2718 C C . SER B 1 122 ? 2.922 8.859 17.844 1 96.44 122 SER B C 1
ATOM 2720 O O . SER B 1 122 ? 3.357 8.836 19 1 96.44 122 SER B O 1
ATOM 2722 N N . ASP B 1 123 ? 2.26 9.82 17.406 1 97.88 123 ASP B N 1
ATOM 2723 C CA . ASP B 1 123 ? 1.623 10.93 18.109 1 97.88 123 ASP B CA 1
ATOM 2724 C C . ASP B 1 123 ? 0.416 11.453 17.328 1 97.88 123 ASP B C 1
ATOM 2726 O O . ASP B 1 123 ? -0.008 10.844 16.344 1 97.88 123 ASP B O 1
ATOM 2730 N N . ARG B 1 124 ? -0.157 12.523 17.75 1 98.06 124 ARG B N 1
ATOM 2731 C CA . ARG B 1 124 ? -1.433 12.984 17.203 1 98.06 124 ARG B CA 1
ATOM 2732 C C . ARG B 1 124 ? -1.221 13.859 15.977 1 98.06 124 ARG B C 1
ATOM 2734 O O . ARG B 1 124 ? -2.172 14.438 15.453 1 98.06 124 ARG B O 1
ATOM 2741 N N . HIS B 1 125 ? -0.005 13.992 15.438 1 98.19 125 HIS B N 1
ATOM 2742 C CA . HIS B 1 125 ? 0.291 15.016 14.438 1 98.19 125 HIS B CA 1
ATOM 2743 C C . HIS B 1 125 ? 0.499 14.391 13.062 1 98.19 125 HIS B C 1
ATOM 2745 O O . HIS B 1 125 ? 1.108 13.328 12.945 1 98.19 125 HIS B O 1
ATOM 2751 N N . ILE B 1 126 ? -0.005 15.07 12.078 1 98.44 126 ILE B N 1
ATOM 2752 C CA . ILE B 1 126 ? 0.446 14.93 10.695 1 98.44 126 ILE B CA 1
ATOM 2753 C C . ILE B 1 126 ? 1.449 16.031 10.359 1 98.44 126 ILE B C 1
ATOM 2755 O O . ILE B 1 126 ? 1.183 17.219 10.594 1 98.44 126 ILE B O 1
ATOM 2759 N N . ARG B 1 127 ? 2.551 15.664 9.852 1 97.94 127 ARG B N 1
ATOM 2760 C CA . ARG B 1 127 ? 3.578 16.656 9.531 1 97.94 127 ARG B CA 1
ATOM 2761 C C . ARG B 1 127 ? 3.842 16.703 8.031 1 97.94 127 ARG B C 1
ATOM 2763 O O . ARG B 1 127 ? 3.898 15.664 7.367 1 97.94 127 ARG B O 1
ATOM 2770 N N . LEU B 1 128 ? 3.977 17.875 7.535 1 97.38 128 LEU B N 1
ATOM 2771 C CA . LEU B 1 128 ? 4.316 18.109 6.133 1 97.38 128 LEU B CA 1
ATOM 2772 C C . LEU B 1 128 ? 5.797 18.453 5.984 1 97.38 128 LEU B C 1
ATOM 2774 O O . LEU B 1 128 ? 6.344 19.203 6.785 1 97.38 128 LEU B O 1
ATOM 2778 N N . TRP B 1 129 ? 6.379 17.812 4.996 1 96 129 TRP B N 1
ATOM 2779 C CA . TRP B 1 129 ? 7.809 17.953 4.75 1 96 129 TRP B CA 1
ATOM 2780 C C . TRP B 1 129 ? 8.078 18.422 3.324 1 96 129 TRP B C 1
ATOM 2782 O O . TRP B 1 129 ? 7.332 18.062 2.402 1 96 129 TRP B O 1
ATOM 2792 N N . ASP B 1 130 ? 9.078 19.172 3.207 1 92.75 130 ASP B N 1
ATOM 2793 C CA . ASP B 1 130 ? 9.656 19.422 1.891 1 92.75 130 ASP B CA 1
ATOM 2794 C C . ASP B 1 130 ? 10.82 18.469 1.61 1 92.75 130 ASP B C 1
ATOM 2796 O O . ASP B 1 130 ? 11.883 18.578 2.223 1 92.75 130 ASP B O 1
ATOM 2800 N N . PRO B 1 131 ? 10.648 17.594 0.687 1 89.94 131 PRO B N 1
ATOM 2801 C CA . PRO B 1 131 ? 11.703 16.594 0.459 1 89.94 131 PRO B CA 1
ATOM 2802 C C . PRO B 1 131 ? 12.984 17.203 -0.098 1 89.94 131 PRO B C 1
ATOM 2804 O O . PRO B 1 131 ? 14.039 16.562 -0.068 1 89.94 131 PRO B O 1
ATOM 2807 N N . ARG B 1 132 ? 12.945 18.391 -0.567 1 82.38 132 ARG B N 1
ATOM 2808 C CA . ARG B 1 132 ? 14.102 19.062 -1.149 1 82.38 132 ARG B CA 1
ATOM 2809 C C . ARG B 1 132 ? 14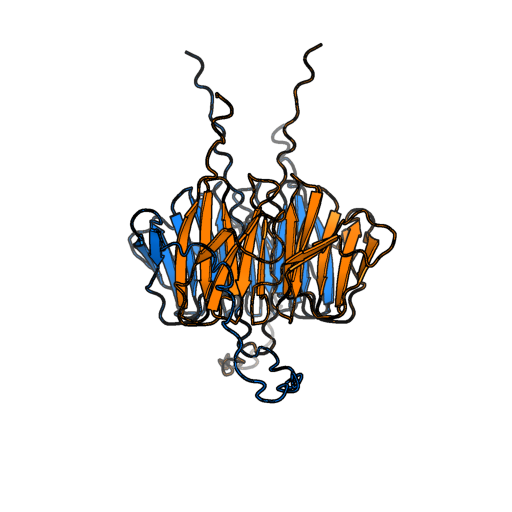.906 19.797 -0.08 1 82.38 132 ARG B C 1
ATOM 2811 O O . ARG B 1 132 ? 15.961 20.359 -0.368 1 82.38 132 ARG B O 1
ATOM 2818 N N . SER B 1 133 ? 14.258 19.719 1.054 1 80.69 133 SER B N 1
ATOM 2819 C CA . SER B 1 133 ? 14.953 20.453 2.111 1 80.69 133 SER B CA 1
ATOM 2820 C C . SER B 1 133 ? 16.297 19.812 2.428 1 80.69 133 SER B C 1
ATOM 2822 O O . SER B 1 133 ? 16.406 18.594 2.602 1 80.69 133 SER B O 1
ATOM 2824 N N . LYS B 1 134 ? 17.312 20.594 2.289 1 72.44 134 LYS B N 1
ATOM 2825 C CA . LYS B 1 134 ? 18.656 20.109 2.582 1 72.44 134 LYS B CA 1
ATOM 2826 C C . LYS B 1 134 ? 18.969 20.25 4.07 1 72.44 134 LYS B C 1
ATOM 2828 O O . LYS B 1 134 ? 19.953 19.672 4.555 1 72.44 134 LYS B O 1
ATOM 2833 N N . ASP B 1 135 ? 18.156 20.984 4.723 1 67.31 135 ASP B N 1
ATOM 2834 C CA . ASP B 1 135 ? 18.438 21.234 6.133 1 67.31 135 ASP B CA 1
ATOM 2835 C C . ASP B 1 135 ? 17.969 20.078 7.004 1 67.31 135 ASP B C 1
ATOM 2837 O O . ASP B 1 135 ? 18.234 20.047 8.211 1 67.31 135 ASP B O 1
ATOM 2841 N N . GLY B 1 136 ? 17.609 18.938 6.5 1 63.34 136 GLY B N 1
ATOM 2842 C CA . GLY B 1 136 ? 17.344 17.656 7.129 1 63.34 136 GLY B CA 1
ATOM 2843 C C . GLY B 1 136 ? 16.016 17.609 7.871 1 63.34 136 GLY B C 1
ATOM 2844 O O . GLY B 1 136 ? 15.422 16.547 8.047 1 63.34 136 GLY B O 1
ATOM 2845 N N . SER B 1 137 ? 15.656 18.578 8.828 1 60.66 137 SER B N 1
ATOM 2846 C CA . SER B 1 137 ? 14.508 18.406 9.711 1 60.66 137 SER B CA 1
ATOM 2847 C C . SER B 1 137 ? 13.484 19.516 9.508 1 60.66 137 SER B C 1
ATOM 2849 O O . SER B 1 137 ? 12.898 20.016 10.469 1 60.66 137 SER B O 1
ATOM 2851 N N . LEU B 1 138 ? 13.117 19.812 8.227 1 77.5 138 LEU B N 1
ATOM 2852 C CA . LEU B 1 138 ? 12.203 20.938 8.289 1 77.5 138 LEU B CA 1
ATOM 2853 C C . LEU B 1 138 ? 10.766 20.484 8.055 1 77.5 138 LEU B C 1
ATOM 2855 O O . LEU B 1 138 ? 10.422 20.031 6.957 1 77.5 138 LEU B O 1
ATOM 2859 N N . VAL B 1 139 ? 10.07 20.422 9.273 1 85.31 139 VAL B N 1
ATOM 2860 C CA . VAL B 1 139 ? 8.617 20.328 9.195 1 85.31 139 VAL B CA 1
ATOM 2861 C C . VAL B 1 139 ? 8.023 21.656 8.742 1 85.31 139 VAL B C 1
ATOM 2863 O O . VAL B 1 139 ? 8.258 22.688 9.383 1 85.31 139 VAL B O 1
ATOM 2866 N N . LEU B 1 140 ? 7.359 21.609 7.691 1 86.88 140 LEU B N 1
ATOM 2867 C CA . LEU B 1 140 ? 6.742 22.812 7.156 1 86.88 140 LEU B CA 1
ATOM 2868 C C . LEU B 1 140 ? 5.512 23.203 7.969 1 86.88 140 LEU B C 1
ATOM 2870 O O . LEU B 1 140 ? 5.293 24.391 8.25 1 86.88 140 LEU B O 1
ATOM 2874 N N . LEU B 1 141 ? 4.762 22.188 8.258 1 92.19 141 LEU B N 1
ATOM 2875 C CA . LEU B 1 141 ? 3.467 22.375 8.906 1 92.19 141 LEU B CA 1
ATOM 2876 C C . LEU B 1 141 ? 3.029 21.094 9.617 1 92.19 141 LEU B C 1
ATOM 2878 O O . LEU B 1 141 ? 3.375 20 9.188 1 92.19 141 LEU B O 1
ATOM 2882 N N . SER B 1 142 ? 2.268 21.297 10.766 1 96.88 142 SER B N 1
ATOM 2883 C CA . SER B 1 142 ? 1.691 20.156 11.469 1 96.88 142 SER B CA 1
ATOM 2884 C C . SER B 1 142 ? 0.178 20.297 11.594 1 96.88 142 SER B C 1
ATOM 2886 O O . SER B 1 142 ? -0.324 21.344 11.992 1 96.88 142 SER B O 1
ATOM 2888 N N . LEU B 1 143 ? -0.496 19.297 11.25 1 97.75 143 LEU B N 1
ATOM 2889 C CA . LEU B 1 143 ? -1.931 19.188 11.492 1 97.75 143 LEU B CA 1
ATOM 2890 C C . LEU B 1 143 ? -2.205 18.469 12.805 1 97.75 143 LEU B C 1
ATOM 2892 O O . LEU B 1 143 ? -1.669 17.375 13.039 1 97.75 143 LEU B O 1
ATOM 2896 N N . THR B 1 144 ? -3.08 19 13.695 1 96.94 144 THR B N 1
ATOM 2897 C CA . THR B 1 144 ? -2.986 18.594 15.086 1 96.94 144 THR B CA 1
ATOM 2898 C C . THR B 1 144 ? -4.363 18.219 15.641 1 96.94 144 THR B C 1
ATOM 2900 O O . THR B 1 144 ? -4.57 18.203 16.859 1 96.94 144 THR B O 1
ATOM 2903 N N . SER B 1 145 ? -5.246 17.797 14.922 1 94.31 145 SER B N 1
ATOM 2904 C CA . SER B 1 145 ? -6.602 17.594 15.422 1 94.31 145 SER B CA 1
ATOM 2905 C C . SER B 1 145 ? -6.816 16.156 15.883 1 94.31 145 SER B C 1
ATOM 2907 O O . SER B 1 145 ? -7.684 15.883 16.719 1 94.31 145 SER B O 1
ATOM 2909 N N . HIS B 1 146 ? -6.133 15.164 15.453 1 97.94 146 HIS B N 1
ATOM 2910 C CA . HIS B 1 146 ? -6.262 13.805 15.969 1 97.94 146 HIS B CA 1
ATOM 2911 C C . HIS B 1 146 ? -5.902 13.742 17.453 1 97.94 146 HIS B C 1
ATOM 2913 O O . HIS B 1 146 ? -5.191 14.609 17.953 1 97.94 146 HIS B O 1
ATOM 2919 N N . THR B 1 147 ? -6.391 12.727 18.156 1 98.38 147 THR B N 1
ATOM 2920 C CA . THR B 1 147 ? -6.086 12.547 19.578 1 98.38 147 THR B CA 1
ATOM 2921 C C . THR B 1 147 ? -5.281 11.273 19.797 1 98.38 147 THR B C 1
ATOM 2923 O O . THR B 1 147 ? -4.84 11 20.922 1 98.38 147 THR B O 1
ATOM 2926 N N . GLY B 1 148 ? -5.117 10.422 18.859 1 98.25 148 GLY B N 1
ATOM 2927 C CA . GLY B 1 148 ? -4.285 9.227 18.891 1 98.25 148 GLY B CA 1
ATOM 2928 C C . GLY B 1 148 ? -3.221 9.219 17.812 1 98.25 148 GLY B C 1
ATOM 2929 O O . GLY B 1 148 ? -3.088 10.18 17.047 1 98.25 148 GLY B O 1
ATOM 2930 N N . TRP B 1 149 ? -2.451 8.141 17.844 1 97.88 149 TRP B N 1
ATOM 2931 C CA . TRP B 1 149 ? -1.429 7.996 16.812 1 97.88 149 TRP B CA 1
ATOM 2932 C C . TRP B 1 149 ? -2.047 8.055 15.414 1 97.88 149 TRP B C 1
ATOM 2934 O O . TRP B 1 149 ? -3.129 7.508 15.18 1 97.88 149 TRP B O 1
ATOM 2944 N N . VAL B 1 150 ? -1.375 8.672 14.516 1 97.94 150 VAL B N 1
ATOM 2945 C CA . VAL B 1 150 ? -1.793 8.695 13.117 1 97.94 150 VAL B CA 1
ATOM 2946 C C . VAL B 1 150 ? -1.15 7.535 12.367 1 97.94 150 VAL B C 1
ATOM 2948 O O . VAL B 1 150 ? 0.069 7.508 12.18 1 97.94 150 VAL B O 1
ATOM 2951 N N . MET B 1 151 ? -2 6.645 11.82 1 94.88 151 MET B N 1
ATOM 2952 C CA . MET B 1 151 ? -1.509 5.387 11.266 1 94.88 151 MET B CA 1
ATOM 2953 C C . MET B 1 151 ? -1.361 5.473 9.758 1 94.88 151 MET B C 1
ATOM 2955 O O . MET B 1 151 ? -0.54 4.77 9.164 1 94.88 151 MET B O 1
ATOM 2959 N N . SER B 1 152 ? -2.141 6.336 9.172 1 95.44 152 SER B N 1
ATOM 2960 C CA . SER B 1 152 ? -2.121 6.406 7.719 1 95.44 152 SER B CA 1
ATOM 2961 C C . SER B 1 152 ? -2.467 7.809 7.227 1 95.44 152 SER B C 1
ATOM 2963 O O . SER B 1 152 ? -3.312 8.484 7.816 1 95.44 152 SER B O 1
ATOM 2965 N N . VAL B 1 153 ? -1.785 8.18 6.148 1 97.38 153 VAL B N 1
ATOM 2966 C CA . VAL B 1 153 ? -2.029 9.461 5.488 1 97.38 153 VAL B CA 1
ATOM 2967 C C . VAL B 1 153 ? -2.023 9.266 3.975 1 97.38 153 VAL B C 1
ATOM 2969 O O . VAL B 1 153 ? -1.281 8.438 3.451 1 97.38 153 VAL B O 1
ATOM 2972 N N . LYS B 1 154 ? -2.863 9.992 3.328 1 96.81 154 LYS B N 1
ATOM 2973 C CA . LYS B 1 154 ? -2.928 9.953 1.87 1 96.81 154 LYS B CA 1
ATOM 2974 C C . LYS B 1 154 ? -3.277 11.32 1.293 1 96.81 154 LYS B C 1
ATOM 2976 O O . LYS B 1 154 ? -4.332 11.875 1.6 1 96.81 154 LYS B O 1
ATOM 2981 N N . TRP B 1 155 ? -2.395 11.828 0.436 1 97.19 155 TRP B N 1
ATOM 2982 C CA . TRP B 1 155 ? -2.686 13.055 -0.29 1 97.19 155 TRP B CA 1
ATOM 2983 C C . TRP B 1 155 ? -3.789 12.836 -1.318 1 97.19 155 TRP B C 1
ATOM 2985 O O . TRP B 1 155 ? -3.875 11.766 -1.925 1 97.19 155 TRP B O 1
ATOM 2995 N N . SER B 1 156 ? -4.496 13.914 -1.517 1 96.19 156 SER B N 1
ATOM 2996 C CA . SER B 1 156 ? -5.41 13.898 -2.656 1 96.19 156 SER B CA 1
ATOM 2997 C C . SER B 1 156 ? -4.645 13.836 -3.975 1 96.19 156 SER B C 1
ATOM 2999 O O . SER B 1 156 ? -3.666 14.562 -4.164 1 96.19 156 SER B O 1
ATOM 3001 N N . PRO B 1 157 ? -5.16 12.953 -4.785 1 94.19 157 PRO B N 1
ATOM 3002 C CA . PRO B 1 157 ? -4.488 12.914 -6.082 1 94.19 157 PRO B CA 1
ATOM 3003 C C . PRO B 1 157 ? -4.859 14.094 -6.977 1 94.19 157 PRO B C 1
ATOM 3005 O O . PRO B 1 157 ? -4.188 14.352 -7.98 1 94.19 157 PRO B O 1
ATOM 3008 N N . THR B 1 158 ? -5.852 14.828 -6.605 1 94.81 158 THR B N 1
ATOM 3009 C CA . THR B 1 158 ? -6.355 15.828 -7.539 1 94.81 158 THR B CA 1
ATOM 3010 C C . THR B 1 158 ? -6.359 17.203 -6.895 1 94.81 158 THR B C 1
ATOM 3012 O O . THR B 1 158 ? -6.555 18.219 -7.578 1 94.81 158 THR B O 1
ATOM 3015 N N . HIS B 1 159 ? -6.172 17.297 -5.641 1 95.31 159 HIS B N 1
ATOM 3016 C CA . HIS B 1 159 ? -6.184 18.578 -4.941 1 95.31 159 HIS B CA 1
ATOM 3017 C C . HIS B 1 159 ? -4.895 18.781 -4.148 1 95.31 159 HIS B C 1
ATOM 3019 O O . HIS B 1 159 ? -4.613 18.0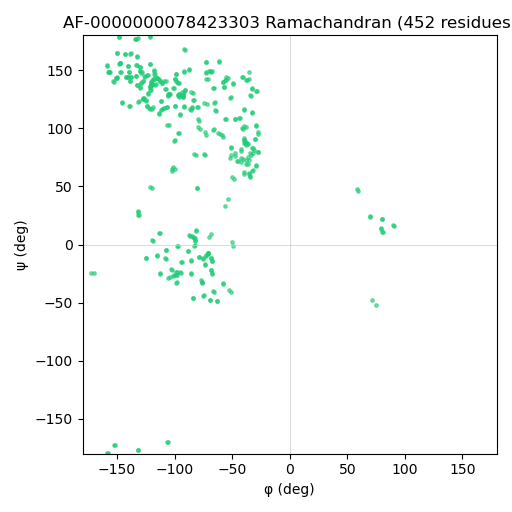31 -3.209 1 95.31 159 HIS B O 1
ATOM 3025 N N . GLU B 1 160 ? -4.211 19.812 -4.371 1 96.25 160 GLU B N 1
ATOM 3026 C CA . GLU B 1 160 ? -2.85 19.984 -3.873 1 96.25 160 GLU B CA 1
ATOM 3027 C C . GLU B 1 160 ? -2.848 20.391 -2.4 1 96.25 160 GLU B C 1
ATOM 3029 O O . GLU B 1 160 ? -1.803 20.359 -1.745 1 96.25 160 GLU B O 1
ATOM 3034 N N . GLN B 1 161 ? -4.055 20.75 -1.863 1 97.25 161 GLN B N 1
ATOM 3035 C CA . GLN B 1 161 ? -4.074 21.219 -0.483 1 97.25 161 GLN B CA 1
ATOM 3036 C C . GLN B 1 161 ? -4.809 20.234 0.424 1 97.25 161 GLN B C 1
ATOM 3038 O O . GLN B 1 161 ? -5.113 20.562 1.575 1 97.25 161 GLN B O 1
ATOM 3043 N N . GLN B 1 162 ? -5.113 19.078 -0.12 1 97.62 162 GLN B N 1
ATOM 3044 C CA . GLN B 1 162 ? -5.977 18.203 0.676 1 97.62 162 GLN B CA 1
ATOM 3045 C C . GLN B 1 162 ? -5.348 16.828 0.866 1 97.62 162 GLN B C 1
ATOM 3047 O O . GLN B 1 162 ? -4.645 16.328 -0.017 1 97.62 162 GLN B O 1
ATOM 3052 N N . LEU B 1 163 ? -5.594 16.281 2.043 1 97.56 163 LEU B N 1
ATOM 3053 C CA . LEU B 1 163 ? -5.207 14.906 2.354 1 97.56 163 LEU B CA 1
ATOM 3054 C C . LEU B 1 163 ? -6.168 14.289 3.361 1 97.56 163 LEU B C 1
ATOM 3056 O O . LEU B 1 163 ? -7.004 14.984 3.943 1 97.56 163 LEU B O 1
ATOM 3060 N N . ILE B 1 164 ? -6.113 12.977 3.488 1 97.69 164 ILE B N 1
ATOM 3061 C CA . ILE B 1 164 ? -6.898 12.289 4.508 1 97.69 164 ILE B CA 1
ATOM 3062 C C . ILE B 1 164 ? -5.965 11.5 5.426 1 97.69 164 ILE B C 1
ATOM 3064 O O . ILE B 1 164 ? -4.84 11.172 5.047 1 97.69 164 ILE B O 1
ATOM 3068 N N . SER B 1 165 ? -6.438 11.273 6.637 1 97.69 165 SER B N 1
ATOM 3069 C CA . SER B 1 165 ? -5.664 10.531 7.625 1 97.69 165 SER B CA 1
ATOM 3070 C C . SER B 1 165 ? -6.551 9.578 8.422 1 97.69 165 SER B C 1
ATOM 3072 O O . SER B 1 165 ? -7.75 9.82 8.578 1 97.69 165 SER B O 1
ATOM 3074 N N . GLY B 1 166 ? -5.992 8.477 8.828 1 97 166 GLY B N 1
ATOM 3075 C CA . GLY B 1 166 ? -6.598 7.531 9.75 1 97 166 GLY B CA 1
ATOM 3076 C C . GLY B 1 166 ? -5.809 7.363 11.039 1 97 166 GLY B C 1
ATOM 3077 O O . GLY B 1 166 ? -4.578 7.367 11.023 1 97 166 GLY B O 1
ATOM 3078 N N . SER B 1 167 ? -6.535 7.211 12.102 1 97.25 167 SER B N 1
ATOM 3079 C CA . SER B 1 167 ? -5.887 7.281 13.398 1 97.25 167 SER B CA 1
ATOM 3080 C C . SER B 1 167 ? -6.418 6.207 14.344 1 97.25 167 SER B C 1
ATOM 3082 O O . SER B 1 167 ? -7.484 5.637 14.102 1 97.25 167 SER B O 1
ATOM 3084 N N . LEU B 1 168 ? -5.621 6.008 15.438 1 96.94 168 LEU B N 1
ATOM 3085 C CA . LEU B 1 168 ? -6.031 5.098 16.5 1 96.94 168 LEU B CA 1
ATOM 3086 C C . LEU B 1 168 ? -7.191 5.68 17.297 1 96.94 168 LEU B C 1
ATOM 3088 O O . LEU B 1 168 ? -7.816 4.98 18.094 1 96.94 168 LEU B O 1
ATOM 3092 N N . ASP B 1 169 ? -7.582 6.938 17.078 1 97.94 169 ASP B N 1
ATOM 3093 C CA . ASP B 1 169 ? -8.727 7.535 17.75 1 97.94 169 ASP B CA 1
ATOM 3094 C C . ASP B 1 169 ? -10.031 7.168 17.062 1 97.94 169 ASP B C 1
ATOM 3096 O O . ASP B 1 169 ? -11.078 7.762 17.344 1 97.94 169 ASP B O 1
ATOM 3100 N N . ASN B 1 170 ? -9.969 6.297 16.062 1 97.12 170 ASN B N 1
ATOM 3101 C CA . ASN B 1 170 ? -11.109 5.707 15.367 1 97.12 170 ASN B CA 1
ATOM 3102 C C . ASN B 1 170 ? -11.695 6.664 14.336 1 97.12 170 ASN B C 1
ATOM 3104 O O . ASN B 1 170 ? -12.797 6.441 13.836 1 97.12 170 ASN B O 1
ATOM 3108 N N . VAL B 1 171 ? -10.992 7.711 14.023 1 97.81 171 VAL B N 1
ATOM 3109 C CA . VAL B 1 171 ? -11.578 8.734 13.156 1 97.81 171 VAL B CA 1
ATOM 3110 C C . VAL B 1 171 ? -10.727 8.906 11.906 1 97.81 171 VAL B C 1
ATOM 3112 O O . VAL B 1 171 ? -9.492 8.922 11.977 1 97.81 171 VAL B O 1
ATOM 3115 N N . VAL B 1 172 ? -11.43 8.977 10.773 1 97.62 172 VAL B N 1
ATOM 3116 C CA . VAL B 1 172 ? -10.812 9.484 9.547 1 97.62 172 VAL B CA 1
ATOM 3117 C C . VAL B 1 172 ? -11.039 10.992 9.445 1 97.62 172 VAL B C 1
ATOM 3119 O O . VAL B 1 172 ? -12.148 11.477 9.664 1 97.62 172 VAL B O 1
ATOM 3122 N N . LYS B 1 173 ? -9.938 11.711 9.125 1 98.06 173 LYS B N 1
ATOM 3123 C CA . LYS B 1 173 ? -10.078 13.148 8.945 1 98.06 173 LYS B CA 1
ATOM 3124 C C . LYS B 1 173 ? -9.656 13.578 7.547 1 98.06 173 LYS B C 1
ATOM 3126 O O . LYS B 1 173 ? -8.648 13.094 7.02 1 98.06 173 LYS B O 1
ATOM 3131 N N . LEU B 1 174 ? -10.469 14.375 6.934 1 97.81 174 LEU B N 1
ATOM 3132 C CA . LEU B 1 174 ? -10.125 15.07 5.699 1 97.81 174 LEU B CA 1
ATOM 3133 C C . LEU B 1 174 ? -9.625 16.484 5.988 1 97.81 174 LEU B C 1
ATOM 3135 O O . LEU B 1 174 ? -10.312 17.25 6.66 1 97.81 174 LEU B O 1
ATOM 3139 N N . TRP B 1 175 ? -8.484 16.75 5.391 1 97.75 175 TRP B N 1
ATOM 3140 C CA . TRP B 1 175 ? -7.812 18 5.742 1 97.75 175 TRP B CA 1
ATOM 3141 C C . TRP B 1 175 ? -7.703 18.922 4.531 1 97.75 175 TRP B C 1
ATOM 3143 O O . TRP B 1 175 ? -7.598 18.453 3.395 1 97.75 175 TRP B O 1
ATOM 3153 N N . ASP B 1 176 ? -7.785 20.219 4.809 1 96.94 176 ASP B N 1
ATOM 3154 C CA . ASP B 1 176 ? -7.191 21.281 4.004 1 96.94 176 ASP B CA 1
ATOM 3155 C C . ASP B 1 176 ? -5.969 21.875 4.695 1 96.94 176 ASP B C 1
ATOM 3157 O O . ASP B 1 176 ? -6.07 22.391 5.812 1 96.94 176 ASP B O 1
ATOM 3161 N N . THR B 1 177 ? -4.852 21.781 4.125 1 97 177 THR B N 1
ATOM 3162 C CA . THR B 1 177 ? -3.588 22.047 4.801 1 97 177 THR B CA 1
ATOM 3163 C C . THR B 1 177 ? -3.461 23.531 5.141 1 97 177 THR B C 1
ATOM 3165 O O . THR B 1 177 ? -2.578 23.922 5.906 1 97 177 THR B O 1
ATOM 3168 N N . ARG B 1 178 ? -4.301 24.359 4.617 1 94.62 178 ARG B N 1
ATOM 3169 C CA . ARG B 1 178 ? -4.297 25.781 4.953 1 94.62 178 ARG B CA 1
ATOM 3170 C C . ARG B 1 178 ? -4.863 26.016 6.348 1 94.62 178 ARG B C 1
ATOM 3172 O O . ARG B 1 178 ? -4.699 27.094 6.918 1 94.62 178 ARG B O 1
ATOM 3179 N N . SER B 1 179 ? -5.59 24.969 6.887 1 91.75 179 SER B N 1
ATOM 3180 C CA . SER B 1 179 ? -6.051 24.984 8.266 1 91.75 179 SER B CA 1
ATOM 3181 C C . SER B 1 179 ? -5.367 23.906 9.094 1 91.75 179 SER B C 1
ATOM 3183 O O . SER B 1 179 ? -5.66 22.719 8.922 1 91.75 179 SER B O 1
ATOM 3185 N N . CYS B 1 180 ? -4.547 24.297 10.039 1 89.62 180 CYS B N 1
ATOM 3186 C CA . CYS B 1 180 ? -3.711 23.328 10.742 1 89.62 180 CYS B CA 1
ATOM 3187 C C . CYS B 1 180 ? -4.461 22.703 11.914 1 89.62 180 CYS B C 1
ATOM 3189 O O . CYS B 1 180 ? -4.188 21.562 12.297 1 89.62 180 CYS B O 1
ATOM 3191 N N . LYS B 1 181 ? -5.402 23.328 12.445 1 92.25 181 LYS B N 1
ATOM 3192 C CA . LYS B 1 181 ? -6.008 22.875 13.695 1 92.25 181 LYS B CA 1
ATOM 3193 C C . LYS B 1 181 ? -7.352 22.203 13.445 1 92.25 181 LYS B C 1
ATOM 3195 O O . LYS B 1 181 ? -7.848 21.453 14.289 1 92.25 181 LYS B O 1
ATOM 3200 N N . ALA B 1 182 ? -7.914 22.516 12.305 1 93.94 182 ALA B N 1
ATOM 3201 C CA . ALA B 1 182 ? -9.258 22 12.062 1 93.94 182 ALA B CA 1
ATOM 3202 C C . ALA B 1 182 ? -9.328 21.266 10.727 1 93.94 182 ALA B C 1
ATOM 3204 O O . ALA B 1 182 ? -9.094 21.844 9.672 1 93.94 182 ALA B O 1
ATOM 3205 N N . PRO B 1 183 ? -9.781 20.047 10.812 1 96.44 183 PRO B N 1
ATOM 3206 C CA . PRO B 1 183 ? -10.031 19.344 9.555 1 96.44 183 PRO B CA 1
ATOM 3207 C C . PRO B 1 183 ? -11.266 19.875 8.82 1 96.44 183 PRO B C 1
ATOM 3209 O O . PRO B 1 183 ? -12.117 20.516 9.43 1 96.44 183 PRO B O 1
ATOM 3212 N N . LEU B 1 184 ? -11.289 19.641 7.535 1 95 184 LEU B N 1
ATOM 3213 C CA . LEU B 1 184 ? -12.484 19.922 6.758 1 95 184 LEU B CA 1
ATOM 3214 C C . LEU B 1 184 ? -13.656 19.047 7.215 1 95 184 LEU B C 1
ATOM 3216 O O . LEU B 1 184 ? -14.766 19.547 7.398 1 95 184 LEU B O 1
ATOM 3220 N N . TYR B 1 185 ? -13.383 17.719 7.348 1 95.5 185 TYR B N 1
ATOM 3221 C CA . TYR B 1 185 ? -14.406 16.766 7.773 1 95.5 185 TYR B CA 1
ATOM 3222 C C . TYR B 1 185 ? -13.82 15.734 8.727 1 95.5 185 TYR B C 1
ATOM 3224 O O . TYR B 1 185 ? -12.664 15.328 8.578 1 95.5 185 TYR B O 1
ATOM 3232 N N . ASP B 1 186 ? -14.648 15.359 9.672 1 95.94 186 ASP B N 1
ATOM 3233 C CA . ASP B 1 186 ? -14.453 14.125 10.43 1 95.94 186 ASP B CA 1
ATOM 3234 C C . ASP B 1 186 ? -15.344 13.008 9.898 1 95.94 186 ASP B C 1
ATOM 3236 O O . ASP B 1 186 ? -16.578 13.133 9.891 1 95.94 186 ASP B O 1
ATOM 3240 N N . LEU B 1 187 ? -14.75 12.008 9.461 1 94.81 187 LEU B N 1
ATOM 3241 C CA . LEU B 1 187 ? -15.477 10.82 9.008 1 94.81 187 LEU B CA 1
ATOM 3242 C C . LEU B 1 187 ? -15.469 9.742 10.086 1 94.81 187 LEU B C 1
ATOM 3244 O O . LEU B 1 187 ? -14.633 8.836 10.055 1 94.81 187 LEU B O 1
ATOM 3248 N N . ALA B 1 188 ? -16.469 9.75 10.969 1 93.56 188 ALA B N 1
ATOM 3249 C CA . ALA B 1 188 ? -16.484 8.961 12.195 1 93.56 188 ALA B CA 1
ATOM 3250 C C . ALA B 1 188 ? -17.375 7.734 12.047 1 93.56 188 ALA B C 1
ATOM 3252 O O . ALA B 1 188 ? -18.312 7.539 12.828 1 93.56 188 ALA B O 1
ATOM 3253 N N . ALA B 1 189 ? -17.047 6.855 11.227 1 95.25 189 ALA B N 1
ATOM 3254 C CA . ALA B 1 189 ? -17.875 5.664 11.008 1 95.25 189 ALA B CA 1
ATOM 3255 C C . ALA B 1 189 ? -17.25 4.445 11.688 1 95.25 189 ALA B C 1
ATOM 3257 O O . ALA B 1 189 ? -17.969 3.547 12.133 1 95.25 189 ALA B O 1
ATOM 3258 N N . HIS B 1 190 ? -16.016 4.371 11.859 1 96.25 190 HIS B N 1
ATOM 3259 C CA . HIS B 1 190 ? -15.336 3.205 12.414 1 96.25 190 HIS B CA 1
ATOM 3260 C C . HIS B 1 190 ? -15.594 3.074 13.914 1 96.25 190 HIS B C 1
ATOM 3262 O O . HIS B 1 190 ? -15.617 4.074 14.633 1 96.25 190 HIS B O 1
ATOM 3268 N N . GLU B 1 191 ? -15.742 1.89 14.398 1 96.75 191 GLU B N 1
ATOM 3269 C CA . GLU B 1 191 ? -15.938 1.595 15.812 1 96.75 191 GLU B CA 1
ATOM 3270 C C . GLU B 1 191 ? -14.625 1.209 16.484 1 96.75 191 GLU B C 1
ATOM 3272 O O . GLU B 1 191 ? -14.602 0.892 17.688 1 96.75 191 GLU B O 1
ATOM 3277 N N . ASP B 1 192 ? -13.594 1.167 15.812 1 96.69 192 ASP B N 1
ATOM 3278 C CA . ASP B 1 192 ? -12.25 0.841 16.281 1 96.69 192 ASP B CA 1
ATOM 3279 C C . ASP B 1 192 ? -11.188 1.592 15.484 1 96.69 192 ASP B C 1
ATOM 3281 O O . ASP B 1 192 ? -11.523 2.389 14.602 1 96.69 192 ASP B O 1
ATOM 3285 N N . LYS B 1 193 ? -9.945 1.388 15.844 1 94.62 193 LYS B N 1
ATOM 3286 C CA . LYS B 1 193 ? -8.805 2.082 15.258 1 94.62 193 LYS B CA 1
ATOM 3287 C C . LYS B 1 193 ? -8.859 2.051 13.734 1 94.62 193 LYS B C 1
ATOM 3289 O O . LYS B 1 193 ? -9.211 1.028 13.141 1 94.62 193 LYS B O 1
ATOM 3294 N N . VAL B 1 194 ? -8.531 3.16 13.102 1 95.06 194 VAL B N 1
ATOM 3295 C CA . VAL B 1 194 ? -8.391 3.248 11.656 1 95.06 194 VAL B CA 1
ATOM 3296 C C . VAL B 1 194 ? -6.934 3.008 11.258 1 95.06 194 VAL B C 1
ATOM 3298 O O . VAL B 1 194 ? -6.031 3.707 11.727 1 95.06 194 VAL B O 1
ATOM 3301 N N . LEU B 1 195 ? -6.734 2.088 10.359 1 91.19 195 LEU B N 1
ATOM 3302 C CA . LEU B 1 195 ? -5.371 1.638 10.094 1 91.19 195 LEU B CA 1
ATOM 3303 C C . LEU B 1 195 ? -4.926 2.045 8.695 1 91.19 195 LEU B C 1
ATOM 3305 O O . LEU B 1 195 ? -3.729 2.189 8.438 1 91.19 195 LEU B O 1
ATOM 3309 N N . CYS B 1 196 ? -5.855 2.219 7.816 1 92.19 196 CYS B N 1
ATOM 3310 C CA . CYS B 1 196 ? -5.473 2.547 6.449 1 92.19 196 CYS B CA 1
ATOM 3311 C C . CYS B 1 196 ? -6.5 3.475 5.805 1 92.19 196 CYS B C 1
ATOM 3313 O O . CYS B 1 196 ? -7.688 3.398 6.113 1 92.19 196 CYS B O 1
ATOM 3315 N N . VAL B 1 197 ? -5.969 4.359 4.879 1 94.06 197 VAL B N 1
ATOM 3316 C CA . VAL B 1 197 ? -6.816 5.246 4.09 1 94.06 197 VAL B CA 1
ATOM 3317 C C . VAL B 1 197 ? -6.289 5.328 2.658 1 94.06 197 VAL B C 1
ATOM 3319 O O . VAL B 1 197 ? -5.105 5.105 2.412 1 94.06 197 VAL B O 1
ATOM 3322 N N . ASP B 1 198 ? -7.238 5.617 1.776 1 93.5 198 ASP B N 1
ATOM 3323 C CA . ASP B 1 198 ? -6.887 5.812 0.374 1 93.5 198 ASP B CA 1
ATOM 3324 C C . ASP B 1 198 ? -7.809 6.832 -0.287 1 93.5 198 ASP B C 1
ATOM 3326 O O . ASP B 1 198 ? -8.891 7.121 0.224 1 93.5 198 ASP B O 1
ATOM 3330 N N . TRP B 1 199 ? -7.27 7.391 -1.302 1 94 199 TRP B N 1
ATOM 3331 C CA . TRP B 1 199 ? -7.992 8.406 -2.062 1 94 199 TRP B CA 1
ATOM 3332 C C . TRP B 1 199 ? -7.77 8.219 -3.561 1 94 199 TRP B C 1
ATOM 3334 O O . TRP B 1 199 ? -6.641 8.336 -4.047 1 94 199 TRP B O 1
ATOM 3344 N N . THR B 1 200 ? -8.836 7.977 -4.312 1 92 200 THR B N 1
ATOM 3345 C CA . THR B 1 200 ? -8.719 7.723 -5.746 1 92 200 THR B CA 1
ATOM 3346 C C . THR B 1 200 ? -8.836 9.023 -6.539 1 92 200 THR B C 1
ATOM 3348 O O . THR B 1 200 ? -9.328 10.023 -6.023 1 92 200 THR B O 1
ATOM 3351 N N . GLU B 1 201 ? -8.492 8.945 -7.789 1 91.62 201 GLU B N 1
ATOM 3352 C CA . GLU B 1 201 ? -8.609 10.094 -8.688 1 91.62 201 GLU B CA 1
ATOM 3353 C C . GLU B 1 201 ? -10.07 10.453 -8.93 1 91.62 201 GLU B C 1
ATOM 3355 O O . GLU B 1 201 ? -10.398 11.625 -9.141 1 91.62 201 GLU B O 1
ATOM 3360 N N . ALA B 1 202 ? -10.898 9.484 -8.766 1 90.62 202 ALA B N 1
ATOM 3361 C CA . ALA B 1 202 ? -12.32 9.703 -9.008 1 90.62 202 ALA B CA 1
ATOM 3362 C C . ALA B 1 202 ? -12.992 10.328 -7.789 1 90.62 202 ALA B C 1
ATOM 3364 O O . ALA B 1 202 ? -14.203 10.57 -7.797 1 90.62 202 ALA B O 1
ATOM 3365 N N . GLY B 1 203 ? -12.266 10.523 -6.801 1 92.38 203 GLY B N 1
ATOM 3366 C CA . GLY B 1 203 ? -12.805 11.211 -5.637 1 92.38 203 GLY B CA 1
ATOM 3367 C C . GLY B 1 203 ? -13.414 10.273 -4.621 1 92.38 203 GLY B C 1
ATOM 3368 O O . GLY B 1 203 ? -14.242 10.688 -3.805 1 92.38 203 GLY B O 1
ATOM 3369 N N . LEU B 1 204 ? -13.109 9.07 -4.742 1 93.19 204 LEU B N 1
ATOM 3370 C CA . LEU B 1 204 ? -13.57 8.102 -3.748 1 93.19 204 LEU B CA 1
ATOM 3371 C C . LEU B 1 204 ? -12.531 7.922 -2.645 1 93.19 204 LEU B C 1
ATOM 3373 O O . LEU B 1 204 ? -11.352 7.711 -2.928 1 93.19 204 LEU B O 1
ATOM 3377 N N . LEU B 1 205 ? -13.008 8.062 -1.408 1 94.19 205 LEU B N 1
ATOM 3378 C CA . LEU B 1 205 ? -12.195 7.793 -0.225 1 94.19 205 LEU B CA 1
ATOM 3379 C C . LEU B 1 205 ? -12.5 6.41 0.337 1 94.19 205 LEU B C 1
ATOM 3381 O O . LEU B 1 205 ? -13.648 5.961 0.322 1 94.19 205 LEU B O 1
ATOM 3385 N N . LEU B 1 206 ? -11.484 5.77 0.791 1 94.31 206 LEU B N 1
ATOM 3386 C CA . LEU B 1 206 ? -11.625 4.453 1.402 1 94.31 206 LEU B CA 1
ATOM 3387 C C . LEU B 1 206 ? -10.859 4.379 2.721 1 94.31 206 LEU B C 1
ATOM 3389 O O . LEU B 1 206 ? -9.734 4.871 2.818 1 94.31 206 LEU B O 1
ATOM 3393 N N . SER B 1 207 ? -11.477 3.779 3.717 1 94.06 207 SER B N 1
ATOM 3394 C CA . SER B 1 207 ? -10.812 3.539 4.992 1 94.06 207 SER B CA 1
ATOM 3395 C C . SER B 1 207 ? -11.039 2.113 5.477 1 94.06 207 SER B C 1
ATOM 3397 O O . SER B 1 207 ? -12.078 1.514 5.188 1 94.06 207 SER B O 1
ATOM 3399 N N . GLY B 1 208 ? -10.055 1.587 6.105 1 93.25 208 GLY B N 1
ATOM 3400 C CA . GLY B 1 208 ? -10.133 0.292 6.762 1 93.25 208 GLY B CA 1
ATOM 3401 C C . GLY B 1 208 ? -9.688 0.327 8.211 1 93.25 208 GLY B C 1
ATOM 3402 O O . GLY B 1 208 ? -8.711 1.005 8.547 1 93.25 208 GLY B O 1
ATOM 3403 N N . GLY B 1 209 ? -10.453 -0.453 8.992 1 91.5 209 GLY B N 1
ATOM 3404 C CA . GLY B 1 209 ? -10.164 -0.397 10.414 1 91.5 209 GLY B CA 1
ATOM 3405 C C . GLY B 1 209 ? -10.094 -1.766 11.062 1 91.5 209 GLY B C 1
ATOM 3406 O O . GLY B 1 209 ? -10.281 -2.785 10.398 1 91.5 209 GLY B O 1
ATOM 3407 N N . ALA B 1 210 ? -9.758 -1.721 12.367 1 92.12 210 ALA B N 1
ATOM 3408 C CA . ALA B 1 210 ? -9.664 -2.926 13.188 1 92.12 210 ALA B CA 1
ATOM 3409 C C . ALA B 1 210 ? -11.047 -3.51 13.461 1 92.12 210 ALA B C 1
ATOM 3411 O O . ALA B 1 210 ? -11.164 -4.617 13.992 1 92.12 210 ALA B O 1
ATOM 3412 N N . ASP B 1 211 ? -12.086 -2.869 13.102 1 92.75 211 ASP B N 1
ATOM 3413 C CA . ASP B 1 211 ? -13.445 -3.385 13.234 1 92.75 211 ASP B CA 1
ATOM 3414 C C . ASP B 1 211 ? -13.797 -4.301 12.07 1 92.75 211 ASP B C 1
ATOM 3416 O O . ASP B 1 211 ? -14.953 -4.719 11.93 1 92.75 211 ASP B O 1
ATOM 3420 N N . ASN B 1 212 ? -12.922 -4.594 11.156 1 92.38 212 ASN B N 1
ATOM 3421 C CA . ASN B 1 212 ? -13.039 -5.488 10.008 1 92.38 212 ASN B CA 1
ATOM 3422 C C . ASN B 1 212 ? -13.992 -4.926 8.953 1 92.38 212 ASN B C 1
ATOM 3424 O O . ASN B 1 212 ? -14.578 -5.68 8.18 1 92.38 212 ASN B O 1
ATOM 3428 N N . LYS B 1 213 ? -14.109 -3.582 9 1 93.81 213 LYS B N 1
ATOM 3429 C CA . LYS B 1 213 ? -14.984 -2.92 8.031 1 93.81 213 LYS B CA 1
ATOM 3430 C C . LYS B 1 213 ? -14.203 -1.967 7.141 1 93.81 213 LYS B C 1
ATOM 3432 O O . LYS B 1 213 ? -13.141 -1.472 7.535 1 93.81 213 LYS B O 1
ATOM 3437 N N . LEU B 1 214 ? -14.727 -1.864 5.945 1 95.62 214 LEU B N 1
ATOM 3438 C CA . LEU B 1 214 ? -14.305 -0.793 5.051 1 95.62 214 LEU B CA 1
ATOM 3439 C C . LEU B 1 214 ? -15.422 0.224 4.852 1 95.62 214 LEU B C 1
ATOM 3441 O O . LEU B 1 214 ? -16.594 -0.149 4.73 1 95.62 214 LEU B O 1
ATOM 3445 N N . TYR B 1 215 ? -15.023 1.474 4.852 1 96.25 215 TYR B N 1
ATOM 3446 C CA . TYR B 1 215 ? -15.977 2.539 4.551 1 96.25 215 TYR B CA 1
ATOM 3447 C C . TYR B 1 215 ? -15.523 3.35 3.344 1 96.25 215 TYR B C 1
ATOM 3449 O O . TYR B 1 215 ? -14.336 3.668 3.209 1 96.25 215 TYR B O 1
ATOM 3457 N N . SER B 1 216 ? -16.469 3.619 2.51 1 95.06 216 SER B N 1
ATOM 3458 C CA . SER B 1 216 ? -16.188 4.465 1.356 1 95.06 216 SER B CA 1
ATOM 3459 C C . SER B 1 216 ? -16.969 5.773 1.427 1 95.06 216 SER B C 1
ATOM 3461 O O . SER B 1 216 ? -18.094 5.801 1.934 1 95.06 216 SER B O 1
ATOM 3463 N N . TYR B 1 217 ? -16.328 6.824 0.97 1 94.88 217 TYR B N 1
ATOM 3464 C CA . TYR B 1 217 ? -16.906 8.156 0.883 1 94.88 217 TYR B CA 1
ATOM 3465 C C . TYR B 1 217 ? -16.703 8.758 -0.503 1 94.88 217 TYR B C 1
ATOM 3467 O O . TYR B 1 217 ? -15.727 8.438 -1.184 1 94.88 217 TYR B O 1
ATOM 3475 N N . ARG B 1 218 ? -17.609 9.547 -0.875 1 93.44 218 ARG B N 1
ATOM 3476 C CA . ARG B 1 218 ? -17.406 10.359 -2.07 1 93.44 218 ARG B CA 1
ATOM 3477 C C . ARG B 1 218 ? -17.125 11.812 -1.702 1 93.44 218 ARG B C 1
ATOM 3479 O O . ARG B 1 218 ? -17.828 12.398 -0.875 1 93.44 218 ARG B O 1
ATOM 3486 N N . TYR B 1 219 ? -16.109 12.266 -2.264 1 92.56 219 TYR B N 1
ATOM 3487 C CA . TYR B 1 219 ? -15.734 13.656 -2.016 1 92.56 219 TYR B CA 1
ATOM 3488 C C . TYR B 1 219 ? -15.445 14.383 -3.322 1 92.56 219 TYR B C 1
ATOM 3490 O O . TYR B 1 219 ? -14.695 13.891 -4.168 1 92.56 219 TYR B O 1
ATOM 3498 N N . SER B 1 220 ? -16.141 15.492 -3.617 1 85 220 SER B N 1
ATOM 3499 C CA . SER B 1 220 ? -15.875 16.422 -4.711 1 85 220 SER B CA 1
ATOM 3500 C C . SER B 1 220 ? -15.633 17.844 -4.191 1 85 220 SER B C 1
ATOM 3502 O O . SER B 1 220 ? -16.438 18.375 -3.424 1 85 220 SER B O 1
ATOM 3504 N N . ALA B 1 221 ? -14.438 18.297 -4.43 1 72.75 221 ALA B N 1
ATOM 3505 C CA . ALA B 1 221 ? -14.133 19.656 -3.973 1 72.75 221 ALA B CA 1
ATOM 3506 C C . ALA B 1 221 ? -15 20.688 -4.688 1 72.75 221 ALA B C 1
ATOM 3508 O O . ALA B 1 221 ? -15.344 20.516 -5.859 1 72.75 221 ALA B O 1
ATOM 3509 N N . ALA B 1 222 ? -15.836 21.359 -4.039 1 59.88 222 ALA B N 1
ATOM 3510 C CA . ALA B 1 222 ? -16.656 22.422 -4.625 1 59.88 222 ALA B CA 1
ATOM 3511 C C . ALA B 1 222 ? -15.867 23.234 -5.637 1 59.88 222 ALA B C 1
ATOM 3513 O O . ALA B 1 222 ? -14.703 23.547 -5.406 1 59.88 222 ALA B O 1
ATOM 3514 N N . THR B 1 223 ? -16.047 23 -6.918 1 51.03 223 THR B N 1
ATOM 3515 C CA . THR B 1 223 ? -15.562 23.969 -7.895 1 51.03 223 THR B CA 1
ATOM 3516 C C . THR B 1 223 ? -15.789 25.391 -7.406 1 51.03 223 THR B C 1
ATOM 3518 O O . THR B 1 223 ? -16.875 25.734 -6.953 1 51.03 223 THR B O 1
ATOM 3521 N N . SER B 1 224 ? -14.984 26.016 -6.734 1 43.06 224 SER B N 1
ATOM 3522 C CA . SER B 1 224 ? -15.18 27.453 -6.547 1 43.06 224 SER B CA 1
ATOM 3523 C C . SER B 1 224 ? -15.695 28.109 -7.824 1 43.06 224 SER B C 1
ATOM 3525 O O . SER B 1 224 ? -15.125 27.938 -8.898 1 43.06 224 SER B O 1
ATOM 3527 N N . ASP B 1 225 ? -16.984 28.156 -8.07 1 40.53 225 ASP B N 1
ATOM 3528 C CA . ASP B 1 225 ? -17.547 29.078 -9.047 1 40.53 225 ASP B CA 1
ATOM 3529 C C . ASP B 1 225 ? -16.875 30.438 -8.984 1 40.53 225 ASP B C 1
ATOM 3531 O O . ASP B 1 225 ? -17.141 31.234 -8.078 1 40.53 225 ASP B O 1
ATOM 3535 N N . VAL B 1 226 ? -15.609 30.5 -9.219 1 40.41 226 VAL B N 1
ATOM 3536 C CA . VAL B 1 226 ? -15.086 31.844 -9.453 1 40.41 226 VAL B CA 1
ATOM 3537 C C . VAL B 1 226 ? -15.93 32.562 -10.5 1 40.41 226 VAL B C 1
ATOM 3539 O O . VAL B 1 226 ? -15.508 33.594 -11.055 1 40.41 226 VAL B O 1
ATOM 3542 N N . GLY B 1 227 ? -16.984 31.969 -11.016 1 31.77 227 GLY B N 1
ATOM 3543 C CA . GLY B 1 227 ? -17.641 32.875 -11.938 1 31.77 227 GLY B CA 1
ATOM 3544 C C . GLY B 1 227 ? -18.297 34.062 -11.242 1 31.77 227 GLY B C 1
ATOM 3545 O O . GLY B 1 227 ? -18.969 34.875 -11.883 1 31.77 227 GLY B O 1
ATOM 3546 N N . ALA B 1 228 ? -18.188 34.406 -9.984 1 30.78 228 ALA B N 1
ATOM 3547 C CA . ALA B 1 228 ? -18.953 35.625 -9.812 1 30.78 228 ALA B CA 1
ATOM 3548 C C . ALA B 1 228 ? -18.141 36.844 -10.258 1 30.78 228 ALA B C 1
ATOM 3550 O O . ALA B 1 228 ? -16.906 36.844 -10.203 1 30.78 228 ALA B O 1
#